Protein AF-A0A1A8D5T0-F1 (afdb_monomer_lite)

InterPro domains:
  IPR059182 Kinesin heavy chain, C-terminal domain [cd23649] (406-475)

Foldseek 3Di:
DVVVVVVVVVVVVVVVVVVVVVVVVVVVVVVVVVVVVVVVVVVVVVVVVVVVVVVVVVVVVVVVVVVVVVVVVVVVVVVVVVVVVVVVVVVVVVVVVVVVVVVVVVVVVVVVVVVVVVVLVVLVVVLQVVCVVLVVNPPPPPDPPPDDDDPVVVVVSVVVSVVSVVVVVVSVVVVVVVVVVVVVVVVVVVVVVVVVVVVVVVVVVVVVVVVVVVVVVVVVVVVVVVVVVVVVVVVVVVVVVVVVVVVVVVVVVDDDDDDDDPDPPVVVVVVVVVVVVVVVVVVVVVVVVVVVVVVVVVVVVVVVVVVVVVVVVVVVVVVVVVVVVVVVVVVVVVVVVVVVVVVVVVVVVVVVVVVVVVVVVVVVVVVVVVVVVVVVVVVVVVVVVVVVVVPPDPPCVPVVVVVVVVVVVVVVVVVVVVVVVVVVVVVCVVCVVVVVVVVVVVVVVVVVVVVVVVVVVVVVVVVVVVVVVVVVVVVVVVVVVVVVVPPDDDDDDDDDDDDDDDDDDDDDDDDDDDDDDDDDD

Sequence (521 aa):
DDEINQQSQLAEKLKEQMMDQEELLASTRRDFEKIQEELCRLQMENDLAKEEVKEVLQALEELAVNYDQKSQEVEVHEQTNQQLGEELQQKTALLSVVQRELSQLQELNSLQRKRAAEVLNLLLRDLNDIGAIIGAGDIKTGSTSETKGNGSAVEEEFTVARLYISKMKSEVKSLVNRSKQLESTQADAHRKIQANERELASCQLLVSQHQAKIKSLTDYMQNMEQKKRQLEESQDALSEELTRLQAQGKRHEVSEEEDTNRLDGDEKLQKTLEEQLESHREAHQKQLGRLRDDIEDKQRMLDELTDLNQGLLLEQERLVSDYEKLKSEEREKDAKLQNLILLNEHRDQAREDLKGLEETVAKELQTLHNLRKLFVQDLTARVKKSAELDCEEGLGNAAQKQKISFLENNLEQLTKVHKQLVRDNADLRCELPKLEKRLRATAERVKALENALKEAKENAMRDRKRYQQEVDRIKEAVRAKNMARRGFSAQIAKPIRPGHHPLSSPILSSVRPAGVYAHNN

Secondary structure (DSSP, 8-state):
-HHHHHHHHHHHHHHHHHHHHHHHHHHHHHHHHHHHHHHHHHHHHHHHHHHHHHHHHHHHHHHHHHHHHHHHHHHHHHHHHHHHHHHHHHHHHHHHHHHHHHHHHHHHHHHHHHHHHHHHHHHHHHHHHHHHHHT-TT------------HHHHHHHHHHHHHHHHHHHHHHHHHHHHHHHHHHHHHHHHHHHHHHHHHHHHHHHHHHHHHHHHHHHHHHHHHHHHHHHHHHHHHHHHHHHHHHHHHHHHHTTS-------TTHHHHHHHHHHHHHHHHHHHHHHHHHHHHHHHHHHHHHHHHHHHHHHHHHHHHHHHHHHHHHHHHHHHHHHHHHHHHHHHHHHHHHHHHHHHHHHHHHHHHHHHHHHHHHHHHHHHHHHHHHHHHHTTSS-TT-HHHHHHHHHHHHHHHHHHHHHHHHHHHHHHHHHHHHHHHHHHHHHHHHHHHHHHHHHHHHHHHHHHHHHHHHHHHHHHHHHHHHHHHHH-S--------PPS-----------------------

pLDDT: mean 83.69, std 18.33, range [26.69, 98.25]

Radius of gyration: 77.31 Å; chains: 1; bounding box: 168×79×263 Å

Organism: Nothobranchius kadleci (NCBI:txid1051664)

Structure (mmCIF, N/CA/C/O backbone):
data_AF-A0A1A8D5T0-F1
#
_entry.id   AF-A0A1A8D5T0-F1
#
loop_
_atom_site.group_PDB
_atom_site.id
_atom_site.type_symbol
_atom_site.label_atom_id
_atom_site.label_alt_id
_atom_site.label_comp_id
_atom_site.label_asym_id
_atom_site.label_entity_id
_atom_site.label_seq_id
_atom_site.pdbx_PDB_ins_code
_atom_site.Cartn_x
_atom_site.Cartn_y
_atom_site.Cartn_z
_atom_site.occupancy
_atom_site.B_iso_or_equiv
_atom_site.auth_seq_id
_atom_site.auth_comp_id
_atom_site.auth_asym_id
_atom_site.auth_atom_id
_atom_site.pdbx_PDB_model_num
ATOM 1 N N . ASP A 1 1 ? 79.177 13.393 -140.051 1.00 74.19 1 ASP A N 1
ATOM 2 C CA . ASP A 1 1 ? 77.871 13.966 -139.667 1.00 74.19 1 ASP A CA 1
ATOM 3 C C . ASP A 1 1 ? 76.920 12.928 -139.082 1.00 74.19 1 ASP A C 1
ATOM 5 O O . ASP A 1 1 ? 76.492 13.121 -137.952 1.00 74.19 1 ASP A O 1
ATOM 9 N N . ASP A 1 2 ? 76.667 11.795 -139.745 1.00 81.50 2 ASP A N 1
ATOM 10 C CA . ASP A 1 2 ? 75.739 10.764 -139.230 1.00 81.50 2 ASP A CA 1
ATOM 11 C C . ASP A 1 2 ? 76.181 10.092 -137.917 1.00 81.50 2 ASP A C 1
ATOM 13 O O . ASP A 1 2 ? 75.361 9.908 -137.019 1.00 81.50 2 ASP A O 1
ATOM 17 N N . GLU A 1 3 ? 77.470 9.778 -137.753 1.00 81.88 3 GLU A N 1
ATOM 18 C CA . GLU A 1 3 ? 78.004 9.226 -136.493 1.00 81.88 3 GLU A CA 1
ATOM 19 C C . GLU A 1 3 ? 77.906 10.225 -135.333 1.00 81.88 3 GLU A C 1
ATOM 21 O O . GLU A 1 3 ? 77.591 9.844 -134.209 1.00 81.88 3 GLU A O 1
ATOM 26 N N . ILE A 1 4 ? 78.115 11.515 -135.615 1.00 81.56 4 ILE A N 1
ATOM 27 C CA . ILE A 1 4 ? 77.975 12.593 -134.627 1.00 81.56 4 ILE A CA 1
ATOM 28 C C . ILE A 1 4 ? 76.506 12.709 -134.211 1.00 81.56 4 ILE A C 1
ATOM 30 O O . ILE A 1 4 ? 76.217 12.778 -133.023 1.00 81.56 4 ILE A O 1
ATOM 34 N N . ASN A 1 5 ? 75.570 12.642 -135.163 1.00 85.19 5 ASN A N 1
ATOM 35 C CA . ASN A 1 5 ? 74.134 12.659 -134.884 1.00 85.19 5 ASN A CA 1
ATOM 36 C C . ASN A 1 5 ? 73.687 11.435 -134.058 1.00 85.19 5 ASN A C 1
ATOM 38 O O . ASN A 1 5 ? 72.944 11.583 -133.092 1.00 85.19 5 ASN A O 1
ATOM 42 N N . GLN A 1 6 ? 74.181 10.231 -134.375 1.00 85.88 6 GLN A N 1
ATOM 43 C CA . GLN A 1 6 ? 73.910 9.025 -133.579 1.00 85.88 6 GLN A CA 1
ATOM 44 C C . GLN A 1 6 ? 74.485 9.126 -132.159 1.00 85.88 6 GLN A C 1
ATOM 46 O O . GLN A 1 6 ? 73.804 8.766 -131.198 1.00 85.88 6 GLN A O 1
ATOM 51 N N . GLN A 1 7 ? 75.707 9.646 -132.006 1.00 85.31 7 GLN A N 1
ATOM 52 C CA . GLN A 1 7 ? 76.312 9.879 -130.693 1.00 85.31 7 GLN A CA 1
ATOM 53 C C . GLN A 1 7 ? 75.568 10.960 -129.896 1.00 85.31 7 GLN A C 1
ATOM 55 O O . GLN A 1 7 ? 75.359 10.779 -128.699 1.00 85.31 7 GLN A O 1
ATOM 60 N N . SER A 1 8 ? 75.104 12.038 -130.535 1.00 87.38 8 SER A N 1
ATOM 61 C CA . SER A 1 8 ? 74.269 13.065 -129.899 1.00 87.38 8 SER A CA 1
ATOM 62 C C . SER A 1 8 ? 72.917 12.509 -129.444 1.00 87.38 8 SER A C 1
ATOM 64 O O . SER A 1 8 ? 72.534 12.734 -128.301 1.00 87.38 8 SER A O 1
ATOM 66 N N . GLN A 1 9 ? 72.234 11.715 -130.276 1.00 89.00 9 GLN A N 1
ATOM 67 C CA . GLN A 1 9 ? 70.975 11.054 -129.905 1.00 89.00 9 GLN A CA 1
ATOM 68 C C . GLN A 1 9 ? 71.157 10.048 -128.760 1.00 89.00 9 GLN A C 1
ATOM 70 O O . GLN A 1 9 ? 70.294 9.933 -127.891 1.00 89.00 9 GLN A O 1
ATOM 75 N N . LEU A 1 10 ? 72.273 9.309 -128.739 1.00 90.81 10 LEU A N 1
ATOM 76 C CA . LEU A 1 10 ? 72.603 8.404 -127.638 1.00 90.81 10 LEU A CA 1
ATOM 77 C C . LEU A 1 10 ? 72.898 9.179 -126.346 1.00 90.81 10 LEU A C 1
ATOM 79 O O . LEU A 1 10 ? 72.410 8.793 -125.287 1.00 90.81 10 LEU A O 1
ATOM 83 N N . ALA A 1 11 ? 73.655 10.275 -126.428 1.00 90.44 11 ALA A N 1
ATOM 84 C CA . ALA A 1 11 ? 73.948 11.138 -125.287 1.00 90.44 11 ALA A CA 1
ATOM 85 C C . ALA A 1 11 ? 72.678 11.787 -124.712 1.00 90.44 11 ALA A C 1
ATOM 87 O O . ALA A 1 11 ? 72.535 11.866 -123.495 1.00 90.44 11 ALA A O 1
ATOM 88 N N . GLU A 1 12 ? 71.736 12.201 -125.563 1.00 91.44 12 GLU A N 1
ATOM 89 C CA . GLU A 1 12 ? 70.457 12.775 -125.137 1.00 91.44 12 GLU A CA 1
ATOM 90 C C . GLU A 1 12 ? 69.550 11.730 -124.471 1.00 91.44 12 GLU A C 1
ATOM 92 O O . GLU A 1 12 ? 69.010 12.000 -123.402 1.00 91.44 12 GLU A O 1
ATOM 97 N N . LYS A 1 13 ? 69.494 10.494 -124.995 1.00 92.81 13 LYS A N 1
ATOM 98 C CA . LYS A 1 13 ? 68.809 9.366 -124.330 1.00 92.81 13 LYS A CA 1
ATOM 99 C C . LYS A 1 13 ? 69.429 8.996 -122.984 1.00 92.81 13 LYS A C 1
ATOM 101 O O . LYS A 1 13 ? 68.704 8.722 -122.035 1.00 92.81 13 LYS A O 1
ATOM 106 N N . LEU A 1 14 ? 70.760 8.967 -122.885 1.00 92.62 14 LEU A N 1
ATOM 107 C CA . LEU A 1 14 ? 71.446 8.711 -121.613 1.00 92.62 14 LEU A CA 1
ATOM 108 C C . LEU A 1 14 ? 71.193 9.841 -120.610 1.00 92.62 14 LEU A C 1
ATOM 110 O O . LEU A 1 14 ? 71.025 9.574 -119.426 1.00 92.62 14 LEU A O 1
ATOM 114 N N . LYS A 1 15 ? 71.119 11.091 -121.079 1.00 93.56 15 LYS A N 1
ATOM 115 C CA . LYS A 1 15 ? 70.757 12.241 -120.250 1.00 93.56 15 LYS A CA 1
ATOM 116 C C . LYS A 1 15 ? 69.316 12.141 -119.747 1.00 93.56 15 LYS A C 1
ATOM 118 O O . LYS A 1 15 ? 69.095 12.378 -118.569 1.00 93.56 15 LYS A O 1
ATOM 123 N N . GLU A 1 16 ? 68.367 11.762 -120.600 1.00 93.94 16 GLU A N 1
ATOM 124 C CA . GLU A 1 16 ? 66.971 11.510 -120.210 1.00 93.94 16 GLU A CA 1
ATOM 125 C C . GLU A 1 16 ? 66.884 10.378 -119.173 1.00 93.94 16 GLU A C 1
ATOM 127 O O . GLU A 1 16 ? 66.319 10.575 -118.105 1.00 93.94 16 GLU A O 1
ATOM 132 N N . GLN A 1 17 ? 67.579 9.255 -119.393 1.00 93.62 17 GLN A N 1
ATOM 133 C CA . GLN A 1 17 ? 67.667 8.168 -118.406 1.00 93.62 17 GLN A CA 1
ATOM 134 C C . GLN A 1 17 ? 68.293 8.606 -117.075 1.00 93.62 17 GLN A C 1
ATOM 136 O O . GLN A 1 17 ? 67.861 8.148 -116.018 1.00 93.62 17 GLN A O 1
ATOM 141 N N . MET A 1 18 ? 69.313 9.469 -117.103 1.00 93.88 18 MET A N 1
ATOM 142 C CA . MET A 1 18 ? 69.887 10.043 -115.885 1.00 93.88 18 MET A CA 1
ATOM 143 C C . MET A 1 18 ? 68.888 10.953 -115.168 1.00 93.88 18 MET A C 1
ATOM 145 O O . MET A 1 18 ? 68.764 10.847 -113.952 1.00 93.88 18 MET A O 1
ATOM 149 N N . MET A 1 19 ? 68.148 11.792 -115.900 1.00 94.44 19 MET A N 1
ATOM 150 C CA . MET A 1 19 ? 67.098 12.644 -115.331 1.00 94.44 19 MET A CA 1
ATOM 151 C C . MET A 1 19 ? 65.977 11.811 -114.696 1.00 94.44 19 MET A C 1
ATOM 153 O O . MET A 1 19 ? 65.590 12.095 -113.566 1.00 94.44 19 MET A O 1
ATOM 157 N N . ASP A 1 20 ? 65.519 10.745 -115.357 1.00 94.81 20 ASP A N 1
ATOM 158 C CA . ASP A 1 20 ? 64.504 9.828 -114.820 1.00 94.81 20 ASP A CA 1
ATOM 159 C C . ASP A 1 20 ? 64.998 9.118 -113.548 1.00 94.81 20 ASP A C 1
ATOM 161 O O . ASP A 1 20 ? 64.254 8.949 -112.578 1.00 94.81 20 ASP A O 1
ATOM 165 N N . GLN A 1 21 ? 66.273 8.707 -113.518 1.00 94.69 21 GLN A N 1
ATOM 166 C CA . GLN A 1 21 ? 66.891 8.122 -112.325 1.00 94.69 21 GLN A CA 1
ATOM 167 C C . GLN A 1 21 ? 67.024 9.142 -111.189 1.00 94.69 21 GLN A C 1
ATOM 169 O O . GLN A 1 21 ? 66.759 8.800 -110.035 1.00 94.69 21 GLN A O 1
ATOM 174 N N . GLU A 1 22 ? 67.410 10.383 -111.488 1.00 94.56 22 GLU A N 1
ATOM 175 C CA . GLU A 1 22 ? 67.462 11.473 -110.511 1.00 94.56 22 GLU A CA 1
ATOM 176 C C . GLU A 1 22 ? 66.068 11.789 -109.953 1.00 94.56 22 GLU A C 1
ATOM 178 O O . GLU A 1 22 ? 65.920 11.939 -108.737 1.00 94.56 22 GLU A O 1
ATOM 183 N N . GLU A 1 23 ? 65.034 11.808 -110.798 1.00 94.94 23 GLU A N 1
ATOM 184 C CA . GLU A 1 23 ? 63.645 12.003 -110.381 1.00 94.94 23 GLU A CA 1
ATOM 185 C C . GLU A 1 23 ? 63.141 10.838 -109.513 1.00 94.94 23 GLU A C 1
ATOM 187 O O . GLU A 1 23 ? 62.531 11.072 -108.464 1.00 94.94 23 GLU A O 1
ATOM 192 N N . LEU A 1 24 ? 63.456 9.589 -109.872 1.00 96.25 24 LEU A N 1
ATOM 193 C CA . LEU A 1 24 ? 63.112 8.406 -109.076 1.00 96.25 24 LEU A CA 1
ATOM 194 C C . LEU A 1 24 ? 63.818 8.405 -107.714 1.00 96.25 24 LEU A C 1
ATOM 196 O O . LEU A 1 24 ? 63.190 8.111 -106.692 1.00 96.25 24 LEU A O 1
ATOM 200 N N . LEU A 1 25 ? 65.106 8.757 -107.668 1.00 95.44 25 LEU A N 1
ATOM 201 C CA . LEU A 1 25 ? 65.856 8.904 -106.418 1.00 95.44 25 LEU A CA 1
ATOM 202 C C . LEU A 1 25 ? 65.281 10.037 -105.563 1.00 95.44 25 LEU A C 1
ATOM 204 O O . LEU A 1 25 ? 65.125 9.867 -104.352 1.00 95.44 25 LEU A O 1
ATOM 208 N N . ALA A 1 26 ? 64.921 11.168 -106.173 1.00 95.38 26 ALA A N 1
ATOM 209 C CA . ALA A 1 26 ? 64.263 12.271 -105.483 1.00 95.38 26 ALA A CA 1
ATOM 210 C C . ALA A 1 26 ? 62.873 11.874 -104.958 1.00 95.38 26 ALA A C 1
ATOM 212 O O . ALA A 1 26 ? 62.504 12.278 -103.857 1.00 95.38 26 ALA A O 1
ATOM 213 N N . SER A 1 27 ? 62.103 11.071 -105.702 1.00 96.31 27 SER A N 1
ATOM 214 C CA . SER A 1 27 ? 60.823 10.520 -105.237 1.00 96.31 27 SER A CA 1
ATOM 215 C C . SER A 1 27 ? 61.017 9.563 -104.068 1.00 96.31 27 SER A C 1
ATOM 217 O O . SER A 1 27 ? 60.373 9.721 -103.038 1.00 96.31 27 SER A O 1
ATOM 219 N N . THR A 1 28 ? 61.965 8.633 -104.183 1.00 94.88 28 THR A N 1
ATOM 220 C CA . THR A 1 28 ? 62.261 7.648 -103.133 1.00 94.88 28 THR A CA 1
ATOM 221 C C . THR A 1 28 ? 62.717 8.329 -101.842 1.00 94.88 28 THR A C 1
ATOM 223 O O . THR A 1 28 ? 62.312 7.921 -100.759 1.00 94.88 28 THR A O 1
ATOM 226 N N . ARG A 1 29 ? 63.524 9.397 -101.934 1.00 95.88 29 ARG A N 1
ATOM 227 C CA . ARG A 1 29 ? 63.919 10.208 -100.770 1.00 95.88 29 ARG A CA 1
ATOM 228 C C . ARG A 1 29 ? 62.726 10.907 -100.126 1.00 95.88 29 ARG A C 1
ATOM 230 O O . ARG A 1 29 ? 62.577 10.810 -98.916 1.00 95.88 29 ARG A O 1
ATOM 237 N N . ARG A 1 30 ? 61.851 11.533 -100.923 1.00 96.69 30 ARG A N 1
ATOM 238 C CA . ARG A 1 30 ? 60.612 12.153 -100.419 1.00 96.69 30 ARG A CA 1
ATOM 239 C C . ARG A 1 30 ? 59.703 11.137 -99.728 1.00 96.69 30 ARG A C 1
ATOM 241 O O . ARG A 1 30 ? 59.105 11.451 -98.707 1.00 96.69 30 ARG A O 1
ATOM 248 N N . ASP A 1 31 ? 59.588 9.928 -100.268 1.00 96.56 31 ASP A N 1
ATOM 249 C CA . ASP A 1 31 ? 58.771 8.877 -99.660 1.00 96.56 31 ASP A CA 1
ATOM 250 C C . ASP A 1 31 ? 59.420 8.320 -98.385 1.00 96.56 31 ASP A C 1
ATOM 252 O O . ASP A 1 31 ? 58.723 8.083 -97.402 1.00 96.56 31 ASP A O 1
ATOM 256 N N . PHE A 1 32 ? 60.751 8.194 -98.351 1.00 96.50 32 PHE A N 1
ATOM 257 C CA . PHE A 1 32 ? 61.484 7.847 -97.133 1.00 96.50 32 PHE A CA 1
ATOM 258 C C . PHE A 1 32 ? 61.305 8.901 -96.031 1.00 96.50 32 PHE A C 1
ATOM 260 O O . PHE A 1 32 ? 61.030 8.538 -94.891 1.00 96.50 32 PHE A O 1
ATOM 267 N N . GLU A 1 33 ? 61.403 10.191 -96.366 1.00 96.38 33 GLU A N 1
ATOM 268 C CA . GLU A 1 33 ? 61.157 11.301 -95.436 1.00 96.38 33 GLU A CA 1
ATOM 269 C C . GLU A 1 33 ? 59.734 11.242 -94.864 1.00 96.38 33 GLU A C 1
ATOM 271 O O . GLU A 1 33 ? 59.569 11.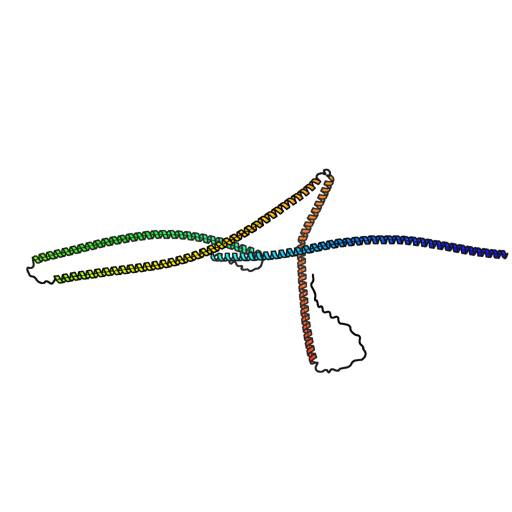281 -93.647 1.00 96.38 33 GLU A O 1
ATOM 276 N N . LYS A 1 34 ? 58.712 11.030 -95.706 1.00 96.69 34 LYS A N 1
ATOM 277 C CA . LYS A 1 34 ? 57.323 10.853 -95.244 1.00 96.69 34 LYS A CA 1
ATOM 278 C C . LYS A 1 34 ? 57.160 9.655 -94.310 1.00 96.69 34 LYS A C 1
ATOM 280 O O . LYS A 1 34 ? 56.515 9.775 -93.275 1.00 96.69 34 LYS A O 1
ATOM 285 N N . ILE A 1 35 ? 57.743 8.503 -94.652 1.00 97.00 35 ILE A N 1
ATOM 286 C CA . ILE A 1 35 ? 57.687 7.306 -93.797 1.00 97.00 35 ILE A CA 1
ATOM 287 C C . ILE A 1 35 ? 58.378 7.579 -92.456 1.00 97.00 35 ILE A C 1
ATOM 289 O O . ILE A 1 35 ? 57.892 7.146 -91.414 1.00 97.00 35 ILE A O 1
ATOM 293 N N . GLN A 1 36 ? 59.497 8.307 -92.460 1.00 96.19 36 GLN A N 1
ATOM 294 C CA . GLN A 1 36 ? 60.202 8.685 -91.240 1.00 96.19 36 GLN A CA 1
ATOM 295 C C . GLN A 1 36 ? 59.374 9.652 -90.380 1.00 96.19 36 GLN A C 1
ATOM 297 O O . GLN A 1 36 ? 59.299 9.463 -89.167 1.00 96.19 36 GLN A O 1
ATOM 302 N N . GLU A 1 37 ? 58.713 10.642 -90.984 1.00 96.81 37 GLU A N 1
ATOM 303 C CA . GLU A 1 37 ? 57.777 11.538 -90.295 1.00 96.81 37 GLU A CA 1
ATOM 304 C C . GLU A 1 37 ? 56.596 10.769 -89.683 1.00 96.81 37 GLU A C 1
ATOM 306 O O . GLU A 1 37 ? 56.261 10.980 -88.516 1.00 96.81 37 GLU A O 1
ATOM 311 N N . GLU A 1 38 ? 55.995 9.838 -90.429 1.00 97.12 38 GLU A N 1
ATOM 312 C CA . GLU A 1 38 ? 54.911 8.984 -89.932 1.00 97.12 38 GLU A CA 1
ATOM 313 C C . GLU A 1 38 ? 55.372 8.063 -88.799 1.00 97.12 38 GLU A C 1
ATOM 315 O O . GLU A 1 38 ? 54.655 7.914 -87.809 1.00 97.12 38 GLU A O 1
ATOM 320 N N . LEU A 1 39 ? 56.573 7.486 -88.897 1.00 96.75 39 LEU A N 1
ATOM 321 C CA . LEU A 1 39 ? 57.157 6.665 -87.838 1.00 96.75 39 LEU A CA 1
ATOM 322 C C . LEU A 1 39 ? 57.376 7.486 -86.561 1.00 96.75 39 LEU A C 1
ATOM 324 O O . LEU A 1 39 ? 56.997 7.035 -85.482 1.00 96.75 39 LEU A O 1
ATOM 328 N N . CYS A 1 40 ? 57.933 8.695 -86.680 1.00 97.25 40 CYS A N 1
ATOM 329 C CA . CYS A 1 40 ? 58.101 9.614 -85.554 1.00 97.25 40 CYS A CA 1
ATOM 330 C C . CYS A 1 40 ? 56.749 10.001 -84.935 1.00 97.25 40 CYS A C 1
ATOM 332 O O . CYS A 1 40 ? 56.613 10.009 -83.710 1.00 97.25 40 CYS A O 1
ATOM 334 N N . ARG A 1 41 ? 55.726 10.276 -85.759 1.00 98.00 41 ARG A N 1
ATOM 335 C CA . ARG A 1 41 ? 54.368 10.576 -85.279 1.00 98.00 41 ARG A CA 1
ATOM 336 C C . ARG A 1 41 ? 53.771 9.394 -84.514 1.00 98.00 41 ARG A C 1
ATOM 338 O O . ARG A 1 41 ? 53.288 9.584 -83.404 1.00 98.00 41 ARG A O 1
ATOM 345 N N . LEU A 1 42 ? 53.847 8.183 -85.070 1.00 97.56 42 LEU A N 1
ATOM 346 C CA . LEU A 1 42 ? 53.343 6.964 -84.428 1.00 97.56 42 LEU A CA 1
ATOM 347 C C . LEU A 1 42 ? 54.085 6.641 -83.127 1.00 97.56 42 LEU A C 1
ATOM 349 O O . LEU A 1 42 ? 53.465 6.172 -82.177 1.00 97.56 42 LEU A O 1
ATOM 353 N N . GLN A 1 43 ? 55.394 6.894 -83.059 1.00 96.94 43 GLN A N 1
ATOM 354 C CA . GLN A 1 43 ? 56.161 6.756 -81.818 1.00 96.94 43 GLN A CA 1
ATOM 355 C C . GLN A 1 43 ? 55.661 7.727 -80.745 1.00 96.94 43 GLN A C 1
ATOM 357 O O . GLN A 1 43 ? 55.410 7.305 -79.620 1.00 96.94 43 GLN A O 1
ATOM 362 N N . MET A 1 44 ? 55.435 8.993 -81.106 1.00 97.19 44 MET A N 1
ATOM 363 C CA . MET A 1 44 ? 54.897 9.991 -80.181 1.00 97.19 44 MET A CA 1
ATOM 364 C C . MET A 1 44 ? 53.479 9.635 -79.709 1.00 97.19 44 MET A C 1
ATOM 366 O O . MET A 1 44 ? 53.204 9.694 -78.515 1.00 97.19 44 MET A O 1
ATOM 370 N N . GLU A 1 45 ? 52.591 9.211 -80.613 1.00 97.06 45 GLU A N 1
ATOM 371 C CA . GLU A 1 45 ? 51.246 8.726 -80.261 1.00 97.06 45 GLU A CA 1
ATOM 372 C C . GLU A 1 45 ? 51.305 7.491 -79.348 1.00 97.06 45 GLU A C 1
ATOM 374 O O . GLU A 1 45 ? 50.539 7.387 -78.391 1.00 97.06 45 GLU A O 1
ATOM 379 N N . ASN A 1 46 ? 52.238 6.565 -79.598 1.00 97.12 46 ASN A N 1
ATOM 380 C CA . ASN A 1 46 ? 52.432 5.385 -78.760 1.00 97.12 46 ASN A CA 1
ATOM 381 C C . ASN A 1 46 ? 52.906 5.748 -77.348 1.00 97.12 46 ASN A C 1
ATOM 383 O O . ASN A 1 46 ? 52.451 5.137 -76.383 1.00 97.12 46 ASN A O 1
ATOM 387 N N . ASP A 1 47 ? 53.803 6.722 -77.220 1.00 97.06 47 ASP A N 1
ATOM 388 C CA . ASP A 1 47 ? 54.286 7.177 -75.920 1.00 97.06 47 ASP A CA 1
ATOM 389 C C . ASP A 1 47 ? 53.206 7.948 -75.150 1.00 97.06 47 ASP A C 1
ATOM 391 O O . ASP A 1 47 ? 53.035 7.698 -73.958 1.00 97.06 47 ASP A O 1
ATOM 395 N N . LEU A 1 48 ? 52.395 8.774 -75.822 1.00 96.81 48 LEU A N 1
ATOM 396 C CA . LEU A 1 48 ? 51.216 9.402 -75.210 1.00 96.81 48 LEU A CA 1
ATOM 397 C C . LEU A 1 48 ? 50.211 8.354 -74.710 1.00 96.81 48 LEU A C 1
ATOM 399 O O . LEU A 1 48 ? 49.783 8.417 -73.561 1.00 96.81 48 LEU A O 1
ATOM 403 N N . ALA A 1 49 ? 49.909 7.333 -75.517 1.00 96.38 49 ALA A N 1
ATOM 404 C CA . ALA A 1 49 ? 49.017 6.248 -75.111 1.00 96.38 49 ALA A CA 1
ATOM 405 C C . ALA A 1 49 ? 49.565 5.445 -73.913 1.00 96.38 49 ALA A C 1
ATOM 407 O O . ALA A 1 49 ? 48.793 4.981 -73.074 1.00 96.38 49 ALA A O 1
ATOM 408 N N . LYS A 1 50 ? 50.891 5.274 -73.793 1.00 97.75 50 LYS A N 1
ATOM 409 C CA . LYS A 1 50 ? 51.498 4.646 -72.604 1.00 97.75 50 LYS A CA 1
ATOM 410 C C . LYS A 1 50 ? 51.305 5.494 -71.352 1.00 97.75 50 LYS A C 1
ATOM 412 O O . LYS A 1 50 ? 51.064 4.918 -70.294 1.00 97.75 50 LYS A O 1
ATOM 417 N N . GLU A 1 51 ? 51.439 6.815 -71.452 1.00 97.31 51 GLU A N 1
ATOM 418 C CA . GLU A 1 51 ? 51.189 7.709 -70.317 1.00 97.31 51 GLU A CA 1
ATOM 419 C C . GLU A 1 51 ? 49.710 7.685 -69.908 1.00 97.31 51 GLU A C 1
ATOM 421 O O . GLU A 1 51 ? 49.421 7.485 -68.732 1.00 97.31 51 GLU A O 1
ATOM 426 N N . GLU A 1 52 ? 48.771 7.718 -70.859 1.00 96.81 52 GLU A N 1
ATOM 427 C CA . GLU A 1 52 ? 47.336 7.560 -70.563 1.00 96.81 52 GLU A CA 1
ATOM 428 C C . GLU A 1 52 ? 47.034 6.228 -69.854 1.00 96.81 52 GLU A C 1
ATOM 430 O O . GLU A 1 52 ? 46.297 6.186 -68.869 1.00 96.81 52 GLU A O 1
ATOM 435 N N . VAL A 1 53 ? 47.637 5.121 -70.304 1.00 97.94 53 VAL A N 1
ATOM 436 C CA . VAL A 1 53 ? 47.477 3.814 -69.643 1.00 97.94 53 VAL A CA 1
ATOM 437 C C . VAL A 1 53 ? 48.038 3.833 -68.219 1.00 97.94 53 VAL A C 1
ATOM 439 O O . VAL A 1 53 ? 47.424 3.245 -67.328 1.00 97.94 53 VAL A O 1
ATOM 442 N N . LYS A 1 54 ? 49.169 4.505 -67.970 1.00 97.62 54 LYS A N 1
ATOM 443 C CA . LYS A 1 54 ? 49.712 4.655 -66.609 1.00 97.62 54 LYS A CA 1
ATOM 444 C C . LYS A 1 54 ? 48.764 5.446 -65.711 1.00 97.62 54 LYS A C 1
ATOM 446 O O . LYS A 1 54 ? 48.520 5.011 -64.590 1.00 97.62 54 LYS A O 1
ATOM 451 N N . GLU A 1 55 ? 48.204 6.551 -66.201 1.00 97.75 55 GLU A N 1
ATOM 452 C CA . GLU A 1 55 ? 47.223 7.349 -65.453 1.00 97.75 55 GLU A CA 1
ATOM 453 C C . GLU A 1 55 ? 45.967 6.530 -65.122 1.00 97.75 55 GLU A C 1
ATOM 455 O O . GLU A 1 55 ? 45.487 6.556 -63.989 1.00 97.75 55 GLU A O 1
ATOM 460 N N . VAL A 1 56 ? 45.469 5.732 -66.074 1.00 98.25 56 VAL A N 1
ATOM 461 C CA . VAL A 1 56 ? 44.327 4.832 -65.845 1.00 98.25 56 VAL A CA 1
ATOM 462 C C . VAL A 1 56 ? 44.654 3.765 -64.800 1.00 98.25 56 VAL A C 1
ATOM 464 O O . VAL A 1 56 ? 43.828 3.496 -63.930 1.00 98.25 56 VAL A O 1
ATOM 467 N N . LEU A 1 57 ? 45.843 3.157 -64.853 1.00 97.62 57 LEU A N 1
ATOM 468 C CA . LEU A 1 57 ? 46.259 2.168 -63.856 1.00 97.62 57 LEU A CA 1
ATOM 469 C C . LEU A 1 57 ? 46.370 2.789 -62.461 1.00 97.62 57 LEU A C 1
ATOM 471 O O . LEU A 1 57 ? 45.850 2.209 -61.512 1.00 97.62 57 LEU A O 1
ATOM 475 N N . GLN A 1 58 ? 46.948 3.986 -62.346 1.00 97.31 58 GLN A N 1
ATOM 476 C CA . GLN A 1 58 ? 47.010 4.705 -61.075 1.00 97.31 58 GLN A CA 1
ATOM 477 C C . GLN A 1 58 ? 45.604 5.019 -60.537 1.00 97.31 58 GLN A C 1
ATOM 479 O O . GLN A 1 58 ? 45.324 4.779 -59.365 1.00 97.31 58 GLN A O 1
ATOM 484 N N . ALA A 1 59 ? 44.684 5.479 -61.390 1.00 97.31 59 ALA A N 1
ATOM 485 C CA . ALA A 1 59 ? 43.301 5.732 -60.989 1.00 97.31 59 ALA A CA 1
ATOM 486 C C . ALA A 1 59 ? 42.578 4.452 -60.524 1.00 97.31 59 ALA A C 1
ATOM 488 O O . ALA A 1 59 ? 41.772 4.495 -59.593 1.00 97.31 59 ALA A O 1
ATOM 489 N N . LEU A 1 60 ? 42.869 3.301 -61.141 1.00 97.38 60 LEU A N 1
ATOM 490 C CA . LEU A 1 60 ? 42.332 2.006 -60.716 1.00 97.38 60 LEU A CA 1
ATOM 491 C C . LEU A 1 60 ? 42.927 1.536 -59.382 1.00 97.38 60 LEU A C 1
ATOM 493 O O . LEU A 1 60 ? 42.194 0.978 -58.567 1.00 97.38 60 LEU A O 1
ATOM 497 N N . GLU A 1 61 ? 44.216 1.777 -59.137 1.00 97.31 61 GLU A N 1
ATOM 498 C CA . GLU A 1 61 ? 44.859 1.502 -57.847 1.00 97.31 61 GLU A CA 1
ATOM 499 C C . GLU A 1 61 ? 44.254 2.363 -56.730 1.00 97.31 61 GLU A C 1
ATOM 501 O O . GLU A 1 61 ? 43.862 1.835 -55.687 1.00 97.31 61 GLU A O 1
ATOM 506 N N . GLU A 1 62 ? 44.087 3.668 -56.964 1.00 96.81 62 GLU A N 1
ATOM 507 C CA . GLU A 1 62 ? 43.430 4.580 -56.021 1.00 96.81 62 GLU A CA 1
ATOM 508 C C . GLU A 1 62 ? 41.984 4.152 -55.735 1.00 96.81 62 GLU A C 1
ATOM 510 O O . GLU A 1 62 ? 41.543 4.148 -54.581 1.00 96.81 62 GLU A O 1
ATOM 515 N N . LEU A 1 63 ? 41.250 3.726 -56.767 1.00 97.75 63 LEU A N 1
ATOM 516 C CA . LEU A 1 63 ? 39.887 3.231 -56.620 1.00 97.75 63 LEU A CA 1
ATOM 517 C C . LEU A 1 63 ? 39.835 1.917 -55.827 1.00 97.75 63 LEU A C 1
ATOM 519 O O . LEU A 1 63 ? 38.949 1.752 -54.990 1.00 97.75 63 LEU A O 1
ATOM 523 N N . ALA A 1 64 ? 40.779 0.998 -56.044 1.00 96.44 64 ALA A N 1
ATOM 524 C CA . ALA A 1 64 ? 40.865 -0.252 -55.291 1.00 96.44 64 ALA A CA 1
ATOM 525 C C . ALA A 1 64 ? 41.115 0.002 -53.796 1.00 96.44 64 ALA A C 1
ATOM 527 O O . ALA A 1 64 ? 40.434 -0.584 -52.954 1.00 96.44 64 ALA A O 1
ATOM 528 N N . VAL A 1 65 ? 42.022 0.927 -53.464 1.00 97.88 65 VAL A N 1
ATOM 529 C CA . VAL A 1 65 ? 42.267 1.343 -52.074 1.00 97.88 65 VAL A CA 1
ATOM 530 C C . VAL A 1 65 ? 41.025 2.005 -51.473 1.00 97.88 65 VAL A C 1
ATOM 532 O O . VAL A 1 65 ? 40.675 1.724 -50.328 1.00 97.88 65 VAL A O 1
ATOM 535 N N . ASN A 1 66 ? 40.317 2.841 -52.240 1.00 97.69 66 ASN A N 1
ATOM 536 C CA . ASN A 1 66 ? 39.071 3.459 -51.783 1.00 97.69 66 ASN A CA 1
ATOM 537 C C . ASN A 1 66 ? 37.989 2.409 -51.475 1.00 97.69 66 ASN A C 1
ATOM 539 O O . ASN A 1 66 ? 37.329 2.494 -50.440 1.00 97.69 66 ASN A O 1
ATOM 543 N N . TYR A 1 67 ? 37.837 1.397 -52.334 1.00 98.25 67 TYR A N 1
ATOM 544 C CA . TYR A 1 67 ? 36.898 0.299 -52.103 1.00 98.25 67 TYR A CA 1
ATOM 545 C C . TYR A 1 67 ? 37.256 -0.531 -50.870 1.00 98.25 67 TYR A C 1
ATOM 547 O O . TYR A 1 67 ? 36.355 -0.868 -50.105 1.00 98.25 67 TYR A O 1
ATOM 555 N N . ASP A 1 68 ? 38.537 -0.827 -50.646 1.00 97.56 68 ASP A N 1
ATOM 556 C CA . ASP A 1 68 ? 38.979 -1.559 -49.453 1.00 97.56 68 ASP A CA 1
ATOM 557 C C . ASP A 1 68 ? 38.695 -0.762 -48.170 1.00 97.56 68 ASP A C 1
ATOM 559 O O . ASP A 1 68 ? 38.078 -1.275 -47.235 1.00 97.56 68 ASP A O 1
ATOM 563 N N . GLN A 1 69 ? 39.017 0.537 -48.165 1.00 97.31 69 GLN A N 1
ATOM 564 C CA . GLN A 1 69 ? 38.684 1.438 -47.056 1.00 97.31 69 GLN A CA 1
ATOM 565 C C . GLN A 1 69 ? 37.174 1.497 -46.805 1.00 97.31 69 GLN A C 1
ATOM 567 O O . GLN A 1 69 ? 36.729 1.368 -45.665 1.00 97.31 69 GLN A O 1
ATOM 572 N N . LYS A 1 70 ? 36.362 1.634 -47.862 1.00 98.06 70 LYS A N 1
ATOM 573 C CA . LYS A 1 70 ? 34.899 1.628 -47.740 1.00 98.06 70 LYS A CA 1
ATOM 574 C C . LYS A 1 70 ? 34.362 0.299 -47.225 1.00 98.06 70 LYS A C 1
ATOM 576 O O . LYS A 1 70 ? 33.414 0.305 -46.445 1.00 98.06 70 LYS A O 1
ATOM 581 N N . SER A 1 71 ? 34.962 -0.820 -47.617 1.00 97.31 71 SER A N 1
ATOM 582 C CA . SER A 1 71 ? 34.601 -2.139 -47.100 1.00 97.31 71 SER A CA 1
ATOM 583 C C . SER A 1 71 ? 34.871 -2.239 -45.597 1.00 97.31 71 SER A C 1
ATOM 585 O O . SER A 1 71 ? 33.999 -2.681 -44.852 1.00 97.31 71 SER A O 1
ATOM 587 N N . GLN A 1 72 ? 36.032 -1.766 -45.134 1.00 97.12 72 GLN A N 1
ATOM 588 C CA . GLN A 1 72 ? 36.375 -1.746 -43.708 1.00 97.12 72 GLN A CA 1
ATOM 589 C C . GLN A 1 72 ? 35.448 -0.821 -42.905 1.00 97.12 72 GLN A C 1
ATOM 591 O O . GLN A 1 72 ? 34.983 -1.195 -41.830 1.00 97.12 72 GLN A O 1
ATOM 596 N N . GLU A 1 73 ? 35.119 0.366 -43.427 1.00 96.94 73 GLU A N 1
ATOM 597 C CA . GLU A 1 73 ? 34.142 1.267 -42.798 1.00 96.94 73 GLU A CA 1
ATOM 598 C C . GLU A 1 73 ? 32.769 0.597 -42.639 1.00 96.94 73 GLU A C 1
ATOM 600 O O . GLU A 1 73 ? 32.142 0.712 -41.585 1.00 96.94 73 GLU A O 1
ATOM 605 N N . VAL A 1 74 ? 32.303 -0.125 -43.666 1.00 97.81 74 VAL A N 1
ATOM 606 C CA . VAL A 1 74 ? 31.038 -0.871 -43.612 1.00 97.81 74 VAL A CA 1
ATOM 607 C C . VAL A 1 74 ? 31.091 -1.969 -42.553 1.00 97.81 74 VAL A C 1
ATOM 609 O O . VAL A 1 74 ? 30.139 -2.090 -41.786 1.00 97.81 74 VAL A O 1
ATOM 612 N N . GLU A 1 75 ? 32.189 -2.717 -42.458 1.00 97.81 75 GLU A N 1
ATOM 613 C CA . GLU A 1 75 ? 32.353 -3.768 -41.447 1.00 97.81 75 GLU A CA 1
ATOM 614 C C . GLU A 1 75 ? 32.328 -3.195 -40.021 1.00 97.81 75 GLU A C 1
ATOM 616 O O . GLU A 1 75 ? 31.622 -3.707 -39.150 1.00 97.81 75 GLU A O 1
ATOM 621 N N . VAL A 1 76 ? 33.019 -2.075 -39.784 1.00 97.31 76 VAL A N 1
ATOM 622 C CA . VAL A 1 76 ? 32.970 -1.368 -38.494 1.00 97.31 76 VAL A CA 1
ATOM 623 C C . VAL A 1 76 ? 31.545 -0.904 -38.189 1.00 97.31 76 VAL A C 1
ATOM 625 O O . VAL A 1 76 ? 31.048 -1.105 -37.078 1.00 97.31 76 VAL A O 1
ATOM 628 N N . HIS A 1 77 ? 30.847 -0.322 -39.167 1.00 97.75 77 HIS A N 1
ATOM 629 C CA . HIS A 1 77 ? 29.454 0.083 -38.991 1.00 97.75 77 HIS A CA 1
ATOM 630 C C . HIS A 1 77 ? 28.532 -1.104 -38.702 1.00 97.75 77 HIS A C 1
ATOM 632 O O . HIS A 1 77 ? 27.658 -1.001 -37.839 1.00 97.75 77 HIS A O 1
ATOM 638 N N . GLU A 1 78 ? 28.735 -2.241 -39.360 1.00 97.31 78 GLU A N 1
ATOM 639 C CA . GLU A 1 78 ? 27.978 -3.462 -39.110 1.00 97.31 78 GLU A CA 1
ATOM 640 C C . GLU A 1 78 ? 28.180 -3.961 -37.674 1.00 97.31 78 GLU A C 1
ATOM 642 O O . GLU A 1 78 ? 27.195 -4.214 -36.978 1.00 97.31 78 GLU A O 1
ATOM 647 N N . GLN A 1 79 ? 29.422 -3.991 -37.183 1.00 97.50 79 GLN A N 1
ATOM 648 C CA . GLN A 1 79 ? 29.725 -4.352 -35.794 1.00 97.50 79 GLN A CA 1
ATOM 649 C C . GLN A 1 79 ? 29.054 -3.399 -34.793 1.00 97.50 79 GLN A C 1
ATOM 651 O O . GLN A 1 79 ? 28.435 -3.850 -33.828 1.00 97.50 79 GLN A O 1
ATOM 656 N N . THR A 1 80 ? 29.105 -2.083 -35.032 1.00 96.62 80 THR A N 1
ATOM 657 C CA . THR A 1 80 ? 28.425 -1.111 -34.154 1.00 96.62 80 THR A CA 1
ATOM 658 C C . THR A 1 80 ? 26.904 -1.281 -34.166 1.00 96.62 80 THR A C 1
ATOM 660 O O . THR A 1 80 ? 26.265 -1.190 -33.120 1.00 96.62 80 THR A O 1
ATOM 663 N N . ASN A 1 81 ? 26.309 -1.593 -35.321 1.00 94.62 81 ASN A N 1
ATOM 664 C CA . ASN A 1 81 ? 24.875 -1.856 -35.429 1.00 94.62 81 ASN A CA 1
ATOM 665 C C . ASN A 1 81 ? 24.468 -3.136 -34.693 1.00 94.62 81 ASN A C 1
ATOM 667 O O . ASN A 1 81 ? 23.408 -3.159 -34.067 1.00 94.62 81 ASN A O 1
ATOM 671 N N . GLN A 1 82 ? 25.298 -4.181 -34.734 1.00 97.44 82 GLN A N 1
ATOM 672 C CA . GLN A 1 82 ? 25.067 -5.407 -33.967 1.00 97.44 82 GLN A CA 1
ATOM 673 C C . GLN A 1 82 ? 25.076 -5.121 -32.459 1.00 97.44 82 GLN A C 1
ATOM 675 O O . GLN A 1 82 ? 24.118 -5.478 -31.775 1.00 97.44 82 GLN A O 1
ATOM 680 N N . GLN A 1 83 ? 26.074 -4.382 -31.962 1.00 96.94 83 GLN A N 1
ATOM 681 C CA . GLN A 1 83 ? 26.153 -3.978 -30.549 1.00 96.94 83 GLN A CA 1
ATOM 682 C C . GLN A 1 83 ? 24.932 -3.155 -30.113 1.00 96.94 83 GLN A C 1
ATOM 684 O O . GLN A 1 83 ? 24.306 -3.453 -29.097 1.00 96.94 83 GLN A O 1
ATOM 689 N N . LEU A 1 84 ? 24.530 -2.160 -30.911 1.00 96.94 84 LEU A N 1
ATOM 690 C CA . LEU A 1 84 ? 23.319 -1.375 -30.644 1.00 96.94 84 LEU A CA 1
ATOM 691 C C . LEU A 1 84 ? 22.051 -2.242 -30.662 1.00 96.94 84 LEU A C 1
ATOM 693 O O . LEU A 1 84 ? 21.124 -2.005 -29.886 1.00 96.94 84 LEU A O 1
ATOM 697 N N . GLY A 1 85 ? 22.004 -3.258 -31.527 1.00 97.25 85 GLY A N 1
ATOM 698 C CA . GLY A 1 85 ? 20.927 -4.242 -31.572 1.00 97.25 85 GLY A CA 1
ATOM 699 C C . GLY A 1 85 ? 20.823 -5.061 -30.283 1.00 97.25 85 GLY A C 1
ATOM 700 O O . GLY A 1 85 ? 19.724 -5.213 -29.745 1.00 97.25 85 GLY A O 1
ATOM 701 N N . GLU A 1 86 ? 21.950 -5.542 -29.757 1.00 97.69 86 GLU A N 1
ATOM 702 C CA . GLU A 1 86 ? 22.018 -6.272 -28.484 1.00 97.69 86 GLU A CA 1
ATOM 703 C C . GLU A 1 86 ? 21.606 -5.391 -27.298 1.00 97.69 86 GLU A C 1
ATOM 705 O O . GLU A 1 86 ? 20.770 -5.793 -26.481 1.00 97.69 86 GLU A O 1
ATOM 710 N N . GLU A 1 87 ? 22.111 -4.155 -27.234 1.00 97.31 87 GLU A N 1
ATOM 711 C CA . GLU A 1 87 ? 21.713 -3.190 -26.206 1.00 97.31 87 GLU A CA 1
ATOM 712 C C . GLU A 1 87 ? 20.208 -2.903 -26.258 1.00 97.31 87 GLU A C 1
ATOM 714 O O . GLU A 1 87 ? 19.533 -2.893 -25.223 1.00 97.31 87 GLU A O 1
ATOM 719 N N . LEU A 1 88 ? 19.644 -2.719 -27.456 1.00 97.19 88 LEU A N 1
ATOM 720 C CA . LEU A 1 88 ? 18.213 -2.488 -27.637 1.00 97.19 88 LEU A CA 1
ATOM 721 C C . LEU A 1 88 ? 17.382 -3.688 -27.165 1.00 97.19 88 LEU A C 1
ATOM 723 O O . LEU A 1 88 ? 16.360 -3.504 -26.493 1.00 97.19 88 LEU A O 1
ATOM 727 N N . GLN A 1 89 ? 17.814 -4.914 -27.469 1.00 97.50 89 GLN A N 1
ATOM 728 C CA . GLN A 1 89 ? 17.164 -6.131 -26.978 1.00 97.50 89 GLN A CA 1
ATOM 729 C C . GLN A 1 89 ? 17.213 -6.210 -25.449 1.00 97.50 89 GLN A C 1
ATOM 731 O O . GLN A 1 89 ? 16.181 -6.444 -24.811 1.00 97.50 89 GLN A O 1
ATOM 736 N N . GLN A 1 90 ? 18.370 -5.932 -24.841 1.00 97.69 90 GLN A N 1
ATOM 737 C CA . GLN A 1 90 ? 18.526 -5.925 -23.387 1.00 97.69 90 GLN A CA 1
ATOM 738 C C . GLN A 1 90 ? 17.631 -4.867 -22.726 1.00 97.69 90 GLN A C 1
ATOM 740 O O . GLN A 1 90 ? 16.934 -5.157 -21.748 1.00 97.69 90 GLN A O 1
ATOM 745 N N . LYS A 1 91 ? 17.584 -3.646 -23.274 1.00 97.31 91 LYS A N 1
ATOM 746 C CA . LYS A 1 91 ? 16.700 -2.575 -22.786 1.00 97.31 91 LYS A CA 1
ATOM 747 C C . LYS A 1 91 ? 15.224 -2.943 -22.927 1.00 97.31 91 LYS A C 1
ATOM 749 O O . LYS A 1 91 ? 14.448 -2.667 -22.014 1.00 97.31 91 LYS A O 1
ATOM 754 N N . THR A 1 92 ? 14.840 -3.610 -24.012 1.00 97.50 92 THR A N 1
ATOM 755 C CA . THR A 1 92 ? 13.465 -4.089 -24.231 1.00 97.50 92 THR A CA 1
ATOM 756 C C . THR A 1 92 ? 13.070 -5.165 -23.213 1.00 97.50 92 THR A C 1
ATOM 758 O O . THR A 1 92 ? 11.959 -5.141 -22.671 1.00 97.50 92 THR A O 1
ATOM 761 N N . ALA A 1 93 ? 13.988 -6.081 -22.889 1.00 97.25 93 ALA A N 1
ATOM 762 C CA . ALA A 1 93 ? 13.776 -7.087 -21.852 1.00 97.25 93 ALA A CA 1
ATOM 763 C C . ALA A 1 93 ? 13.604 -6.444 -20.465 1.00 97.25 93 ALA A C 1
ATOM 765 O O . ALA A 1 93 ? 12.644 -6.759 -19.758 1.00 97.25 93 ALA A O 1
ATOM 766 N N . LEU A 1 94 ? 14.469 -5.488 -20.106 1.00 97.94 94 LEU A N 1
ATOM 767 C CA . LEU A 1 94 ? 14.364 -4.733 -18.852 1.00 97.94 94 LEU A CA 1
ATOM 768 C C . LEU A 1 94 ? 13.051 -3.949 -18.762 1.00 97.94 94 LEU A C 1
ATOM 770 O O . LEU A 1 94 ? 12.376 -4.002 -17.736 1.00 97.94 94 LEU A O 1
ATOM 774 N N . LEU A 1 95 ? 12.642 -3.280 -19.843 1.00 97.25 95 LEU A N 1
ATOM 775 C CA . LEU A 1 95 ? 11.366 -2.564 -19.894 1.00 97.25 95 LEU A CA 1
ATOM 776 C C . LEU A 1 95 ? 10.182 -3.506 -19.641 1.00 97.25 95 LEU A C 1
ATOM 778 O O . LEU A 1 95 ? 9.265 -3.161 -18.901 1.00 97.25 95 LEU A O 1
ATOM 782 N N . SER A 1 96 ? 10.230 -4.718 -20.197 1.00 97.50 96 SER A N 1
ATOM 783 C CA . SER A 1 96 ? 9.197 -5.736 -19.977 1.00 97.50 96 SER A CA 1
ATOM 784 C C . SER A 1 96 ? 9.128 -6.197 -18.516 1.00 97.50 96 SER A C 1
ATOM 786 O O . SER A 1 96 ? 8.043 -6.488 -18.016 1.00 97.50 96 SER A O 1
ATOM 788 N N . VAL A 1 97 ? 10.265 -6.271 -17.814 1.00 98.06 97 VAL A N 1
ATOM 789 C CA . VAL A 1 97 ? 10.308 -6.573 -16.371 1.00 98.06 97 VAL A CA 1
ATOM 790 C C . VAL A 1 97 ? 9.690 -5.430 -15.569 1.00 98.06 97 VAL A C 1
ATOM 792 O O . VAL A 1 97 ? 8.746 -5.667 -14.820 1.00 98.06 97 VAL A O 1
ATOM 795 N N . VAL A 1 98 ? 10.128 -4.192 -15.807 1.00 97.25 98 VAL A N 1
ATOM 796 C CA . VAL A 1 98 ? 9.593 -3.000 -15.125 1.00 97.25 98 VAL A CA 1
ATOM 797 C C . VAL A 1 98 ? 8.087 -2.848 -15.363 1.00 97.25 98 VAL A C 1
ATOM 799 O O . VAL A 1 98 ? 7.341 -2.502 -14.451 1.00 97.25 98 VAL A O 1
ATOM 802 N N . GLN A 1 99 ? 7.600 -3.151 -16.568 1.00 97.81 99 GLN A N 1
ATOM 803 C CA . GLN A 1 99 ? 6.170 -3.114 -16.872 1.00 97.81 99 GLN A CA 1
ATOM 804 C C . GLN A 1 99 ? 5.379 -4.167 -16.078 1.00 97.81 99 GLN A C 1
ATOM 806 O O . GLN A 1 99 ? 4.275 -3.872 -15.613 1.00 97.81 99 GLN A O 1
ATOM 811 N N . ARG A 1 100 ? 5.939 -5.370 -15.874 1.00 97.44 100 ARG A N 1
ATOM 812 C CA . ARG A 1 100 ? 5.329 -6.387 -15.002 1.00 97.44 100 ARG A CA 1
ATOM 813 C C . ARG A 1 100 ? 5.320 -5.937 -13.545 1.00 97.44 100 ARG A C 1
ATOM 815 O O . ARG A 1 100 ? 4.267 -6.007 -12.917 1.00 97.44 100 ARG A O 1
ATOM 822 N N . GLU A 1 101 ? 6.430 -5.423 -13.029 1.00 97.75 101 GLU A N 1
ATOM 823 C CA . GLU A 1 101 ? 6.502 -4.893 -11.660 1.00 97.75 101 GLU A CA 1
ATOM 824 C C . GLU A 1 101 ? 5.492 -3.761 -11.442 1.00 97.75 101 GLU A C 1
ATOM 826 O O . GLU A 1 101 ? 4.765 -3.756 -10.450 1.00 97.75 101 GLU A O 1
ATOM 831 N N . LEU A 1 102 ? 5.359 -2.845 -12.407 1.00 95.69 102 LEU A N 1
ATOM 832 C CA . LEU A 1 102 ? 4.362 -1.780 -12.355 1.00 95.69 102 LEU A CA 1
ATOM 833 C C . LEU A 1 102 ? 2.935 -2.340 -12.305 1.00 95.69 102 LEU A C 1
ATOM 835 O O . LEU A 1 102 ? 2.128 -1.862 -11.508 1.00 95.69 102 LEU A O 1
ATOM 839 N N . SER A 1 103 ? 2.618 -3.352 -13.119 1.00 96.00 103 SER A N 1
ATOM 840 C CA . SER A 1 103 ? 1.296 -3.992 -13.086 1.00 96.00 103 SER A CA 1
ATOM 841 C C . SER A 1 103 ? 1.014 -4.673 -11.741 1.00 96.00 103 SER A C 1
ATOM 843 O O . SER A 1 103 ? -0.054 -4.469 -11.167 1.00 96.00 103 SER A O 1
ATOM 845 N N . GLN A 1 104 ? 2.001 -5.368 -11.166 1.00 97.12 104 GLN A N 1
ATOM 846 C CA . GLN A 1 104 ? 1.888 -5.989 -9.843 1.00 97.12 104 GLN A CA 1
ATOM 847 C C . GLN A 1 104 ? 1.693 -4.942 -8.739 1.00 97.12 104 GLN A C 1
ATOM 849 O O . GLN A 1 104 ? 0.857 -5.117 -7.852 1.00 97.12 104 GLN A O 1
ATOM 854 N N . LEU A 1 105 ? 2.413 -3.818 -8.803 1.00 95.19 105 LEU A N 1
ATOM 855 C CA . LEU A 1 105 ? 2.239 -2.707 -7.867 1.00 95.19 105 LEU A CA 1
ATOM 856 C C . LEU A 1 105 ? 0.855 -2.060 -7.993 1.00 95.19 105 LEU A C 1
ATOM 858 O O . LEU A 1 105 ? 0.254 -1.702 -6.980 1.00 95.19 105 LEU A O 1
ATOM 862 N N . GLN A 1 106 ? 0.323 -1.927 -9.209 1.00 95.31 106 GLN A N 1
ATOM 863 C CA . GLN A 1 106 ? -1.036 -1.428 -9.434 1.00 95.31 106 GLN A CA 1
ATOM 864 C C . GLN A 1 106 ? -2.092 -2.375 -8.850 1.00 95.31 106 GLN A C 1
ATOM 866 O O . GLN A 1 106 ? -3.019 -1.908 -8.181 1.00 95.31 106 GLN A O 1
ATOM 871 N N . GLU A 1 107 ? -1.938 -3.688 -9.039 1.00 95.88 107 GLU A N 1
ATOM 872 C CA . GLU A 1 107 ? -2.806 -4.707 -8.441 1.00 95.88 107 GLU A CA 1
ATOM 873 C C . GLU A 1 107 ? -2.751 -4.658 -6.909 1.00 95.88 107 GLU A C 1
ATOM 875 O O . GLU A 1 107 ? -3.796 -4.540 -6.262 1.00 95.88 107 GLU A O 1
ATOM 880 N N . LEU A 1 108 ? -1.550 -4.638 -6.322 1.00 95.31 108 LEU A N 1
ATOM 881 C CA . LEU A 1 108 ? -1.360 -4.533 -4.874 1.00 95.31 108 LEU A CA 1
ATOM 882 C C . LEU A 1 108 ? -1.988 -3.249 -4.314 1.00 95.31 108 LEU A C 1
ATOM 884 O O . LEU A 1 108 ? -2.696 -3.289 -3.308 1.00 95.31 108 LEU A O 1
ATOM 888 N N . ASN A 1 109 ? -1.785 -2.113 -4.984 1.00 89.31 109 ASN A N 1
ATOM 889 C CA . ASN A 1 109 ? -2.379 -0.839 -4.590 1.00 89.31 109 ASN A CA 1
ATOM 890 C C . ASN A 1 109 ? -3.916 -0.875 -4.668 1.00 89.31 109 ASN A C 1
ATOM 892 O O . ASN A 1 109 ? -4.596 -0.334 -3.793 1.00 89.31 109 ASN A O 1
ATOM 896 N N . SER A 1 110 ? -4.478 -1.523 -5.692 1.00 91.00 110 SER A N 1
ATOM 897 C CA . SER A 1 110 ? -5.928 -1.697 -5.819 1.00 91.00 110 SER A CA 1
ATOM 898 C C . SER A 1 110 ? -6.501 -2.554 -4.683 1.00 91.00 110 SER A C 1
ATOM 900 O O . SER A 1 110 ? -7.522 -2.190 -4.096 1.00 91.00 110 SER A O 1
ATOM 902 N N . LEU A 1 111 ? -5.800 -3.628 -4.300 1.00 94.50 111 LEU A N 1
ATOM 903 C CA . LEU A 1 111 ? -6.176 -4.499 -3.190 1.00 94.50 111 LEU A CA 1
ATOM 904 C C . LEU A 1 111 ? -6.097 -3.762 -1.848 1.00 94.50 111 LEU A C 1
ATOM 906 O O . LEU A 1 111 ? -7.022 -3.849 -1.042 1.00 94.50 111 LEU A O 1
ATOM 910 N N . GLN A 1 112 ? -5.027 -2.995 -1.620 1.00 88.94 112 GLN A N 1
ATOM 911 C CA . GLN A 1 112 ? -4.877 -2.160 -0.425 1.00 88.94 112 GLN A CA 1
ATOM 912 C C . GLN A 1 112 ? -6.003 -1.130 -0.310 1.00 88.94 112 GLN A C 1
ATOM 914 O O . GLN A 1 112 ? -6.588 -0.994 0.764 1.00 88.94 112 GLN A O 1
ATOM 919 N N . ARG A 1 113 ? -6.363 -0.453 -1.410 1.00 86.44 113 ARG A N 1
ATOM 920 C CA . ARG A 1 113 ? -7.508 0.471 -1.437 1.00 86.44 113 ARG A CA 1
ATOM 921 C C . ARG A 1 113 ? -8.822 -0.230 -1.111 1.00 86.44 113 ARG A C 1
ATOM 923 O O . ARG A 1 113 ? -9.596 0.297 -0.319 1.00 86.44 113 ARG A O 1
ATOM 930 N N . LYS A 1 114 ? -9.057 -1.421 -1.671 1.00 88.50 114 LYS A N 1
ATOM 931 C CA . LYS A 1 114 ? -10.258 -2.213 -1.378 1.00 88.50 114 LYS A CA 1
ATOM 932 C C . LYS A 1 114 ? -10.337 -2.580 0.106 1.00 88.50 114 LYS A C 1
ATOM 934 O O . LYS A 1 114 ? -11.356 -2.330 0.739 1.00 88.50 114 LYS A O 1
ATOM 939 N N . ARG A 1 115 ? -9.239 -3.078 0.680 1.00 90.00 115 ARG A N 1
ATOM 940 C CA . ARG A 1 115 ? -9.160 -3.425 2.105 1.00 90.00 115 ARG A CA 1
ATOM 941 C C . ARG A 1 115 ? -9.362 -2.206 3.010 1.00 90.00 115 ARG A C 1
ATOM 943 O O . ARG A 1 115 ? -10.055 -2.305 4.015 1.00 90.00 115 ARG A O 1
ATOM 950 N N . ALA A 1 116 ? -8.781 -1.057 2.660 1.00 83.62 116 ALA A N 1
ATOM 951 C CA . ALA A 1 116 ? -8.976 0.186 3.406 1.00 83.62 116 ALA A CA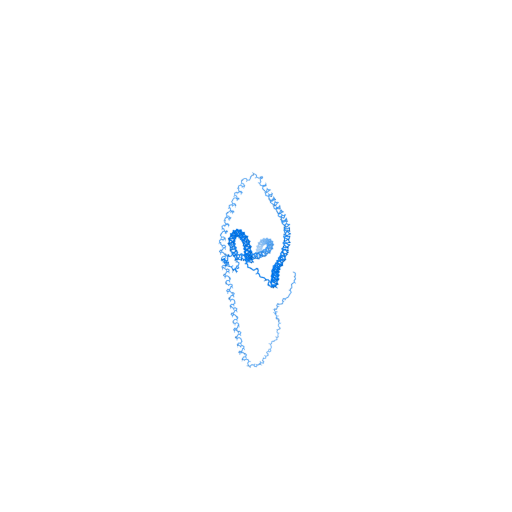 1
ATOM 952 C C . ALA A 1 116 ? -10.446 0.639 3.388 1.00 83.62 116 ALA A C 1
ATOM 954 O O . ALA A 1 116 ? -10.980 1.001 4.434 1.00 83.62 116 ALA A O 1
ATOM 955 N N . ALA A 1 117 ? -11.110 0.554 2.231 1.00 82.88 117 ALA A N 1
ATOM 956 C CA . ALA A 1 117 ? -12.534 0.855 2.107 1.00 82.88 117 ALA A CA 1
ATOM 957 C C . ALA A 1 117 ? -13.406 -0.122 2.915 1.00 82.88 117 ALA A C 1
ATOM 959 O O . ALA A 1 117 ? -14.351 0.302 3.572 1.00 82.88 117 ALA A O 1
ATOM 960 N N . GLU A 1 118 ? -13.093 -1.421 2.920 1.00 87.25 118 GLU A N 1
ATOM 961 C CA . GLU A 1 118 ? -13.804 -2.417 3.738 1.00 87.25 118 GLU A CA 1
ATOM 962 C C . GLU A 1 118 ? -13.693 -2.104 5.239 1.00 87.25 118 GLU A C 1
ATOM 964 O O . GLU A 1 118 ? -14.702 -2.093 5.942 1.00 87.25 118 GLU A O 1
ATOM 969 N N . VAL A 1 119 ? -12.489 -1.782 5.725 1.00 87.06 119 VAL A N 1
ATOM 970 C CA . VAL A 1 119 ? -12.269 -1.399 7.130 1.00 87.06 119 VAL A CA 1
ATOM 971 C C . VAL A 1 119 ? -13.014 -0.109 7.480 1.00 87.06 119 VAL A C 1
ATOM 973 O O . VAL A 1 119 ? -13.647 -0.043 8.531 1.00 87.06 119 VAL A O 1
ATOM 976 N N . LEU A 1 120 ? -12.982 0.904 6.608 1.00 81.56 120 LEU A N 1
ATOM 977 C CA . LEU A 1 120 ? -13.699 2.163 6.832 1.00 81.56 120 LEU A CA 1
ATOM 978 C C . LEU A 1 120 ? -15.217 1.949 6.897 1.00 81.56 120 LEU A C 1
ATOM 980 O O . LEU A 1 120 ? -15.869 2.487 7.787 1.00 81.56 120 LEU A O 1
ATOM 984 N N . ASN A 1 121 ? -15.766 1.113 6.014 1.00 80.88 121 ASN A N 1
ATOM 985 C CA . ASN A 1 121 ? -17.186 0.766 6.021 1.00 80.88 121 ASN A CA 1
ATOM 986 C C . ASN A 1 121 ? -17.603 0.026 7.298 1.00 80.88 121 ASN A C 1
ATOM 988 O O . ASN A 1 121 ? -18.658 0.328 7.855 1.00 80.88 121 ASN A O 1
ATOM 992 N N . LEU A 1 122 ? -16.778 -0.905 7.793 1.00 87.31 122 LEU A N 1
ATOM 993 C CA . LEU A 1 122 ? -17.028 -1.574 9.075 1.00 87.31 122 LEU A CA 1
ATOM 994 C C . LEU A 1 122 ? -17.039 -0.569 10.234 1.00 87.31 122 LEU A C 1
ATOM 996 O O . LEU A 1 122 ? -17.992 -0.549 11.007 1.00 87.31 122 LEU A O 1
ATOM 1000 N N . LEU A 1 123 ? -16.046 0.323 10.296 1.00 85.31 123 LEU A N 1
ATOM 1001 C CA . LEU A 1 123 ? -15.988 1.370 11.321 1.00 85.31 123 LEU A CA 1
ATOM 1002 C C . LEU A 1 123 ? -17.199 2.307 11.259 1.00 85.31 123 LEU A C 1
ATOM 1004 O O . LEU A 1 123 ? -17.760 2.655 12.293 1.00 85.31 123 LEU A O 1
ATOM 1008 N N . LEU A 1 124 ? -17.621 2.714 10.060 1.00 81.50 124 LEU A N 1
ATOM 1009 C CA . LEU A 1 124 ? -18.816 3.538 9.877 1.00 81.50 124 LEU A CA 1
ATOM 1010 C C . LEU A 1 124 ? -20.083 2.819 10.347 1.00 81.50 124 LEU A C 1
ATOM 1012 O O . LEU A 1 124 ? -20.943 3.461 10.951 1.00 81.50 124 LEU A O 1
ATOM 1016 N N . ARG A 1 125 ? -20.192 1.506 10.113 1.00 85.06 125 ARG A N 1
ATOM 1017 C CA . ARG A 1 125 ? -21.315 0.698 10.602 1.00 85.06 125 ARG A CA 1
ATOM 1018 C C . ARG A 1 125 ? -21.336 0.640 12.126 1.00 85.06 125 ARG A C 1
ATOM 1020 O O . ARG A 1 125 ? -22.361 0.966 12.713 1.00 85.06 125 ARG A O 1
ATOM 1027 N N . ASP A 1 126 ? -20.202 0.319 12.745 1.00 84.50 126 ASP A N 1
ATOM 1028 C CA . ASP A 1 126 ? -20.078 0.244 14.204 1.00 84.50 126 ASP A CA 1
ATOM 1029 C C . ASP A 1 126 ? -20.391 1.597 14.860 1.00 84.50 126 ASP A C 1
ATOM 1031 O O . ASP A 1 126 ? -21.106 1.667 15.858 1.00 84.50 126 ASP A O 1
ATOM 1035 N N . LEU A 1 127 ? -19.916 2.702 14.273 1.00 82.00 127 LEU A N 1
ATOM 1036 C CA . LEU A 1 127 ? -20.267 4.049 14.727 1.00 82.00 127 LEU A CA 1
ATOM 1037 C C . LEU A 1 127 ? -21.775 4.288 14.649 1.00 82.00 127 LEU A C 1
ATOM 1039 O O . LEU A 1 127 ? -22.352 4.804 15.605 1.00 82.00 127 LEU A O 1
ATOM 1043 N N . ASN A 1 128 ? -22.410 3.897 13.544 1.00 79.25 128 ASN A N 1
ATOM 1044 C CA . ASN A 1 128 ? -23.843 4.081 13.358 1.00 79.25 128 ASN A CA 1
ATOM 1045 C C . ASN A 1 128 ? -24.667 3.276 14.377 1.00 79.25 128 ASN A C 1
ATOM 1047 O O . ASN A 1 128 ? -25.620 3.807 14.948 1.00 79.25 128 ASN A O 1
ATOM 1051 N N . ASP A 1 129 ? -24.259 2.036 14.661 1.00 83.38 129 ASP A N 1
ATOM 1052 C CA . ASP A 1 129 ? -24.889 1.173 15.665 1.00 83.38 129 ASP A CA 1
ATOM 1053 C C . ASP A 1 129 ? -24.788 1.793 17.071 1.00 83.38 129 ASP A C 1
ATOM 1055 O O . ASP A 1 129 ? -25.780 1.872 17.802 1.00 83.38 129 ASP A O 1
ATOM 1059 N N . ILE A 1 130 ? -23.617 2.322 17.445 1.00 82.31 130 ILE A N 1
ATOM 1060 C CA . ILE A 1 130 ? -23.442 2.999 18.739 1.00 82.31 130 ILE A CA 1
ATOM 1061 C C . ILE A 1 130 ? -24.264 4.296 18.792 1.00 82.31 130 ILE A C 1
ATOM 1063 O O . ILE A 1 130 ? -24.879 4.605 19.816 1.00 82.31 130 ILE A O 1
ATOM 1067 N N . GLY A 1 131 ? -24.307 5.070 17.707 1.00 78.75 131 GLY A N 1
ATOM 1068 C CA . GLY A 1 131 ? -25.111 6.288 17.661 1.00 78.75 131 GLY A CA 1
ATOM 1069 C C . GLY A 1 131 ? -26.614 6.018 17.755 1.00 78.75 131 GLY A C 1
ATOM 1070 O O . GLY A 1 131 ? -27.316 6.794 18.405 1.00 78.75 131 GLY A O 1
ATOM 1071 N N . ALA A 1 132 ? -27.105 4.897 17.216 1.00 81.88 132 ALA A N 1
ATOM 1072 C CA . ALA A 1 132 ? -28.484 4.454 17.415 1.00 81.88 132 ALA A CA 1
ATOM 1073 C C . ALA A 1 132 ? -28.793 4.178 18.899 1.00 81.88 132 ALA A C 1
ATOM 1075 O O . ALA A 1 132 ? -29.817 4.639 19.401 1.00 81.88 132 ALA A O 1
ATOM 1076 N N . ILE A 1 133 ? -27.886 3.511 19.626 1.00 80.88 133 ILE A N 1
ATOM 1077 C CA . ILE A 1 133 ? -28.031 3.230 21.070 1.00 80.88 133 ILE A CA 1
ATOM 1078 C C . ILE A 1 133 ? -28.055 4.524 21.900 1.00 80.88 133 ILE A C 1
ATOM 1080 O O . ILE A 1 133 ? -28.807 4.639 22.865 1.00 80.88 133 ILE A O 1
ATOM 1084 N N . ILE A 1 134 ? -27.241 5.512 21.523 1.00 78.06 134 ILE A N 1
ATOM 1085 C CA . ILE A 1 134 ? -27.094 6.786 22.247 1.00 78.06 134 ILE A CA 1
ATOM 1086 C C . ILE A 1 134 ? -28.240 7.773 21.937 1.00 78.06 134 ILE A C 1
ATOM 1088 O O . ILE A 1 134 ? -28.369 8.800 22.601 1.00 78.06 134 ILE A O 1
ATOM 1092 N N . GLY A 1 135 ? -29.107 7.471 20.963 1.00 69.44 135 GLY A N 1
ATOM 1093 C CA . GLY A 1 135 ? -30.186 8.369 20.534 1.00 69.44 135 GLY A CA 1
ATOM 1094 C C . GLY A 1 135 ? -29.729 9.459 19.557 1.00 69.44 135 GLY A C 1
ATOM 1095 O O . GLY A 1 135 ? -30.437 10.436 19.338 1.00 69.44 135 GLY A O 1
ATOM 1096 N N . ALA A 1 136 ? -28.564 9.289 18.926 1.00 64.75 136 ALA A N 1
ATOM 1097 C CA . ALA A 1 136 ? -28.009 10.188 17.912 1.00 64.75 136 ALA A CA 1
ATOM 1098 C C . ALA A 1 136 ? -28.464 9.840 16.472 1.00 64.75 136 ALA A C 1
ATOM 1100 O O . ALA A 1 136 ? -27.782 10.192 15.508 1.00 64.75 136 ALA A O 1
ATOM 1101 N N . GLY A 1 137 ? -29.611 9.164 16.321 1.00 58.31 137 GLY A N 1
ATOM 1102 C CA . GLY A 1 137 ? -30.087 8.541 15.074 1.00 58.31 137 GLY A CA 1
ATOM 1103 C C . GLY A 1 137 ? -30.454 9.481 13.914 1.00 58.31 137 GLY A C 1
ATOM 1104 O O . GLY A 1 137 ? -30.717 9.007 12.813 1.00 58.31 137 GLY A O 1
ATOM 1105 N N . ASP A 1 138 ? -30.440 10.801 14.115 1.00 57.28 138 ASP A N 1
ATOM 1106 C CA . ASP A 1 138 ? -30.866 11.775 13.093 1.00 57.28 138 ASP A CA 1
ATOM 1107 C C . ASP A 1 138 ? -29.841 12.035 11.980 1.00 57.28 138 ASP A C 1
ATOM 1109 O O . ASP A 1 138 ? -30.148 12.715 10.998 1.00 57.28 138 ASP A O 1
ATOM 1113 N N . ILE A 1 139 ? -28.624 11.493 12.077 1.00 56.09 139 ILE A N 1
ATOM 1114 C CA . ILE A 1 139 ? -27.716 11.489 10.928 1.00 56.09 139 ILE A CA 1
ATOM 1115 C C . ILE A 1 139 ? -28.099 10.283 10.079 1.00 56.09 139 ILE A C 1
ATOM 1117 O O . ILE A 1 139 ? -27.517 9.208 10.192 1.00 56.09 139 ILE A O 1
ATOM 1121 N N . LYS A 1 140 ? -29.078 10.474 9.191 1.00 55.50 140 LYS A N 1
ATOM 1122 C CA . LYS A 1 140 ? -29.144 9.668 7.974 1.00 55.50 140 LYS A CA 1
ATOM 1123 C C . LYS A 1 140 ? -27.803 9.846 7.266 1.00 55.50 140 LYS A C 1
ATOM 1125 O O . LYS A 1 140 ? -27.589 10.843 6.580 1.00 55.50 140 LYS A O 1
ATOM 1130 N N . THR A 1 141 ? -26.906 8.882 7.438 1.00 51.94 141 THR A N 1
ATOM 1131 C CA . THR A 1 141 ? -25.799 8.572 6.531 1.00 51.94 141 THR A CA 1
ATOM 1132 C C . THR A 1 141 ? -26.415 8.178 5.191 1.00 51.94 141 THR A C 1
ATOM 1134 O O . THR A 1 141 ? -26.509 7.016 4.811 1.00 51.94 141 THR A O 1
ATOM 1137 N N . GLY A 1 142 ? -26.958 9.174 4.495 1.00 47.97 142 GLY A N 1
ATOM 1138 C CA . GLY A 1 142 ? -27.506 9.039 3.163 1.00 47.97 142 GLY A CA 1
ATOM 1139 C C . GLY A 1 142 ? -26.369 8.886 2.172 1.00 47.97 142 GLY A C 1
ATOM 1140 O O . GLY A 1 142 ? -26.047 9.851 1.499 1.00 47.97 142 GLY A O 1
ATOM 1141 N N . SER A 1 143 ? -25.775 7.696 2.109 1.00 44.56 143 SER A N 1
ATOM 1142 C CA . SER A 1 143 ? -25.067 7.185 0.933 1.00 44.56 143 SER A CA 1
ATOM 1143 C C . SER A 1 143 ? -24.519 5.786 1.206 1.00 44.56 143 SER A C 1
ATOM 1145 O O . SER A 1 143 ? -23.314 5.562 1.249 1.00 44.56 143 SER A O 1
ATOM 1147 N N . THR A 1 144 ? -25.412 4.799 1.248 1.00 44.28 144 THR A N 1
ATOM 1148 C CA . THR A 1 144 ? -25.155 3.528 0.558 1.00 44.28 144 THR A CA 1
ATOM 1149 C C . THR A 1 144 ? -25.047 3.820 -0.941 1.00 44.28 144 THR A C 1
ATOM 1151 O O . THR A 1 144 ? -25.953 3.561 -1.726 1.00 44.28 144 THR A O 1
ATOM 1154 N N . SER A 1 145 ? -23.958 4.466 -1.344 1.00 42.25 145 SER A N 1
ATOM 1155 C CA . SER A 1 145 ? -23.609 4.640 -2.742 1.00 42.25 145 SER A CA 1
ATOM 1156 C C . SER A 1 145 ? -22.457 3.693 -3.005 1.00 42.25 145 SER A C 1
ATOM 1158 O O . SER A 1 145 ? -21.291 4.029 -2.811 1.00 42.25 145 SER A O 1
ATOM 1160 N N . GLU A 1 146 ? -22.814 2.499 -3.466 1.00 43.69 146 GLU A N 1
ATOM 1161 C CA . GLU A 1 146 ? -21.948 1.621 -4.242 1.00 43.69 146 GLU A CA 1
ATOM 1162 C C . GLU A 1 146 ? -21.480 2.355 -5.514 1.00 43.69 146 GLU A C 1
ATOM 1164 O O . GLU A 1 146 ? -21.889 2.028 -6.625 1.00 43.69 146 GLU A O 1
ATOM 1169 N N . THR A 1 147 ? -20.636 3.381 -5.394 1.00 41.75 147 THR A N 1
ATOM 1170 C CA . THR A 1 147 ? -20.086 4.071 -6.562 1.00 41.75 147 THR A CA 1
ATOM 1171 C C . THR A 1 147 ? -18.581 3.913 -6.581 1.00 41.75 147 THR A C 1
ATOM 1173 O O . THR A 1 147 ? -17.815 4.575 -5.890 1.00 41.75 147 THR A O 1
ATOM 1176 N N . LYS A 1 148 ? -18.201 2.950 -7.416 1.00 45.53 148 LYS A N 1
ATOM 1177 C CA . LYS A 1 148 ? -16.895 2.736 -8.024 1.00 45.53 148 LYS A CA 1
ATOM 1178 C C . LYS A 1 148 ? -16.055 4.014 -8.102 1.00 45.53 148 LYS A C 1
ATOM 1180 O O . LYS A 1 148 ? -16.407 4.940 -8.819 1.00 45.53 148 LYS A O 1
ATOM 1185 N N . GLY A 1 149 ? -14.882 3.941 -7.480 1.00 47.22 149 GLY A N 1
ATOM 1186 C CA . GLY A 1 149 ? -13.652 4.547 -7.976 1.00 47.22 149 GLY A CA 1
ATOM 1187 C C . GLY A 1 149 ? -13.637 6.068 -8.036 1.00 47.22 149 GLY A C 1
ATOM 1188 O O . GLY A 1 149 ? -13.984 6.644 -9.054 1.00 47.22 149 GLY A O 1
ATOM 1189 N N . ASN A 1 150 ? -13.118 6.696 -6.983 1.00 47.16 150 ASN A N 1
ATOM 1190 C CA . ASN A 1 150 ? -12.082 7.730 -7.056 1.00 47.16 150 ASN A CA 1
ATOM 1191 C C . ASN A 1 150 ? -11.688 8.132 -5.630 1.00 47.16 150 ASN A C 1
ATOM 1193 O O . ASN A 1 150 ? -12.509 8.087 -4.719 1.00 47.16 150 ASN A O 1
ATOM 1197 N N . GLY A 1 151 ? -10.420 8.497 -5.424 1.00 54.06 151 GLY A N 1
ATOM 1198 C CA . GLY A 1 151 ? -9.862 8.795 -4.097 1.00 54.06 151 GLY A CA 1
ATOM 1199 C C . GLY A 1 151 ? -10.595 9.884 -3.299 1.00 54.06 151 GLY A C 1
ATOM 1200 O O . GLY A 1 151 ? -10.440 9.912 -2.085 1.00 54.06 151 GLY A O 1
ATOM 1201 N N . SER A 1 152 ? -11.434 10.716 -3.932 1.00 54.78 152 SER A N 1
ATOM 1202 C CA . SER A 1 152 ? -12.224 11.739 -3.230 1.00 54.78 152 SER A CA 1
ATOM 1203 C C . SER A 1 152 ? -13.374 11.165 -2.395 1.00 54.78 152 SER A C 1
ATOM 1205 O O . SER A 1 152 ? -13.721 11.754 -1.379 1.00 54.78 152 SER A O 1
ATOM 1207 N N . ALA A 1 153 ? -13.926 9.999 -2.757 1.00 60.25 153 ALA A N 1
ATOM 1208 C CA . ALA A 1 153 ? -15.022 9.384 -2.000 1.00 60.25 153 ALA A CA 1
ATOM 1209 C C . ALA A 1 153 ? -14.573 8.944 -0.594 1.00 60.25 153 ALA A C 1
ATOM 1211 O O . ALA A 1 153 ? -15.306 9.090 0.379 1.00 60.25 153 ALA A O 1
ATOM 1212 N N . VAL A 1 154 ? -13.325 8.482 -0.466 1.00 63.91 154 VAL A N 1
ATOM 1213 C CA . VAL A 1 154 ? -12.762 8.035 0.816 1.00 63.91 154 VAL A CA 1
ATOM 1214 C C . VAL A 1 154 ? -12.504 9.223 1.751 1.00 63.91 154 VAL A C 1
ATOM 1216 O O . VAL A 1 154 ? -12.771 9.136 2.946 1.00 63.91 154 VAL A O 1
ATOM 1219 N N . GLU A 1 155 ? -12.025 10.358 1.230 1.00 69.56 155 GLU A N 1
ATOM 1220 C CA . GLU A 1 155 ? -11.817 11.578 2.031 1.00 69.56 155 GLU A CA 1
ATOM 1221 C C . GLU A 1 155 ? -13.137 12.166 2.561 1.00 69.56 155 GLU A C 1
ATOM 1223 O O . GLU A 1 155 ? -13.205 12.638 3.705 1.00 69.56 155 GLU A O 1
ATOM 1228 N N . GLU A 1 156 ? -14.201 12.097 1.760 1.00 72.31 156 GLU A N 1
ATOM 1229 C CA . GLU A 1 156 ? -15.553 12.484 2.167 1.00 72.31 156 GLU A CA 1
ATOM 1230 C C . GLU A 1 156 ? -16.091 11.555 3.268 1.00 72.31 156 GLU A C 1
ATOM 1232 O O . GLU A 1 156 ? -16.543 12.040 4.309 1.00 72.31 156 GLU A O 1
ATOM 1237 N N . GLU A 1 157 ? -15.942 10.235 3.113 1.00 70.44 157 GLU A N 1
ATOM 1238 C CA . GLU A 1 157 ? -16.310 9.239 4.131 1.00 70.44 157 GLU A CA 1
ATOM 1239 C C . GLU A 1 157 ? -15.551 9.446 5.455 1.00 70.44 157 GLU A C 1
ATOM 1241 O O . GLU A 1 157 ? -16.158 9.421 6.529 1.00 70.44 157 GLU A O 1
ATOM 1246 N N . PHE A 1 158 ? -14.246 9.742 5.409 1.00 75.56 158 PHE A N 1
ATOM 1247 C CA . PHE A 1 158 ? -13.462 10.078 6.606 1.00 75.56 158 PHE A CA 1
ATOM 1248 C C . PHE A 1 158 ? -13.956 11.353 7.291 1.00 75.56 158 PHE A C 1
ATOM 1250 O O . PHE A 1 158 ? -13.982 11.438 8.524 1.00 75.56 158 PHE A O 1
ATOM 1257 N N . THR A 1 159 ? -14.355 12.357 6.512 1.00 82.50 159 THR A N 1
ATOM 1258 C CA . THR A 1 159 ? -14.886 13.610 7.054 1.00 82.50 159 THR A CA 1
ATOM 1259 C C . THR A 1 159 ? -16.226 13.374 7.750 1.00 82.50 159 THR A C 1
ATOM 1261 O O . THR A 1 159 ? -16.413 13.853 8.873 1.00 82.50 159 THR A O 1
ATOM 1264 N N . VAL A 1 160 ? -17.116 12.580 7.142 1.00 78.19 160 VAL A N 1
ATOM 1265 C CA . VAL A 1 160 ? -18.395 12.164 7.740 1.00 78.19 160 VAL A CA 1
ATOM 1266 C C . VAL A 1 160 ? -18.159 11.364 9.024 1.00 78.19 160 VAL A C 1
ATOM 1268 O O . VAL A 1 160 ? -18.727 11.712 10.062 1.00 78.19 160 VAL A O 1
ATOM 1271 N N . ALA A 1 161 ? -17.258 10.376 9.006 1.00 80.38 161 ALA A N 1
ATOM 1272 C CA . ALA A 1 161 ? -16.893 9.591 10.188 1.00 80.38 161 ALA A CA 1
ATOM 1273 C C . ALA A 1 161 ? -16.390 10.485 11.333 1.00 80.38 161 ALA A C 1
ATOM 1275 O O . ALA A 1 161 ? -16.838 10.375 12.476 1.00 80.38 161 ALA A O 1
ATOM 1276 N N . ARG A 1 162 ? -15.487 11.426 11.031 1.00 82.38 162 ARG A N 1
ATOM 1277 C CA . ARG A 1 162 ? -14.908 12.348 12.018 1.00 82.38 162 ARG A CA 1
ATOM 1278 C C . ARG A 1 162 ? -15.963 13.256 12.654 1.00 82.38 162 ARG A C 1
ATOM 1280 O O . ARG A 1 162 ? -15.902 13.513 13.861 1.00 82.38 162 ARG A O 1
ATOM 1287 N N . LEU A 1 163 ? -16.918 13.751 11.865 1.00 83.19 163 LEU A N 1
ATOM 1288 C CA . LEU A 1 163 ? -18.038 14.550 12.370 1.00 83.19 163 LEU A CA 1
ATOM 1289 C C . LEU A 1 163 ? -18.965 13.711 13.257 1.00 83.19 163 LEU A C 1
ATOM 1291 O O . LEU A 1 163 ? -19.331 14.162 14.344 1.00 83.19 163 LEU A O 1
ATOM 1295 N N . TYR A 1 164 ? -19.273 12.480 12.845 1.00 82.50 164 TYR A N 1
ATOM 1296 C CA . TYR A 1 164 ? -20.096 11.553 13.619 1.00 82.50 164 TYR A CA 1
ATOM 1297 C C . TYR A 1 164 ? -19.461 11.232 14.979 1.00 82.50 164 TYR A C 1
ATOM 1299 O O . TYR A 1 164 ? -20.093 11.426 16.017 1.00 82.50 164 TYR A O 1
ATOM 1307 N N . ILE A 1 165 ? -18.171 10.873 14.996 1.00 85.44 165 ILE A N 1
ATOM 1308 C CA . ILE A 1 165 ? -17.387 10.656 16.225 1.00 85.44 165 ILE A CA 1
ATOM 1309 C C . ILE A 1 165 ? -17.413 11.900 17.118 1.00 85.44 165 ILE A C 1
ATOM 1311 O O . ILE A 1 165 ? -17.569 11.794 18.335 1.00 85.44 165 ILE A O 1
ATOM 1315 N N . SER A 1 166 ? -17.268 13.093 16.535 1.00 86.69 166 SER A N 1
ATOM 1316 C CA . SER A 1 166 ? -17.281 14.344 17.301 1.00 86.69 166 SER A CA 1
ATOM 1317 C C . SER A 1 166 ? -18.632 14.585 17.977 1.00 86.69 166 SER A C 1
ATOM 1319 O O . SER A 1 166 ? -18.656 14.949 19.154 1.00 86.69 166 SER A O 1
ATOM 1321 N N . LYS A 1 167 ? -19.745 14.319 17.278 1.00 85.25 167 LYS A N 1
ATOM 1322 C CA . LYS A 1 167 ? -21.097 14.407 17.850 1.00 85.25 167 LYS A CA 1
ATOM 1323 C C . LYS A 1 167 ? -21.321 13.345 18.927 1.00 85.25 167 LYS A C 1
ATOM 1325 O O . LYS A 1 167 ? -21.745 13.679 20.032 1.00 85.25 167 LYS A O 1
ATOM 1330 N N . MET A 1 168 ? -20.966 12.089 18.663 1.00 84.75 168 MET A N 1
ATOM 1331 C CA . MET A 1 168 ? -21.049 11.020 19.664 1.00 84.75 168 MET A CA 1
ATOM 1332 C C . MET A 1 168 ? -20.259 11.364 20.925 1.00 84.75 168 MET A C 1
ATOM 1334 O O . MET A 1 168 ? -20.752 11.188 22.031 1.00 84.75 168 MET A O 1
ATOM 1338 N N . LYS A 1 169 ? -19.053 11.921 20.781 1.00 87.25 169 LYS A N 1
ATOM 1339 C CA . LYS A 1 169 ? -18.242 12.369 21.916 1.00 87.25 169 LYS A CA 1
ATOM 1340 C C . LYS A 1 169 ? -18.967 13.420 22.762 1.00 87.25 169 LYS A C 1
ATOM 1342 O O . LYS A 1 169 ? -18.844 13.379 23.986 1.00 87.25 169 LYS A O 1
ATOM 1347 N N . SER A 1 170 ? -19.695 14.361 22.153 1.00 88.19 170 SER A N 1
ATOM 1348 C CA . SER A 1 170 ? -20.513 15.319 22.912 1.00 88.19 170 SER A CA 1
ATOM 1349 C C . SER A 1 170 ? -21.723 14.667 23.583 1.00 88.19 170 SER A C 1
ATOM 1351 O O . SER A 1 170 ? -21.968 14.957 24.753 1.00 88.19 170 SER A O 1
ATOM 1353 N N . GLU A 1 171 ? -22.418 13.750 22.907 1.00 88.25 171 GLU A N 1
ATOM 1354 C CA . GLU A 1 171 ? -23.570 13.036 23.480 1.00 88.25 171 GLU A CA 1
ATOM 1355 C C . GLU A 1 171 ? -23.155 12.147 24.658 1.00 88.25 171 GLU A C 1
ATOM 1357 O O . GLU A 1 171 ? -23.740 12.223 25.735 1.00 88.25 171 GLU A O 1
ATOM 1362 N N . VAL A 1 172 ? -22.061 11.389 24.518 1.00 89.44 172 VAL A N 1
ATOM 1363 C CA . VAL A 1 172 ? -21.480 10.588 25.607 1.00 89.44 172 VAL A CA 1
ATOM 1364 C C . VAL A 1 172 ? -21.117 11.475 26.795 1.00 89.44 172 VAL A C 1
ATOM 1366 O O . VAL A 1 172 ? -21.437 11.134 27.930 1.00 89.44 172 VAL A O 1
ATOM 1369 N N . LYS A 1 173 ? -20.495 12.641 26.573 1.00 91.81 173 LYS A N 1
ATOM 1370 C CA . LYS A 1 173 ? -20.209 13.590 27.664 1.00 91.81 173 LYS A CA 1
ATOM 1371 C C . LYS A 1 173 ? -21.484 14.076 28.355 1.00 91.81 173 LYS A C 1
ATOM 1373 O O . LYS A 1 173 ? -21.498 14.180 29.580 1.00 91.81 173 LYS A O 1
ATOM 1378 N N . SER A 1 174 ? -22.532 14.369 27.588 1.00 90.94 174 SER A N 1
ATOM 1379 C CA . SER A 1 174 ? -23.834 14.785 28.118 1.00 90.94 174 SER A CA 1
ATOM 1380 C C . SER A 1 174 ? -24.460 13.686 28.983 1.00 90.94 174 SER A C 1
ATOM 1382 O O . SER A 1 174 ? -24.831 13.938 30.131 1.00 90.94 174 SER A O 1
ATOM 1384 N N . LEU A 1 175 ? -24.477 12.444 28.489 1.00 90.62 175 LEU A N 1
ATOM 1385 C CA . LEU A 1 175 ? -24.973 11.280 29.224 1.00 90.62 175 LEU A CA 1
ATOM 1386 C C . LEU A 1 175 ? -24.164 11.005 30.494 1.00 90.62 175 LEU A C 1
ATOM 1388 O O . LEU A 1 175 ? -24.756 10.783 31.546 1.00 90.62 175 LEU A O 1
ATOM 1392 N N . VAL A 1 176 ? -22.832 11.090 30.437 1.00 93.81 176 VAL A N 1
ATOM 1393 C CA . VAL A 1 176 ? -21.964 10.943 31.618 1.00 93.81 176 VAL A CA 1
ATOM 1394 C C . VAL A 1 176 ? -22.290 12.005 32.669 1.00 93.81 176 VAL A C 1
ATOM 1396 O O . VAL A 1 176 ? -22.404 11.685 33.851 1.00 93.81 176 VAL A O 1
ATOM 1399 N N . ASN A 1 177 ? -22.484 13.262 32.264 1.00 94.38 177 ASN A N 1
ATOM 1400 C CA . ASN A 1 177 ? -22.865 14.328 33.192 1.00 94.38 177 ASN A CA 1
ATOM 1401 C C . ASN A 1 177 ? -24.258 14.093 33.790 1.00 94.38 177 ASN A C 1
ATOM 1403 O O . ASN A 1 177 ? -24.450 14.289 34.990 1.00 94.38 177 ASN A O 1
ATOM 1407 N N . ARG A 1 178 ? -25.217 13.623 32.983 1.00 94.50 178 ARG A N 1
ATOM 1408 C CA . ARG A 1 178 ? -26.555 13.254 33.456 1.00 94.50 178 ARG A CA 1
ATOM 1409 C C . ARG A 1 178 ? -26.509 12.085 34.444 1.00 94.50 178 ARG A C 1
ATOM 1411 O O . ARG A 1 178 ? -27.189 12.157 35.460 1.00 94.50 178 ARG A O 1
ATOM 1418 N N . SER A 1 179 ? -25.697 11.057 34.185 1.00 93.69 179 SER A N 1
ATOM 1419 C CA . SER A 1 179 ? -25.501 9.919 35.099 1.00 93.69 179 SER A CA 1
ATOM 1420 C C . SER A 1 179 ? -24.962 10.385 36.445 1.00 93.69 179 SER A C 1
ATOM 1422 O O . SER A 1 179 ? -25.563 10.100 37.472 1.00 93.69 179 SER A O 1
ATOM 1424 N N . LYS A 1 180 ? -23.904 11.209 36.444 1.00 95.62 180 LYS A N 1
ATOM 1425 C CA . LYS A 1 180 ? -23.340 11.785 37.675 1.00 95.62 180 LYS A CA 1
ATOM 1426 C C . LYS A 1 180 ? -24.364 12.600 38.463 1.00 95.62 180 LYS A C 1
ATOM 1428 O O . LYS A 1 180 ? -24.408 12.518 39.688 1.00 95.62 180 LYS A O 1
ATOM 1433 N N . GLN A 1 181 ? -25.197 13.380 37.771 1.00 96.06 181 GLN A N 1
ATOM 1434 C CA . GLN A 1 181 ? -26.271 14.128 38.421 1.00 96.06 181 GLN A CA 1
ATOM 1435 C C . GLN A 1 181 ? -27.297 13.184 39.059 1.00 96.06 181 GLN A C 1
ATOM 1437 O O . GLN A 1 181 ? -27.685 13.400 40.205 1.00 96.06 181 GLN A O 1
ATOM 1442 N N . LEU A 1 182 ? -27.713 12.134 38.344 1.00 94.56 182 LEU A N 1
ATOM 1443 C CA . LEU A 1 182 ? -28.646 11.134 38.860 1.00 94.56 182 LEU A CA 1
ATOM 1444 C C . LEU A 1 182 ? -28.070 10.396 40.074 1.00 94.56 182 LEU A C 1
ATOM 1446 O O . LEU A 1 182 ? -28.758 10.302 41.086 1.00 94.56 182 LEU A O 1
ATOM 1450 N N . GLU A 1 183 ? -26.807 9.973 40.024 1.00 95.25 183 GLU A N 1
ATOM 1451 C CA . GLU A 1 183 ? -26.092 9.358 41.152 1.00 95.25 183 GLU A CA 1
ATOM 1452 C C . GLU A 1 183 ? -26.060 10.280 42.377 1.00 95.25 183 GLU A C 1
ATOM 1454 O O . GLU A 1 183 ? -26.362 9.841 43.487 1.00 95.25 183 GLU A O 1
ATOM 1459 N N . SER A 1 184 ? -25.772 11.575 42.190 1.00 96.31 184 SER A N 1
ATOM 1460 C CA . SER A 1 184 ? -25.820 12.553 43.285 1.00 96.31 184 SER A CA 1
ATOM 1461 C C . SER A 1 184 ? -27.224 12.656 43.880 1.00 96.31 184 SER A C 1
ATOM 1463 O O . SER A 1 184 ? -27.384 12.584 45.097 1.00 96.31 184 SER A O 1
ATOM 1465 N N . THR A 1 185 ? -28.255 12.777 43.036 1.00 95.88 185 THR A N 1
ATOM 1466 C CA . THR A 1 185 ? -29.644 12.868 43.515 1.00 95.88 185 THR A CA 1
ATOM 1467 C C . THR A 1 185 ? -30.117 11.584 44.195 1.00 95.88 185 THR A C 1
ATOM 1469 O O . THR A 1 185 ? -30.851 11.649 45.178 1.00 95.88 185 THR A O 1
ATOM 1472 N N . GLN A 1 186 ? -29.672 10.418 43.721 1.00 95.69 186 GLN A N 1
ATOM 1473 C CA . GLN A 1 186 ? -29.953 9.127 44.341 1.00 95.69 186 GLN A CA 1
ATOM 1474 C C . GLN A 1 186 ? -29.281 9.030 45.712 1.00 95.69 186 GLN A C 1
ATOM 1476 O O . GLN A 1 186 ? -29.922 8.601 46.669 1.00 95.69 186 GLN A O 1
ATOM 1481 N N . ALA A 1 187 ? -28.020 9.457 45.831 1.00 96.44 187 ALA A N 1
ATOM 1482 C CA . ALA A 1 187 ? -27.314 9.491 47.107 1.00 96.44 187 ALA A CA 1
ATOM 1483 C C . ALA A 1 187 ? -28.023 10.408 48.118 1.00 96.44 187 ALA A C 1
ATOM 1485 O O . ALA A 1 187 ? -28.193 10.030 49.278 1.00 96.44 187 ALA A O 1
ATOM 1486 N N . ASP A 1 188 ? -28.498 11.577 47.680 1.00 95.50 188 ASP A N 1
ATOM 1487 C CA . ASP A 1 188 ? -29.280 12.493 48.517 1.00 95.50 188 ASP A CA 1
ATOM 1488 C C . ASP A 1 188 ? -30.627 11.892 48.940 1.00 95.50 188 ASP A C 1
ATOM 1490 O O . ASP A 1 188 ? -30.990 11.949 50.118 1.00 95.50 188 ASP A O 1
ATOM 1494 N N . ALA A 1 189 ? -31.345 11.253 48.012 1.00 95.25 189 ALA A N 1
ATOM 1495 C CA . ALA A 1 189 ? -32.583 10.542 48.318 1.00 95.25 189 ALA A CA 1
ATOM 1496 C C . ALA A 1 189 ? -32.348 9.413 49.334 1.00 95.25 189 ALA A C 1
ATOM 1498 O O . ALA A 1 189 ? -33.105 9.292 50.296 1.00 95.25 189 ALA A O 1
ATOM 1499 N N . HIS A 1 190 ? -31.264 8.646 49.189 1.00 96.12 190 HIS A N 1
ATOM 1500 C CA . HIS A 1 190 ? -30.893 7.598 50.139 1.00 96.12 190 HIS A CA 1
ATOM 1501 C C . HIS A 1 190 ? -30.592 8.149 51.534 1.00 96.12 190 HIS A C 1
ATOM 1503 O O . HIS A 1 190 ? -31.062 7.586 52.522 1.00 96.12 190 HIS A O 1
ATOM 1509 N N . ARG A 1 191 ? -29.858 9.267 51.635 1.00 97.19 191 ARG A N 1
ATOM 1510 C CA . ARG A 1 191 ? -29.619 9.942 52.924 1.00 97.19 191 ARG A CA 1
ATOM 1511 C C . ARG A 1 191 ? -30.932 10.358 53.585 1.00 97.19 191 ARG A C 1
ATOM 1513 O O . ARG A 1 191 ? -31.079 10.188 54.794 1.00 97.19 191 ARG A O 1
ATOM 1520 N N . LYS A 1 192 ? -31.889 10.864 52.800 1.00 96.81 192 LYS A N 1
ATOM 1521 C CA . LYS A 1 192 ? -33.214 11.263 53.291 1.00 96.81 192 LYS A CA 1
ATOM 1522 C C . LYS A 1 192 ? -34.045 10.066 53.757 1.00 96.81 192 LYS A C 1
ATOM 1524 O O . LYS A 1 192 ? -34.651 10.141 54.819 1.00 96.81 192 LYS A O 1
ATOM 1529 N N . ILE A 1 193 ? -34.029 8.958 53.014 1.00 95.81 193 ILE A N 1
ATOM 1530 C CA . ILE A 1 193 ? -34.684 7.706 53.422 1.00 95.81 193 ILE A CA 1
ATOM 1531 C C . ILE A 1 193 ? -34.108 7.220 54.756 1.00 95.81 193 ILE A C 1
ATOM 1533 O O . ILE A 1 193 ? -34.870 7.007 55.692 1.00 95.81 193 ILE A O 1
ATOM 1537 N N . GLN A 1 194 ? -32.780 7.163 54.894 1.00 96.44 194 GLN A N 1
ATOM 1538 C CA . GLN A 1 194 ? -32.145 6.760 56.155 1.00 96.44 194 GLN A CA 1
ATOM 1539 C C . GLN A 1 194 ? -32.487 7.692 57.326 1.00 96.44 194 GLN A C 1
ATOM 1541 O O . GLN A 1 194 ? -32.568 7.248 58.468 1.00 96.44 194 GLN A O 1
ATOM 1546 N N . ALA A 1 195 ? -32.637 8.998 57.086 1.00 95.75 195 ALA A N 1
ATOM 1547 C CA . ALA A 1 195 ? -33.076 9.930 58.124 1.00 95.75 195 ALA A CA 1
ATOM 1548 C C . ALA A 1 195 ? -34.507 9.607 58.584 1.00 95.75 195 ALA A C 1
ATOM 1550 O O . ALA A 1 195 ? -34.731 9.432 59.781 1.00 95.75 195 ALA A O 1
ATOM 1551 N N . ASN A 1 196 ? -35.430 9.420 57.638 1.00 94.81 196 ASN A N 1
ATOM 1552 C CA . ASN A 1 196 ? -36.816 9.052 57.929 1.00 94.81 196 ASN A CA 1
ATOM 1553 C C . ASN A 1 196 ? -36.921 7.694 58.649 1.00 94.81 196 ASN A C 1
ATOM 1555 O O . ASN A 1 196 ? -37.737 7.547 59.552 1.00 94.81 196 ASN A O 1
ATOM 1559 N N . GLU A 1 197 ? -36.094 6.706 58.290 1.00 95.12 197 GLU A N 1
ATOM 1560 C CA . GLU A 1 197 ? -36.046 5.402 58.969 1.00 95.12 197 GLU A CA 1
ATOM 1561 C C . GLU A 1 197 ? -35.636 5.535 60.442 1.00 95.12 197 GLU A C 1
ATOM 1563 O O . GLU A 1 197 ? -36.238 4.903 61.312 1.00 95.12 197 GLU A O 1
ATOM 1568 N N . ARG A 1 198 ? -34.654 6.397 60.751 1.00 95.75 198 ARG A N 1
ATOM 1569 C CA . ARG A 1 198 ? -34.249 6.677 62.141 1.00 95.75 198 ARG A CA 1
ATOM 1570 C C . ARG A 1 198 ? -35.364 7.364 62.931 1.00 95.75 198 ARG A C 1
ATOM 1572 O O . ARG A 1 198 ? -35.601 7.004 64.083 1.00 95.75 198 ARG A O 1
ATOM 1579 N N . GLU A 1 199 ? -36.048 8.333 62.327 1.00 95.69 199 GLU A N 1
ATOM 1580 C CA . GLU A 1 199 ? -37.195 9.009 62.949 1.00 95.69 199 GLU A CA 1
ATOM 1581 C C . GLU A 1 199 ? -38.349 8.033 63.205 1.00 95.69 199 GLU A C 1
ATOM 1583 O O . GLU A 1 199 ? -38.891 7.995 64.310 1.00 95.69 199 GLU A O 1
ATOM 1588 N N . LEU A 1 200 ? -38.669 7.179 62.228 1.00 95.12 200 LEU A N 1
ATOM 1589 C CA . LEU A 1 200 ? -39.701 6.155 62.361 1.00 95.12 200 LEU A CA 1
ATOM 1590 C C . LEU A 1 200 ? -39.382 5.172 63.494 1.00 95.12 200 LEU A C 1
ATOM 1592 O O . LEU A 1 200 ? -40.260 4.882 64.307 1.00 95.12 200 LEU A O 1
ATOM 1596 N N . ALA A 1 201 ? -38.133 4.706 63.594 1.00 94.94 201 ALA A N 1
ATOM 1597 C CA . ALA A 1 201 ? -37.693 3.833 64.681 1.00 94.94 201 ALA A CA 1
ATOM 1598 C C . ALA A 1 201 ? -37.847 4.505 66.060 1.00 94.94 201 ALA A C 1
ATOM 1600 O O . ALA A 1 201 ? -38.289 3.870 67.018 1.00 94.94 201 ALA A O 1
ATOM 1601 N N . SER A 1 202 ? -37.549 5.806 66.156 1.00 95.56 202 SER A N 1
ATOM 1602 C CA . SER A 1 202 ? -37.769 6.595 67.376 1.00 95.56 202 SER A CA 1
ATOM 1603 C C . SER A 1 202 ? -39.257 6.673 67.748 1.00 95.56 202 SER A C 1
ATOM 1605 O O . SER A 1 202 ? -39.629 6.416 68.895 1.00 95.56 202 SER A O 1
ATOM 1607 N N . CYS A 1 203 ? -40.135 6.943 66.775 1.00 94.81 203 CYS A N 1
ATOM 1608 C CA . CYS A 1 203 ? -41.582 6.947 66.993 1.00 94.81 203 CYS A CA 1
ATOM 1609 C C . CYS A 1 203 ? -42.111 5.572 67.428 1.00 94.81 203 CYS A C 1
ATOM 1611 O O . CYS A 1 203 ? -42.912 5.494 68.356 1.00 94.81 203 CYS A O 1
ATOM 1613 N N . GLN A 1 204 ? -41.652 4.484 66.803 1.00 94.62 204 GLN A N 1
ATOM 1614 C CA . GLN A 1 204 ? -42.033 3.118 67.184 1.00 94.62 204 GLN A CA 1
ATOM 1615 C C . GLN A 1 204 ? -41.606 2.784 68.618 1.00 94.62 204 GLN A C 1
ATOM 1617 O O . GLN A 1 204 ? -42.394 2.217 69.379 1.00 94.62 204 GLN A O 1
ATOM 1622 N N . LEU A 1 205 ? -40.394 3.182 69.018 1.00 94.88 205 LEU A N 1
ATOM 1623 C CA . LEU A 1 205 ? -39.924 3.020 70.393 1.00 94.88 205 LEU A CA 1
ATOM 1624 C C . LEU A 1 205 ? -40.817 3.783 71.379 1.00 94.88 205 LEU A C 1
ATOM 1626 O O . LEU A 1 205 ? -41.205 3.229 72.408 1.00 94.88 205 LEU A O 1
ATOM 1630 N N . LEU A 1 206 ? -41.185 5.024 71.054 1.00 96.38 206 LEU A N 1
ATOM 1631 C CA . LEU A 1 206 ? -42.073 5.839 71.882 1.00 96.38 206 LEU A CA 1
ATOM 1632 C C . LEU A 1 206 ? -43.466 5.203 72.032 1.00 96.38 206 LEU A C 1
ATOM 1634 O O . LEU A 1 206 ? -44.011 5.154 73.135 1.00 96.38 206 LEU A O 1
ATOM 1638 N N . VAL A 1 207 ? -44.025 4.661 70.946 1.00 94.25 207 VAL A N 1
ATOM 1639 C CA . VAL A 1 207 ? -45.295 3.918 70.983 1.00 94.25 207 VAL A CA 1
ATOM 1640 C C . VAL A 1 207 ? -45.180 2.695 71.896 1.00 94.25 207 VAL A C 1
ATOM 1642 O O . VAL A 1 207 ? -46.026 2.515 72.770 1.00 94.25 207 VAL A O 1
ATOM 1645 N N . SER A 1 208 ? -44.110 1.904 71.765 1.00 94.00 208 SER A N 1
ATOM 1646 C CA . SER A 1 208 ? -43.860 0.734 72.619 1.00 94.00 208 SER A CA 1
ATOM 1647 C C . SER A 1 208 ? -43.773 1.109 74.107 1.00 94.00 208 SER A C 1
ATOM 1649 O O . SER A 1 208 ? -44.403 0.472 74.955 1.00 94.00 208 SER A O 1
ATOM 1651 N N . GLN A 1 209 ? -43.083 2.209 74.432 1.00 94.12 209 GLN A N 1
ATOM 1652 C CA . GLN A 1 209 ? -43.018 2.741 75.797 1.00 94.12 209 GLN A CA 1
ATOM 1653 C C . GLN A 1 209 ? -44.401 3.131 76.338 1.00 94.12 209 GLN A C 1
ATOM 1655 O O . GLN A 1 209 ? -44.750 2.771 77.467 1.00 94.12 209 GLN A O 1
ATOM 1660 N N . HIS A 1 210 ? -45.212 3.843 75.550 1.00 95.00 210 HIS A N 1
ATOM 1661 C CA . HIS A 1 210 ? -46.577 4.195 75.946 1.00 95.00 210 HIS A CA 1
ATOM 1662 C C . HIS A 1 210 ? -47.458 2.960 76.138 1.00 95.00 210 HIS A C 1
ATOM 1664 O O . HIS A 1 210 ? -48.210 2.895 77.110 1.00 95.00 210 HIS A O 1
ATOM 1670 N N . GLN A 1 211 ? -47.332 1.961 75.269 1.00 95.19 211 GLN A N 1
ATOM 1671 C CA . GLN A 1 211 ? -48.111 0.732 75.343 1.00 95.19 211 GLN A CA 1
ATOM 1672 C C . GLN A 1 211 ? -47.767 -0.093 76.592 1.00 95.19 211 GLN A C 1
ATOM 1674 O O . GLN A 1 211 ? -48.672 -0.558 77.286 1.00 95.19 211 GLN A O 1
ATOM 1679 N N . ALA A 1 212 ? -46.481 -0.188 76.951 1.00 93.00 212 ALA A N 1
ATOM 1680 C CA . ALA A 1 212 ? -46.043 -0.790 78.211 1.00 93.00 212 ALA A CA 1
ATOM 1681 C C . ALA A 1 212 ? -46.600 -0.038 79.433 1.00 93.00 212 ALA A C 1
ATOM 1683 O O . ALA A 1 212 ? -47.067 -0.656 80.393 1.00 93.00 212 ALA A O 1
ATOM 1684 N N . LYS A 1 213 ? -46.613 1.301 79.384 1.00 95.88 213 LYS A N 1
ATOM 1685 C CA . LYS A 1 213 ? -47.163 2.126 80.466 1.00 95.88 213 LYS A CA 1
ATOM 1686 C C . LYS A 1 213 ? -48.669 1.932 80.635 1.00 95.88 213 LYS A C 1
ATOM 1688 O O . LYS A 1 213 ? -49.113 1.752 81.767 1.00 95.88 213 LYS A O 1
ATOM 1693 N N . ILE A 1 214 ? -49.431 1.913 79.540 1.00 94.38 214 ILE A N 1
ATOM 1694 C CA . ILE A 1 214 ? -50.870 1.607 79.558 1.00 94.38 214 ILE A CA 1
ATOM 1695 C C . ILE A 1 214 ? -51.101 0.246 80.210 1.00 94.38 214 ILE A C 1
ATOM 1697 O O . ILE A 1 214 ? -51.868 0.174 81.162 1.00 94.38 214 ILE A O 1
ATOM 1701 N N . LYS A 1 215 ? -50.378 -0.795 79.775 1.00 95.19 215 LYS A N 1
ATOM 1702 C CA . LYS A 1 215 ? -50.512 -2.147 80.334 1.00 95.19 215 LYS A CA 1
ATOM 1703 C C . LYS A 1 215 ? -50.283 -2.164 81.849 1.00 95.19 215 LYS A C 1
ATOM 1705 O O . LYS A 1 215 ? -51.136 -2.646 82.582 1.00 95.19 215 LYS A O 1
ATOM 1710 N N . SER A 1 216 ? -49.209 -1.527 82.327 1.00 95.06 216 SER A N 1
ATOM 1711 C CA . SER A 1 216 ? -48.927 -1.441 83.771 1.00 95.06 216 SER A CA 1
ATOM 1712 C C . SER A 1 216 ? -50.021 -0.717 84.570 1.00 95.06 216 SER A C 1
ATOM 1714 O O . SER A 1 216 ? -50.352 -1.125 85.682 1.00 95.06 216 SER A O 1
ATOM 1716 N N . LEU A 1 217 ? -50.607 0.349 84.010 1.00 94.56 217 LEU A N 1
ATOM 1717 C CA . LEU A 1 217 ? -51.701 1.085 84.644 1.00 94.56 217 LEU A CA 1
ATOM 1718 C C . LEU A 1 217 ? -52.999 0.271 84.647 1.00 94.56 217 LEU A C 1
ATOM 1720 O O . LEU A 1 217 ? -53.725 0.302 85.637 1.00 94.56 217 LEU A O 1
ATOM 1724 N N . THR A 1 218 ? -53.276 -0.476 83.577 1.00 93.19 218 THR A N 1
ATOM 1725 C CA . THR A 1 218 ? -54.407 -1.408 83.510 1.00 93.19 218 THR A CA 1
ATOM 1726 C C . THR A 1 218 ? -54.267 -2.520 84.548 1.00 93.19 218 THR A C 1
ATOM 1728 O O . THR A 1 218 ? -55.221 -2.767 85.281 1.00 93.19 218 THR A O 1
ATOM 1731 N N . ASP A 1 219 ? -53.083 -3.125 84.681 1.00 92.31 219 ASP A N 1
ATOM 1732 C CA . ASP A 1 219 ? -52.811 -4.161 85.688 1.00 92.31 219 ASP A CA 1
ATOM 1733 C C . ASP A 1 219 ? -52.975 -3.607 87.118 1.00 92.31 219 ASP A C 1
ATOM 1735 O O . ASP A 1 219 ? -53.559 -4.249 87.993 1.00 92.31 219 ASP A O 1
ATOM 1739 N N . TYR A 1 220 ? -52.512 -2.376 87.368 1.00 94.69 220 TYR A N 1
ATOM 1740 C CA . TYR A 1 220 ? -52.713 -1.696 88.651 1.00 94.69 220 TYR A CA 1
ATOM 1741 C C . TYR A 1 220 ? -54.198 -1.447 88.952 1.00 94.69 220 TYR A C 1
ATOM 1743 O O . TYR A 1 220 ? -54.660 -1.715 90.061 1.00 94.69 220 TYR A O 1
ATOM 1751 N N . MET A 1 221 ? -54.957 -0.968 87.963 1.00 93.56 221 MET A N 1
ATOM 1752 C CA . MET A 1 221 ? -56.397 -0.743 88.089 1.00 93.56 221 MET A CA 1
ATOM 1753 C C . MET A 1 221 ? -57.143 -2.049 88.393 1.00 93.56 221 MET A C 1
ATOM 1755 O O . MET A 1 221 ? -57.947 -2.077 89.320 1.00 93.56 221 MET A O 1
ATOM 1759 N N . GLN A 1 222 ? -56.831 -3.143 87.690 1.00 91.62 222 GLN A N 1
ATOM 1760 C CA . GLN A 1 222 ? -57.428 -4.461 87.944 1.00 91.62 222 GLN A CA 1
ATOM 1761 C C . GLN A 1 222 ? -57.130 -4.973 89.359 1.00 91.62 222 GLN A C 1
ATOM 1763 O O . GLN A 1 222 ? -58.036 -5.459 90.032 1.00 91.62 222 GLN A O 1
ATOM 1768 N N . ASN A 1 223 ? -55.896 -4.812 89.849 1.00 93.69 223 ASN A N 1
ATOM 1769 C CA . ASN A 1 223 ? -55.544 -5.161 91.231 1.00 93.69 223 ASN A CA 1
ATOM 1770 C C . ASN A 1 223 ? -56.354 -4.352 92.257 1.00 93.69 223 ASN A C 1
ATOM 1772 O O . ASN A 1 223 ? -56.794 -4.894 93.273 1.00 93.69 223 ASN A O 1
ATOM 1776 N N . MET A 1 224 ? -56.569 -3.059 92.000 1.00 91.75 224 MET A N 1
ATOM 1777 C CA . MET A 1 224 ? -57.406 -2.211 92.854 1.00 91.75 224 MET A CA 1
ATOM 1778 C C . MET A 1 224 ? -58.875 -2.645 92.827 1.00 91.75 224 MET A C 1
ATOM 1780 O O . MET A 1 224 ? -59.512 -2.685 93.877 1.00 91.75 224 MET A O 1
ATOM 1784 N N . GLU A 1 225 ? -59.398 -3.018 91.660 1.00 91.81 225 GLU A N 1
ATOM 1785 C CA . GLU A 1 225 ? -60.761 -3.534 91.492 1.00 91.81 225 GLU A CA 1
ATOM 1786 C C . GLU A 1 225 ? -60.954 -4.876 92.214 1.00 91.81 225 GLU A C 1
ATOM 1788 O O . GLU A 1 225 ? -61.943 -5.072 92.918 1.00 91.81 225 GLU A O 1
ATOM 1793 N N . GLN A 1 226 ? -59.971 -5.778 92.129 1.00 91.88 226 GLN A N 1
ATOM 1794 C CA . GLN A 1 226 ? -59.979 -7.043 92.864 1.00 91.88 226 GLN A CA 1
ATOM 1795 C C . GLN A 1 226 ? -59.950 -6.809 94.378 1.00 91.88 226 GLN A C 1
ATOM 1797 O O . GLN A 1 226 ? -60.691 -7.453 95.118 1.00 91.88 226 GLN A O 1
ATOM 1802 N N . LYS A 1 227 ? -59.133 -5.860 94.849 1.00 93.25 227 LYS A N 1
ATOM 1803 C CA . LYS A 1 227 ? -59.073 -5.507 96.270 1.00 93.25 227 LYS A CA 1
ATOM 1804 C C . LYS A 1 227 ? -60.362 -4.847 96.757 1.00 93.25 227 LYS A C 1
ATOM 1806 O O . LYS A 1 227 ? -60.801 -5.132 97.866 1.00 93.25 227 LYS A O 1
ATOM 1811 N N . LYS A 1 228 ? -60.987 -4.007 95.928 1.00 90.31 228 LYS A N 1
ATOM 1812 C CA . LYS A 1 228 ? -62.323 -3.458 96.184 1.00 90.31 228 LYS A CA 1
ATOM 1813 C C . LYS A 1 228 ? -63.344 -4.589 96.338 1.00 90.31 228 LYS A C 1
ATOM 1815 O O . LYS A 1 228 ? -64.042 -4.613 97.341 1.00 90.31 228 LYS A O 1
ATOM 1820 N N . ARG A 1 229 ? -63.361 -5.553 95.415 1.00 91.00 229 ARG A N 1
ATOM 1821 C CA . ARG A 1 229 ? -64.272 -6.705 95.465 1.00 91.00 229 ARG A CA 1
ATOM 1822 C C . ARG A 1 229 ? -64.075 -7.565 96.719 1.00 91.00 229 ARG A C 1
ATOM 1824 O O . ARG A 1 229 ? -65.049 -7.924 97.359 1.00 91.00 229 ARG A O 1
ATOM 1831 N N . GLN A 1 230 ? -62.828 -7.819 97.129 1.00 88.81 230 GLN A N 1
ATOM 1832 C CA . GLN A 1 230 ? -62.526 -8.511 98.395 1.00 88.81 230 GLN A CA 1
ATOM 1833 C C . GLN A 1 230 ? -63.055 -7.754 99.620 1.00 88.81 230 GLN A C 1
ATOM 1835 O O . GLN A 1 230 ? -63.524 -8.364 100.578 1.00 88.81 230 GLN A O 1
ATOM 1840 N N . LEU A 1 231 ? -62.956 -6.421 99.611 1.00 89.50 231 LEU A N 1
ATOM 1841 C CA . LEU A 1 231 ? -63.495 -5.593 100.687 1.00 89.50 231 LEU A CA 1
ATOM 1842 C C . LEU A 1 231 ? -65.027 -5.617 100.698 1.00 89.50 231 LEU A C 1
ATOM 1844 O O . LEU A 1 231 ? -65.600 -5.740 101.777 1.00 89.50 231 LEU A O 1
ATOM 1848 N N . GLU A 1 232 ? -65.675 -5.561 99.534 1.00 88.44 232 GLU A N 1
ATOM 1849 C CA . GLU A 1 232 ? -67.130 -5.724 99.394 1.00 88.44 232 GLU A CA 1
ATOM 1850 C C . GLU A 1 232 ? -67.584 -7.094 99.926 1.00 88.44 232 GLU A C 1
ATOM 1852 O O . GLU A 1 232 ? -68.444 -7.150 100.797 1.00 88.44 232 GLU A O 1
ATOM 1857 N N . GLU A 1 233 ? -66.925 -8.188 99.530 1.00 89.56 233 GLU A N 1
ATOM 1858 C CA . GLU A 1 233 ? -67.202 -9.540 100.045 1.00 89.56 233 GLU A CA 1
ATOM 1859 C C . GLU A 1 233 ? -67.013 -9.630 101.572 1.00 89.56 233 GLU A C 1
ATOM 1861 O O . GLU A 1 233 ? -67.813 -10.251 102.271 1.00 89.56 233 GLU A O 1
ATOM 1866 N N . SER A 1 234 ? -65.984 -8.973 102.124 1.00 89.81 234 SER A N 1
ATOM 1867 C CA . SER A 1 234 ? -65.778 -8.913 103.579 1.00 89.81 234 SER A CA 1
ATOM 1868 C C . SER A 1 234 ? -66.860 -8.102 104.300 1.00 89.81 234 SER A C 1
ATOM 1870 O O . SER A 1 234 ? -67.259 -8.446 105.414 1.00 89.81 234 SER A O 1
ATOM 1872 N N . GLN A 1 235 ? -67.351 -7.036 103.664 1.00 84.25 235 GLN A N 1
ATOM 1873 C CA . GLN A 1 235 ? -68.436 -6.211 104.177 1.00 84.25 235 GLN A CA 1
ATOM 1874 C C . GLN A 1 235 ? -69.752 -6.994 104.181 1.00 84.25 235 GLN A C 1
ATOM 1876 O O . GLN A 1 235 ? -70.489 -6.925 105.168 1.00 84.25 235 GLN A O 1
ATOM 1881 N N . ASP A 1 236 ? -70.033 -7.752 103.123 1.00 86.31 236 ASP A N 1
ATOM 1882 C CA . ASP A 1 236 ? -71.202 -8.624 103.036 1.00 86.31 236 ASP A CA 1
ATOM 1883 C C . ASP A 1 236 ? -71.139 -9.727 104.100 1.00 86.31 236 ASP A C 1
ATOM 1885 O O . ASP A 1 236 ? -72.101 -9.900 104.845 1.00 86.31 236 ASP A O 1
ATOM 1889 N N . ALA A 1 237 ? -69.988 -10.385 104.282 1.00 84.44 237 ALA A N 1
ATOM 1890 C CA . ALA A 1 237 ? -69.797 -11.397 105.326 1.00 84.44 237 ALA A CA 1
ATOM 1891 C C . ALA A 1 237 ? -70.017 -10.841 106.748 1.00 84.44 237 ALA A C 1
ATOM 1893 O O . ALA A 1 237 ? -70.687 -11.463 107.573 1.00 84.44 237 ALA A O 1
ATOM 1894 N N . LEU A 1 238 ? -69.500 -9.643 107.039 1.00 82.81 238 LEU A N 1
ATOM 1895 C CA . LEU A 1 238 ? -69.750 -8.958 108.313 1.00 82.81 238 LEU A CA 1
ATOM 1896 C C . LEU A 1 238 ? -71.219 -8.549 108.468 1.00 82.81 238 LEU A C 1
ATOM 1898 O O . LEU A 1 238 ? -71.766 -8.604 109.569 1.00 82.81 238 LEU A O 1
ATOM 1902 N N . SER A 1 239 ? -71.875 -8.149 107.379 1.00 83.31 239 SER A N 1
ATOM 1903 C CA . SER A 1 239 ? -73.307 -7.831 107.375 1.00 83.31 239 SER A CA 1
ATOM 1904 C C . SER A 1 239 ? -74.154 -9.085 107.625 1.00 83.31 239 SER A C 1
ATOM 1906 O O . SER A 1 239 ? -75.121 -9.040 108.389 1.00 83.31 239 SER A O 1
ATOM 1908 N N . GLU A 1 240 ? -73.765 -10.230 107.065 1.00 82.38 240 GLU A N 1
ATOM 1909 C CA . GLU A 1 240 ? -74.349 -11.536 107.370 1.00 82.38 240 GLU A CA 1
ATOM 1910 C C . GLU A 1 240 ? -74.121 -11.934 108.834 1.00 82.38 240 GLU A C 1
ATOM 1912 O O . GLU A 1 240 ? -75.064 -12.362 109.495 1.00 82.38 240 GLU A O 1
ATOM 1917 N N . GLU A 1 241 ? -72.928 -11.737 109.403 1.00 81.06 241 GLU A N 1
ATOM 1918 C CA . GLU A 1 241 ? -72.708 -11.960 110.838 1.00 81.06 241 GLU A CA 1
ATOM 1919 C C . GLU A 1 241 ? -73.550 -11.026 111.711 1.00 81.06 241 GLU A C 1
ATOM 1921 O O . GLU A 1 241 ? -74.127 -11.482 112.695 1.00 81.06 241 GLU A O 1
ATOM 1926 N N . LEU A 1 242 ? -73.694 -9.748 111.351 1.00 73.75 242 LEU A N 1
ATOM 1927 C CA . LEU A 1 242 ? -74.559 -8.807 112.066 1.00 73.75 242 LEU A CA 1
ATOM 1928 C C . LEU A 1 242 ? -76.027 -9.230 112.011 1.00 73.75 242 LEU A C 1
ATOM 1930 O O . LEU A 1 242 ? -76.709 -9.203 113.036 1.00 73.75 242 LEU A O 1
ATOM 1934 N N . THR A 1 243 ? -76.521 -9.658 110.848 1.00 78.31 243 THR A N 1
ATOM 1935 C CA . THR A 1 243 ? -77.891 -10.179 110.723 1.00 78.31 243 THR A CA 1
ATOM 1936 C C . THR A 1 243 ? -78.054 -11.510 111.455 1.00 78.31 243 THR A C 1
ATOM 1938 O O . THR A 1 243 ? -79.097 -11.735 112.065 1.00 78.31 243 THR A O 1
ATOM 1941 N N . ARG A 1 244 ? -77.024 -12.365 111.497 1.00 76.50 244 ARG A N 1
ATOM 1942 C CA . ARG A 1 244 ? -77.006 -13.622 112.260 1.00 76.50 244 ARG A CA 1
ATOM 1943 C C . ARG A 1 244 ? -76.950 -13.388 113.766 1.00 76.50 244 ARG A C 1
ATOM 1945 O O . ARG A 1 244 ? -77.641 -14.096 114.488 1.00 76.50 244 ARG A O 1
ATOM 1952 N N . LEU A 1 245 ? -76.202 -12.393 114.237 1.00 73.81 245 LEU A N 1
ATOM 1953 C CA . LEU A 1 245 ? -76.160 -11.948 115.632 1.00 73.81 245 LEU A CA 1
ATOM 1954 C C . LEU A 1 245 ? -77.463 -11.254 116.031 1.00 73.81 245 LEU A C 1
ATOM 1956 O O 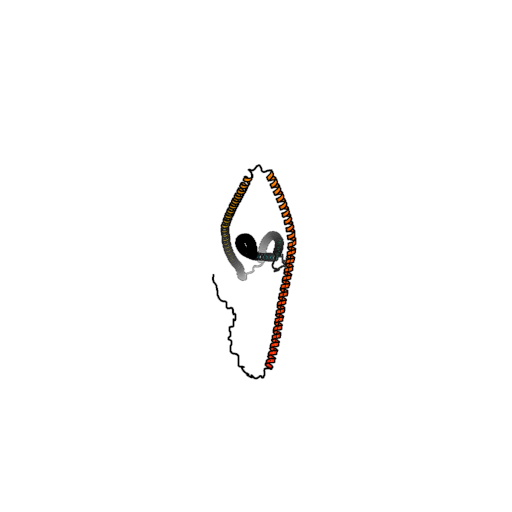. LEU A 1 245 ? -77.949 -11.485 117.129 1.00 73.81 245 LEU A O 1
ATOM 1960 N N . GLN A 1 246 ? -78.094 -10.480 115.143 1.00 62.34 246 GLN A N 1
ATOM 1961 C CA . GLN A 1 246 ? -79.454 -9.970 115.349 1.00 62.34 246 GLN A CA 1
ATOM 1962 C C . GLN A 1 246 ? -80.493 -11.092 115.330 1.00 62.34 246 GLN A C 1
ATOM 1964 O O . GLN A 1 246 ? -81.454 -11.036 116.087 1.00 62.34 246 GLN A O 1
ATOM 1969 N N . ALA A 1 247 ? -80.313 -12.124 114.506 1.00 61.28 247 ALA A N 1
ATOM 1970 C CA . ALA A 1 247 ? -81.152 -13.315 114.502 1.00 61.28 247 ALA A CA 1
ATOM 1971 C C . ALA A 1 247 ? -80.878 -14.217 115.715 1.00 61.28 247 ALA A C 1
ATOM 1973 O O . ALA A 1 247 ? -81.797 -14.886 116.159 1.00 61.28 247 ALA A O 1
ATOM 1974 N N . GLN A 1 248 ? -79.665 -14.232 116.280 1.00 56.62 248 GLN A N 1
ATOM 1975 C CA . GLN A 1 248 ? -79.346 -14.849 117.574 1.00 56.62 248 GLN A CA 1
ATOM 1976 C C . GLN A 1 248 ? -79.900 -14.019 118.732 1.00 56.62 248 GLN A C 1
ATOM 1978 O O . GLN A 1 248 ? -80.431 -14.598 119.665 1.00 56.62 248 GLN A O 1
ATOM 1983 N N . GLY A 1 249 ? -79.874 -12.688 118.638 1.00 52.22 249 GLY A N 1
ATOM 1984 C CA . GLY A 1 249 ? -80.542 -11.777 119.567 1.00 52.22 249 GLY A CA 1
ATOM 1985 C C . GLY A 1 249 ? -82.063 -11.941 119.531 1.00 52.22 249 GLY A C 1
ATOM 1986 O O . GLY A 1 249 ? -82.687 -12.034 120.577 1.00 52.22 249 GLY A O 1
ATOM 1987 N N . LYS A 1 250 ? -82.653 -12.110 118.340 1.00 46.72 250 LYS A N 1
ATOM 1988 C CA . LYS A 1 250 ? -84.077 -12.439 118.153 1.00 46.72 250 LYS A CA 1
ATOM 1989 C C . LYS A 1 250 ? -84.414 -13.898 118.489 1.00 46.72 250 LYS A C 1
ATOM 1991 O O . LYS A 1 250 ? -85.518 -14.140 118.948 1.00 46.72 250 LYS A O 1
ATOM 1996 N N . ARG A 1 251 ? -83.490 -14.858 118.332 1.00 45.44 251 ARG A N 1
ATOM 1997 C CA . ARG A 1 251 ? -83.612 -16.237 118.866 1.00 45.44 251 ARG A CA 1
ATOM 1998 C C . ARG A 1 251 ? -83.416 -16.300 120.382 1.00 45.44 251 ARG A C 1
ATOM 2000 O O . ARG A 1 251 ? -83.822 -17.275 120.993 1.00 45.44 251 ARG A O 1
ATOM 2007 N N . HIS A 1 252 ? -82.815 -15.282 120.997 1.00 39.78 252 HIS A N 1
ATOM 2008 C CA . HIS A 1 252 ? -82.785 -15.145 122.452 1.00 39.78 252 HIS A CA 1
ATOM 2009 C C . HIS A 1 252 ? -84.093 -14.546 123.001 1.00 39.78 252 HIS A C 1
ATOM 2011 O O . HIS A 1 252 ? -84.365 -14.683 124.187 1.00 39.78 252 HIS A O 1
ATOM 2017 N N . GLU A 1 253 ? -84.930 -13.955 122.135 1.00 36.22 253 GLU A N 1
ATOM 2018 C CA . GLU A 1 253 ? -86.268 -13.438 122.469 1.00 36.22 253 GLU A CA 1
ATOM 2019 C C . GLU A 1 253 ? -87.436 -14.258 121.884 1.00 36.22 253 GLU A C 1
ATOM 2021 O O . GLU A 1 253 ? -88.583 -14.012 122.251 1.00 36.22 253 GLU A O 1
ATOM 2026 N N . VAL A 1 254 ? -87.193 -15.246 121.014 1.00 35.00 254 VAL A N 1
ATOM 2027 C CA . VAL A 1 254 ? -88.244 -16.099 120.437 1.00 35.00 254 VAL A CA 1
ATOM 2028 C C . VAL A 1 254 ? -87.774 -17.556 120.364 1.00 35.00 254 VAL A C 1
ATOM 2030 O O . VAL A 1 254 ? -86.962 -17.908 119.507 1.00 35.00 254 VAL A O 1
ATOM 2033 N N . SER A 1 255 ? -88.375 -18.358 121.251 1.00 26.69 255 SER A N 1
ATOM 2034 C CA . SER A 1 255 ? -88.432 -19.828 121.337 1.00 26.69 255 SER A CA 1
ATOM 2035 C C . SER A 1 255 ? -87.163 -20.570 121.797 1.00 26.69 255 SER A C 1
ATOM 2037 O O . SER A 1 255 ? -86.139 -20.527 121.127 1.00 26.69 255 SER A O 1
ATOM 2039 N N . GLU A 1 256 ? -87.137 -21.337 122.904 1.00 38.47 256 GLU A N 1
ATOM 2040 C CA . GLU A 1 256 ? -88.211 -22.198 123.456 1.00 38.47 256 GLU A CA 1
ATOM 2041 C C . GLU A 1 256 ? -89.167 -22.678 122.363 1.00 38.47 256 GLU A C 1
ATOM 2043 O O . GLU A 1 256 ? -90.239 -22.115 122.199 1.00 38.47 256 GLU A O 1
ATOM 2048 N N . GLU A 1 257 ? -88.717 -23.621 121.534 1.00 32.97 257 GLU A N 1
ATOM 2049 C CA . GLU A 1 257 ? -89.531 -24.717 120.984 1.00 32.97 257 GLU A CA 1
ATOM 2050 C C . GLU A 1 257 ? -88.716 -25.519 119.954 1.00 32.97 257 GLU A C 1
ATOM 2052 O O . GLU A 1 257 ? -88.323 -25.036 118.896 1.00 32.97 257 GLU A O 1
ATOM 2057 N N . GLU A 1 258 ? -88.392 -26.729 120.406 1.00 32.34 258 GLU A N 1
ATOM 2058 C CA . GLU A 1 258 ? -88.271 -28.031 119.740 1.00 32.34 258 GLU A CA 1
ATOM 2059 C C . GLU A 1 258 ? -87.803 -28.180 118.275 1.00 32.34 258 GLU A C 1
ATOM 2061 O O . GLU A 1 258 ? -88.351 -27.655 117.310 1.00 32.34 258 GLU A O 1
ATOM 2066 N N . ASP A 1 259 ? -86.801 -29.062 118.174 1.00 33.09 259 ASP A N 1
ATOM 2067 C CA . ASP A 1 259 ? -86.423 -29.966 117.087 1.00 33.09 259 ASP A CA 1
ATOM 2068 C C . ASP A 1 259 ? -87.432 -30.171 115.944 1.00 33.09 259 ASP A C 1
ATOM 2070 O O . ASP A 1 259 ? -88.572 -30.576 116.153 1.00 33.09 259 ASP A O 1
ATOM 2074 N N . THR A 1 260 ? -86.932 -30.111 114.703 1.00 31.78 260 THR A N 1
ATOM 2075 C CA . THR A 1 260 ? -87.040 -31.234 113.747 1.00 31.78 260 THR A CA 1
ATOM 2076 C C . THR A 1 260 ? -86.265 -30.990 112.442 1.00 31.78 260 THR A C 1
ATOM 2078 O O . THR A 1 260 ? -86.198 -29.889 111.908 1.00 31.78 260 THR A O 1
ATOM 2081 N N . ASN A 1 261 ? -85.760 -32.101 111.896 1.00 34.88 261 ASN A N 1
ATOM 2082 C CA . ASN A 1 261 ? -85.367 -32.354 110.502 1.00 34.88 261 ASN A CA 1
ATOM 2083 C C . ASN A 1 261 ? -83.901 -32.163 110.070 1.00 34.88 261 ASN A C 1
ATOM 2085 O O . ASN A 1 261 ? -83.464 -31.195 109.454 1.00 34.88 261 ASN A O 1
ATOM 2089 N N . ARG A 1 262 ? -83.189 -33.275 110.288 1.00 45.00 262 ARG A N 1
ATOM 2090 C CA . ARG A 1 262 ? -81.948 -33.751 109.667 1.00 45.00 262 ARG A CA 1
ATOM 2091 C C . ARG A 1 262 ? -82.084 -33.961 108.140 1.00 45.00 262 ARG A C 1
ATOM 2093 O O . ARG A 1 262 ? -82.063 -35.104 107.697 1.00 45.00 262 ARG A O 1
ATOM 2100 N N . LEU A 1 263 ? -82.207 -32.894 107.344 1.00 45.03 263 LEU A N 1
ATOM 2101 C CA . LEU A 1 263 ? -82.156 -32.975 105.864 1.00 45.03 263 LEU A CA 1
ATOM 2102 C C . LEU A 1 263 ? -81.264 -31.909 105.176 1.00 45.03 263 LEU A C 1
ATOM 2104 O O . LEU A 1 263 ? -81.020 -32.021 103.984 1.00 45.03 263 LEU A O 1
ATOM 2108 N N . ASP A 1 264 ? -80.705 -30.930 105.903 1.00 46.25 264 ASP A N 1
ATOM 2109 C CA . ASP A 1 264 ? -79.915 -29.807 105.328 1.00 46.25 264 ASP A CA 1
ATOM 2110 C C . ASP A 1 264 ? -78.388 -30.075 105.234 1.00 46.25 264 ASP A C 1
ATOM 2112 O O . ASP A 1 264 ? -77.623 -29.293 104.671 1.00 46.25 264 ASP A O 1
ATOM 2116 N N . GLY A 1 265 ? -77.912 -31.186 105.808 1.00 52.59 265 GLY A N 1
ATOM 2117 C CA . GLY A 1 265 ? -76.495 -31.580 105.769 1.00 52.59 265 GLY A CA 1
ATOM 2118 C C . GLY A 1 265 ? -76.086 -32.268 104.464 1.00 52.59 265 GLY A C 1
ATOM 2119 O O . GLY A 1 265 ? -74.994 -32.011 103.961 1.00 52.59 265 GLY A O 1
ATOM 2120 N N . ASP A 1 266 ? -76.975 -33.090 103.899 1.00 49.50 266 ASP A N 1
ATOM 2121 C CA . ASP A 1 266 ? -76.727 -33.812 102.644 1.00 49.50 266 ASP A CA 1
ATOM 2122 C C . ASP A 1 266 ? -76.838 -32.891 101.424 1.00 49.50 266 ASP A C 1
ATOM 2124 O O . ASP A 1 266 ? -76.019 -32.992 100.520 1.00 49.50 266 ASP A O 1
ATOM 2128 N N . GLU A 1 267 ? -77.762 -31.924 101.414 1.00 54.88 267 GLU A N 1
ATOM 2129 C CA . GLU A 1 267 ? -77.932 -30.982 100.294 1.00 54.88 267 GLU A CA 1
ATOM 2130 C C . GLU A 1 267 ? -76.731 -30.021 100.158 1.00 54.88 267 GLU A C 1
ATOM 2132 O O . GLU A 1 267 ? -76.251 -29.753 99.056 1.00 54.88 267 GLU A O 1
ATOM 2137 N N . LYS A 1 268 ? -76.155 -29.568 101.283 1.00 59.56 268 LYS A N 1
ATOM 2138 C CA . LYS A 1 268 ? -74.904 -28.782 101.308 1.00 59.56 268 LYS A CA 1
ATOM 2139 C C . LYS A 1 268 ? -73.671 -29.609 100.958 1.00 59.56 268 LYS A C 1
ATOM 2141 O O . LYS A 1 268 ? -72.771 -29.102 100.284 1.00 59.56 268 LYS A O 1
ATOM 2146 N N . LEU A 1 269 ? -73.614 -30.867 101.397 1.00 59.34 269 LEU A N 1
ATOM 2147 C CA . LEU A 1 269 ? -72.522 -31.769 101.034 1.00 59.34 269 LEU A CA 1
ATOM 2148 C C . LEU A 1 269 ? -72.580 -32.105 99.538 1.00 59.34 269 LEU A C 1
ATOM 2150 O O . LEU A 1 269 ? -71.552 -32.101 98.874 1.00 59.34 269 LEU A O 1
ATOM 2154 N N . GLN A 1 270 ? -73.778 -32.303 98.990 1.00 61.66 270 GLN A N 1
ATOM 2155 C CA . GLN A 1 270 ? -74.002 -32.573 97.574 1.00 61.66 270 GLN A CA 1
ATOM 2156 C C . GLN A 1 270 ? -73.673 -31.357 96.701 1.00 61.66 270 GLN A C 1
ATOM 2158 O O . GLN A 1 270 ? -72.974 -31.503 95.703 1.00 61.66 270 GLN A O 1
ATOM 2163 N N . LYS A 1 271 ? -74.066 -30.149 97.116 1.00 73.38 271 LYS A N 1
ATOM 2164 C CA . LYS A 1 271 ? -73.757 -28.902 96.402 1.00 73.38 271 LYS A CA 1
ATOM 2165 C C . LYS A 1 271 ? -72.261 -28.556 96.404 1.00 73.38 271 LYS A C 1
ATOM 2167 O O . LYS A 1 271 ? -71.730 -28.132 95.385 1.00 73.38 271 LYS A O 1
ATOM 2172 N N . THR A 1 272 ? -71.558 -28.791 97.515 1.00 73.06 272 THR A N 1
ATOM 2173 C CA . THR A 1 272 ? -70.092 -28.614 97.584 1.00 73.06 272 THR A CA 1
ATOM 2174 C C . THR A 1 272 ? -69.347 -29.670 96.769 1.00 73.06 272 THR A C 1
ATOM 2176 O O . THR A 1 272 ? -68.337 -29.355 96.141 1.00 73.06 272 THR A O 1
ATOM 2179 N N . LEU A 1 273 ? -69.859 -30.905 96.712 1.00 70.75 273 LEU A N 1
ATOM 2180 C CA . LEU A 1 273 ? -69.345 -31.933 95.804 1.00 70.75 273 LEU A CA 1
ATOM 2181 C C . LEU A 1 273 ? -69.582 -31.565 94.334 1.00 70.75 273 LEU A C 1
ATOM 2183 O O . LEU A 1 273 ? -68.681 -31.739 93.519 1.00 70.75 273 LEU A O 1
ATOM 2187 N N . GLU A 1 274 ? -70.756 -31.036 93.986 1.00 73.50 274 GLU A N 1
ATOM 2188 C CA . GLU A 1 274 ? -71.060 -30.541 92.639 1.00 73.50 274 GLU A CA 1
ATOM 2189 C C . GLU A 1 274 ? -70.166 -29.361 92.250 1.00 73.50 274 GLU A C 1
ATOM 2191 O O . GLU A 1 274 ? -69.600 -29.378 91.163 1.00 73.50 274 GLU A O 1
ATOM 2196 N N . GLU A 1 275 ? -69.939 -28.394 93.139 1.00 77.81 275 GLU A N 1
ATOM 2197 C CA . GLU A 1 275 ? -69.011 -27.278 92.908 1.00 77.81 275 GLU A CA 1
ATOM 2198 C C . GLU A 1 275 ? -67.559 -27.751 92.753 1.00 77.81 275 GLU A C 1
ATOM 2200 O O . GLU A 1 275 ? -66.829 -27.242 91.901 1.00 77.81 275 GLU A O 1
ATOM 2205 N N . GLN A 1 276 ? -67.128 -28.758 93.521 1.00 74.25 276 GLN A N 1
ATOM 2206 C CA . GLN A 1 276 ? -65.807 -29.366 93.347 1.00 74.25 276 GLN A CA 1
ATOM 2207 C C . GLN A 1 276 ? -65.688 -30.120 92.020 1.00 74.25 276 GLN A C 1
ATOM 2209 O O . GLN A 1 276 ? -64.661 -30.009 91.350 1.00 74.25 276 GLN A O 1
ATOM 2214 N N . LEU A 1 277 ? -66.722 -30.858 91.610 1.00 74.25 277 LEU A N 1
ATOM 2215 C CA . LEU A 1 277 ? -66.751 -31.556 90.325 1.00 74.25 277 LEU A CA 1
ATOM 2216 C C . LEU A 1 277 ? -66.794 -30.577 89.147 1.00 74.25 277 LEU A C 1
ATOM 2218 O O . LEU A 1 277 ? -66.116 -30.808 88.147 1.00 74.25 277 LEU A O 1
ATOM 2222 N N . GLU A 1 278 ? -67.537 -29.480 89.269 1.00 77.44 278 GLU A N 1
ATOM 2223 C CA . GLU A 1 278 ? -67.631 -28.439 88.247 1.00 77.44 278 GLU A CA 1
ATOM 2224 C C . GLU A 1 278 ? -66.326 -27.640 88.151 1.00 77.44 278 GLU A C 1
ATOM 2226 O O . GLU A 1 278 ? -65.803 -27.454 87.056 1.00 77.44 278 GLU A O 1
ATOM 2231 N N . SER A 1 279 ? -65.709 -27.294 89.285 1.00 79.06 279 SER A N 1
ATOM 2232 C CA . SER A 1 279 ? -64.366 -26.702 89.344 1.00 79.06 279 SER A CA 1
ATOM 2233 C C . SER A 1 279 ? -63.311 -27.620 88.717 1.00 79.06 279 SER A C 1
ATOM 2235 O O . SER A 1 279 ? -62.469 -27.173 87.937 1.00 79.06 279 SER A O 1
ATOM 2237 N N . HIS A 1 280 ? -63.385 -28.931 88.973 1.00 76.75 280 HIS A N 1
ATOM 2238 C CA . HIS A 1 280 ? -62.482 -29.909 88.368 1.00 76.75 280 HIS A CA 1
ATOM 2239 C C . HIS A 1 280 ? -62.726 -30.066 86.856 1.00 76.75 280 HIS A C 1
ATOM 2241 O O . HIS A 1 280 ? -61.768 -30.188 86.088 1.00 76.75 280 HIS A O 1
ATOM 2247 N N . ARG A 1 281 ? -63.987 -30.017 86.397 1.00 81.50 281 ARG A N 1
ATOM 2248 C CA . ARG A 1 281 ? -64.333 -29.977 84.964 1.00 81.50 281 ARG A CA 1
ATOM 2249 C C . ARG A 1 281 ? -63.813 -28.712 84.298 1.00 81.50 281 ARG A C 1
ATOM 2251 O O . ARG A 1 281 ? -63.203 -28.806 83.236 1.00 81.50 281 ARG A O 1
ATOM 2258 N N . GLU A 1 282 ? -63.995 -27.555 84.922 1.00 82.69 282 GLU A N 1
ATOM 2259 C CA . GLU A 1 282 ? -63.558 -26.269 84.387 1.00 82.69 282 GLU A CA 1
ATOM 2260 C C . GLU A 1 282 ? -62.024 -26.171 84.347 1.00 82.69 282 GLU A C 1
ATOM 2262 O O . GLU A 1 282 ? -61.452 -25.722 83.351 1.00 82.69 282 GLU A O 1
ATOM 2267 N N . ALA A 1 283 ? -61.332 -26.659 85.383 1.00 80.88 283 ALA A N 1
ATOM 2268 C CA . ALA A 1 283 ? -59.875 -26.760 85.417 1.00 80.88 283 ALA A CA 1
ATOM 2269 C C . ALA A 1 283 ? -59.348 -27.689 84.315 1.00 80.88 283 ALA A C 1
ATOM 2271 O O . ALA A 1 283 ? -58.412 -27.323 83.600 1.00 80.88 283 ALA A O 1
ATOM 2272 N N . HIS A 1 284 ? -59.986 -28.848 84.111 1.00 81.75 284 HIS A N 1
ATOM 2273 C CA . HIS A 1 284 ? -59.653 -29.738 83.000 1.00 81.75 284 HIS A CA 1
ATOM 2274 C C . HIS A 1 284 ? -59.928 -29.106 81.638 1.00 81.75 284 HIS A C 1
ATOM 2276 O O . HIS A 1 284 ? -59.100 -29.226 80.739 1.00 81.75 284 HIS A O 1
ATOM 2282 N N . GLN A 1 285 ? -61.048 -28.406 81.468 1.00 87.00 285 GLN A N 1
ATOM 2283 C CA . GLN A 1 285 ? -61.384 -27.739 80.214 1.00 87.00 285 GLN A CA 1
ATOM 2284 C C . GLN A 1 285 ? -60.399 -26.607 79.898 1.00 87.00 285 GLN A C 1
ATOM 2286 O O . GLN A 1 285 ? -59.959 -26.483 78.756 1.00 87.00 285 GLN A O 1
ATOM 2291 N N . LYS A 1 286 ? -59.966 -25.845 80.909 1.00 89.00 286 LYS A N 1
ATOM 2292 C CA . LYS A 1 286 ? -58.890 -24.848 80.788 1.00 89.00 286 LYS A CA 1
ATOM 2293 C C . LYS A 1 286 ? -57.546 -25.491 80.452 1.00 89.00 286 LYS A C 1
ATOM 2295 O O . LYS A 1 286 ? -56.823 -24.965 79.612 1.00 89.00 286 LYS A O 1
ATOM 2300 N N . GLN A 1 287 ? -57.207 -26.623 81.068 1.00 88.88 287 GLN A N 1
ATOM 2301 C CA . GLN A 1 287 ? -55.976 -27.353 80.758 1.00 88.88 287 GLN A CA 1
ATOM 2302 C C . GLN A 1 287 ? -55.993 -27.911 79.328 1.00 88.88 287 GLN A C 1
ATOM 2304 O O . GLN A 1 287 ? -54.996 -27.801 78.622 1.00 88.88 287 GLN A O 1
ATOM 2309 N N . LEU A 1 288 ? -57.129 -28.446 78.873 1.00 87.44 288 LEU A N 1
ATOM 2310 C CA . LEU A 1 288 ? -57.319 -28.887 77.491 1.00 87.44 288 LEU A CA 1
ATOM 2311 C C . LEU A 1 288 ? -57.260 -27.719 76.501 1.00 87.44 288 LEU A C 1
ATOM 2313 O O . LEU A 1 288 ? -56.699 -27.889 75.425 1.00 87.44 288 LEU A O 1
ATOM 2317 N N . GLY A 1 289 ? -57.798 -26.549 76.859 1.00 90.69 289 GLY A N 1
ATOM 2318 C CA . GLY A 1 289 ? -57.661 -25.318 76.075 1.00 90.69 289 GLY A CA 1
ATOM 2319 C C . GLY A 1 289 ? -56.195 -24.928 75.892 1.00 90.69 289 GLY A C 1
ATOM 2320 O O . GLY A 1 289 ? -55.726 -24.867 74.764 1.00 90.69 289 GLY A O 1
ATOM 2321 N N . ARG A 1 290 ? -55.438 -24.822 76.992 1.00 91.69 290 ARG A N 1
ATOM 2322 C CA . ARG A 1 290 ? -53.994 -24.522 76.949 1.00 91.69 290 ARG A CA 1
ATOM 2323 C C . ARG A 1 290 ? -53.205 -25.531 76.121 1.00 91.69 290 ARG A C 1
ATOM 2325 O O . ARG A 1 290 ? -52.344 -25.140 75.353 1.00 91.69 290 ARG A O 1
ATOM 2332 N N . LEU A 1 291 ? -53.507 -26.825 76.251 1.00 90.19 291 LEU A N 1
ATOM 2333 C CA . LEU A 1 291 ? -52.839 -27.857 75.455 1.00 90.19 291 LEU A CA 1
ATOM 2334 C C . LEU A 1 291 ? -53.179 -27.758 73.962 1.00 90.19 291 LEU A C 1
ATOM 2336 O O . LEU A 1 291 ? -52.333 -28.089 73.141 1.00 90.19 291 LEU A O 1
ATOM 2340 N N . ARG A 1 292 ? -54.392 -27.326 73.595 1.00 93.69 292 ARG A N 1
ATOM 2341 C CA . ARG A 1 292 ? -54.758 -27.073 72.191 1.00 93.69 292 ARG A CA 1
ATOM 2342 C C . ARG A 1 292 ? -54.036 -25.850 71.642 1.00 93.69 292 ARG A C 1
ATOM 2344 O O . ARG A 1 292 ? -53.493 -25.949 70.549 1.00 93.69 292 ARG A O 1
ATOM 2351 N N . ASP A 1 293 ? -53.975 -24.773 72.418 1.00 93.69 293 ASP A N 1
ATOM 2352 C CA . ASP A 1 293 ? -53.239 -23.559 72.053 1.00 93.69 293 ASP A CA 1
ATOM 2353 C C . ASP A 1 293 ? -51.738 -23.869 71.887 1.00 93.69 293 ASP A C 1
ATOM 2355 O O . ASP A 1 293 ? -51.151 -23.535 70.862 1.00 93.69 293 ASP A O 1
ATOM 2359 N N . ASP A 1 294 ? -51.140 -24.621 72.820 1.00 93.69 294 ASP A N 1
ATOM 2360 C CA . ASP A 1 294 ? -49.746 -25.083 72.735 1.00 93.69 294 ASP A CA 1
ATOM 2361 C C . ASP A 1 294 ? -49.503 -25.976 71.503 1.00 93.69 294 ASP A C 1
ATOM 2363 O O . ASP A 1 294 ? -48.423 -25.940 70.906 1.00 93.69 294 ASP A O 1
ATOM 2367 N N . ILE A 1 295 ? -50.478 -26.815 71.128 1.00 91.69 295 ILE A N 1
ATOM 2368 C CA . ILE A 1 295 ? -50.405 -27.635 69.911 1.00 91.69 295 ILE A CA 1
ATOM 2369 C C . ILE A 1 295 ? -50.469 -26.741 68.671 1.00 91.69 295 ILE A C 1
ATOM 2371 O O . ILE A 1 295 ? -49.644 -26.922 67.782 1.00 91.69 295 ILE A O 1
ATOM 2375 N N . GLU A 1 296 ? -51.385 -25.773 68.610 1.00 94.25 296 GLU A N 1
ATOM 2376 C CA . GLU A 1 296 ? -51.471 -24.821 67.495 1.00 94.25 296 GLU A CA 1
ATOM 2377 C C . GLU A 1 296 ? -50.205 -23.969 67.358 1.00 94.25 296 GLU A C 1
ATOM 2379 O O . GLU A 1 296 ? -49.718 -23.784 66.243 1.00 94.25 296 GLU A O 1
ATOM 2384 N N . ASP A 1 297 ? -49.629 -23.496 68.464 1.00 93.44 297 ASP A N 1
ATOM 2385 C CA . ASP A 1 297 ? -48.372 -22.741 68.461 1.00 93.44 297 ASP A CA 1
ATOM 2386 C C . ASP A 1 297 ? -47.200 -23.592 67.968 1.00 93.44 297 ASP A C 1
ATOM 2388 O O . ASP A 1 297 ? -46.390 -23.135 67.158 1.00 93.44 297 ASP A O 1
ATOM 2392 N N . LYS A 1 298 ? -47.123 -24.858 68.397 1.00 93.25 298 LYS A N 1
ATOM 2393 C CA . LYS A 1 298 ? -46.120 -25.794 67.874 1.00 93.25 298 LYS A CA 1
ATOM 2394 C C . LYS A 1 298 ? -46.344 -26.123 66.403 1.00 93.25 298 LYS A C 1
ATOM 2396 O O . LYS A 1 298 ? -45.359 -26.289 65.687 1.00 93.25 298 LYS A O 1
ATOM 2401 N N . GLN A 1 299 ? -47.594 -26.199 65.951 1.00 91.88 299 GLN A N 1
ATOM 2402 C CA . GLN A 1 299 ? -47.925 -26.417 64.546 1.00 91.88 299 GLN A CA 1
ATOM 2403 C C . GLN A 1 299 ? -47.494 -25.213 63.693 1.00 91.88 299 GLN A C 1
ATOM 2405 O O . GLN A 1 299 ? -46.786 -25.402 62.712 1.00 91.88 299 GLN A O 1
ATOM 2410 N N . ARG A 1 300 ? -47.798 -23.980 64.130 1.00 95.81 300 ARG A N 1
ATOM 2411 C CA . ARG A 1 300 ? -47.316 -22.743 63.487 1.00 95.81 300 ARG A CA 1
ATOM 2412 C C . ARG A 1 300 ? -45.794 -22.688 63.413 1.00 95.81 300 ARG A C 1
ATOM 2414 O O . ARG A 1 300 ? -45.246 -22.407 62.355 1.00 95.81 300 ARG A O 1
ATOM 2421 N N . MET A 1 301 ? -45.108 -22.997 64.514 1.00 95.81 301 MET A N 1
ATOM 2422 C CA . MET A 1 301 ? -43.643 -23.025 64.545 1.00 95.81 301 MET A CA 1
ATOM 2423 C C . MET A 1 301 ? -43.072 -24.080 63.583 1.00 95.81 301 MET A C 1
ATOM 2425 O O . MET A 1 301 ? -42.047 -23.846 62.949 1.00 95.81 301 MET A O 1
ATOM 2429 N N . LEU A 1 302 ? -43.716 -25.248 63.462 1.00 91.00 302 LEU A N 1
ATOM 2430 C CA . LEU A 1 302 ? -43.323 -26.274 62.491 1.00 91.00 302 LEU A CA 1
ATOM 2431 C C . LEU A 1 302 ? -43.502 -25.792 61.049 1.00 91.00 302 LEU A C 1
ATOM 2433 O O . LEU A 1 302 ? -42.611 -26.030 60.235 1.00 91.00 302 LEU A O 1
ATOM 2437 N N . ASP A 1 303 ? -44.602 -25.107 60.744 1.00 93.62 303 ASP A N 1
ATOM 2438 C CA . ASP A 1 303 ? -44.854 -24.547 59.415 1.00 93.62 303 ASP A CA 1
ATOM 2439 C C . ASP A 1 303 ? -43.810 -23.465 59.075 1.00 93.62 303 ASP A C 1
ATOM 2441 O O . ASP A 1 303 ? -43.156 -23.550 58.037 1.00 93.62 303 ASP A O 1
ATOM 2445 N N . GLU A 1 304 ? -43.535 -22.532 59.996 1.00 95.50 304 GLU A N 1
ATOM 2446 C CA . GLU A 1 304 ? -42.495 -21.500 59.836 1.00 95.50 304 GLU A CA 1
ATOM 2447 C C . GLU A 1 304 ? -41.096 -22.101 59.629 1.00 95.50 304 GLU A C 1
ATOM 2449 O O . GLU A 1 304 ? -40.338 -21.657 58.762 1.00 95.50 304 GLU A O 1
ATOM 2454 N N . LEU A 1 305 ? -40.741 -23.136 60.400 1.00 92.69 305 LEU A N 1
ATOM 2455 C CA . LEU A 1 305 ? -39.475 -23.852 60.228 1.00 92.69 305 LEU A CA 1
ATOM 2456 C C . LEU A 1 305 ? -39.413 -24.591 58.889 1.00 92.69 305 LEU A C 1
ATOM 2458 O O . LEU A 1 305 ? -38.335 -24.685 58.300 1.00 92.69 305 LEU A O 1
ATOM 2462 N N . THR A 1 306 ? -40.539 -25.111 58.402 1.00 93.50 306 THR A N 1
ATOM 2463 C CA . THR A 1 306 ? -40.616 -25.809 57.114 1.00 93.50 306 THR A CA 1
ATOM 2464 C C . THR A 1 306 ? -40.426 -24.830 55.959 1.00 93.50 306 THR A C 1
ATOM 2466 O O . THR A 1 306 ? -39.586 -25.084 55.093 1.00 93.50 306 THR A O 1
ATOM 2469 N N . ASP A 1 307 ? -41.109 -23.685 55.992 1.00 95.38 307 ASP A N 1
ATOM 2470 C CA . ASP A 1 307 ? -40.969 -22.614 55.000 1.00 95.38 307 ASP A CA 1
ATOM 2471 C C . ASP A 1 307 ? -39.544 -22.047 54.986 1.00 95.38 307 ASP A C 1
ATOM 2473 O O . ASP A 1 307 ? -38.941 -21.879 53.921 1.00 95.38 307 ASP A O 1
ATOM 2477 N N . LEU A 1 308 ? -38.957 -21.816 56.167 1.00 95.00 308 LEU A N 1
ATOM 2478 C CA . LEU A 1 308 ? -37.574 -21.355 56.286 1.00 95.00 308 LEU A CA 1
ATOM 2479 C C . LEU A 1 308 ? -36.591 -22.373 55.695 1.00 95.00 308 LEU A C 1
ATOM 2481 O O . LEU A 1 308 ? -35.680 -21.999 54.957 1.00 95.00 308 LEU A O 1
ATOM 2485 N N . ASN A 1 309 ? -36.774 -23.661 55.993 1.00 91.44 309 ASN A N 1
ATOM 2486 C CA . ASN A 1 309 ? -35.909 -24.719 55.479 1.00 91.44 309 ASN A CA 1
ATOM 2487 C C . ASN A 1 309 ? -36.042 -24.864 53.953 1.00 91.44 309 ASN A C 1
ATOM 2489 O O . ASN A 1 309 ? -35.048 -25.045 53.252 1.00 91.44 309 ASN A O 1
ATOM 2493 N N . GLN A 1 310 ? -37.253 -24.705 53.413 1.00 95.00 310 GLN A N 1
ATOM 2494 C CA . GLN A 1 310 ? -37.489 -24.709 51.971 1.00 95.00 310 GLN A CA 1
ATOM 2495 C C . GLN A 1 310 ? -36.841 -23.494 51.285 1.00 95.00 310 GLN A C 1
ATOM 2497 O O . GLN A 1 310 ? -36.217 -23.643 50.234 1.00 95.00 310 GLN A O 1
ATOM 2502 N N . GLY A 1 311 ? -36.904 -22.314 51.910 1.00 94.44 311 GLY A N 1
ATOM 2503 C CA . GLY A 1 311 ? -36.190 -21.118 51.457 1.00 94.44 311 GLY A CA 1
ATOM 2504 C C . GLY A 1 311 ? -34.670 -21.305 51.436 1.00 94.44 311 GLY A C 1
ATOM 2505 O O . GLY A 1 311 ? -34.025 -20.978 50.440 1.00 94.44 311 GLY A O 1
ATOM 2506 N N . LEU A 1 312 ? -34.104 -21.902 52.491 1.00 94.69 312 LEU A N 1
ATOM 2507 C CA . LEU A 1 312 ? -32.670 -22.202 52.577 1.00 94.69 312 LEU A CA 1
ATOM 2508 C C . LEU A 1 312 ? -32.210 -23.200 51.505 1.00 94.69 312 LEU A C 1
ATOM 2510 O O . LEU A 1 312 ? -31.131 -23.024 50.941 1.00 94.69 312 LEU A O 1
ATOM 2514 N N . LEU A 1 313 ? -33.018 -24.217 51.186 1.00 93.25 313 LEU A N 1
ATOM 2515 C CA . LEU A 1 313 ? -32.714 -25.166 50.108 1.00 93.25 313 LEU A CA 1
ATOM 2516 C C . LEU A 1 313 ? -32.660 -24.475 48.739 1.00 93.25 313 LEU A C 1
ATOM 2518 O O . LEU A 1 313 ? -31.713 -24.686 47.984 1.00 93.25 313 LEU A O 1
ATOM 2522 N N . LEU A 1 314 ? -33.622 -23.599 48.437 1.00 95.56 314 LEU A N 1
ATOM 2523 C CA . LEU A 1 314 ? -33.627 -22.841 47.181 1.00 95.56 314 LEU A CA 1
ATOM 2524 C C . LEU A 1 314 ? -32.434 -21.880 47.083 1.00 95.56 314 LEU A C 1
ATOM 2526 O O . LEU A 1 314 ? -31.843 -21.719 46.013 1.00 95.56 314 LEU A O 1
ATOM 2530 N N . GLU A 1 315 ? -32.052 -21.245 48.192 1.00 94.50 315 GLU A N 1
ATOM 2531 C CA . GLU A 1 315 ? -30.869 -20.384 48.236 1.00 94.50 315 GLU A CA 1
ATOM 2532 C C . GLU A 1 315 ? -29.576 -21.189 48.042 1.00 94.50 315 GLU A C 1
ATOM 2534 O O . GLU A 1 315 ? -28.692 -20.762 47.294 1.00 94.50 315 GLU A O 1
ATOM 2539 N N . GLN A 1 316 ? -29.492 -22.386 48.631 1.00 91.12 316 GLN A N 1
ATOM 2540 C CA . GLN A 1 316 ? -28.388 -23.318 48.412 1.00 91.12 316 GLN A CA 1
ATOM 2541 C C . GLN A 1 316 ? -28.289 -23.739 46.939 1.00 91.12 316 GLN A C 1
ATOM 2543 O O . GLN A 1 316 ? -27.204 -23.662 46.363 1.00 91.12 316 GLN A O 1
ATOM 2548 N N . GLU A 1 317 ? -29.394 -24.138 46.305 1.00 95.12 317 GLU A N 1
ATOM 2549 C CA . GLU A 1 317 ? -29.423 -24.504 44.882 1.00 95.12 317 GLU A CA 1
ATOM 2550 C C . GLU A 1 317 ? -28.989 -23.338 43.985 1.00 95.12 317 GLU A C 1
ATOM 2552 O O . GLU A 1 317 ? -28.188 -23.517 43.060 1.00 95.12 317 GLU A O 1
ATOM 2557 N N . ARG A 1 318 ? -29.458 -22.121 44.287 1.00 95.62 318 ARG A N 1
ATOM 2558 C CA . ARG A 1 318 ? -29.057 -20.912 43.560 1.00 95.62 318 ARG A CA 1
ATOM 2559 C C . ARG A 1 318 ? -27.556 -20.654 43.687 1.00 95.62 318 ARG A C 1
ATOM 2561 O O . ARG A 1 318 ? -26.897 -20.431 42.674 1.00 95.62 318 ARG A O 1
ATOM 2568 N N . LEU A 1 319 ? -27.012 -20.721 44.903 1.00 95.38 319 LEU A N 1
ATOM 2569 C CA . LEU A 1 319 ? -25.580 -20.537 45.162 1.00 95.38 319 LEU A CA 1
ATOM 2570 C C . LEU A 1 319 ? -24.725 -21.591 44.453 1.00 95.38 319 LEU A C 1
ATOM 2572 O O . LEU A 1 319 ? -23.675 -21.253 43.908 1.00 95.38 319 LEU A O 1
ATOM 2576 N N . VAL A 1 320 ? -25.172 -22.849 44.417 1.00 96.06 320 VAL A N 1
ATOM 2577 C CA . VAL A 1 320 ? -24.492 -23.920 43.674 1.00 96.06 320 VAL A CA 1
ATOM 2578 C C . VAL A 1 320 ? -24.493 -23.621 42.173 1.00 96.06 320 VAL A C 1
ATOM 2580 O O . VAL A 1 320 ? -23.438 -23.695 41.543 1.00 96.06 320 VAL A O 1
ATOM 2583 N N . SER A 1 321 ? -25.630 -23.207 41.605 1.00 96.31 321 SER A N 1
ATOM 2584 C CA . SER A 1 321 ? -25.716 -22.829 40.187 1.00 96.31 321 SER A CA 1
ATOM 2585 C C . SER A 1 321 ? -24.808 -21.643 39.845 1.00 96.31 321 SER A C 1
ATOM 2587 O O . SER A 1 321 ? -24.108 -21.663 38.830 1.00 96.31 321 SER A O 1
ATOM 2589 N N . ASP A 1 322 ? -24.783 -20.617 40.696 1.00 95.56 322 ASP A N 1
ATOM 2590 C CA . ASP A 1 322 ? -23.936 -19.441 40.501 1.00 95.56 322 ASP A CA 1
ATOM 2591 C C . ASP A 1 322 ? -22.446 -19.801 40.617 1.00 95.56 322 ASP A C 1
ATOM 2593 O O . ASP A 1 322 ? -21.642 -19.352 39.797 1.00 95.56 322 ASP A O 1
ATOM 2597 N N . TYR A 1 323 ? -22.076 -20.679 41.556 1.00 96.38 323 TYR A N 1
ATOM 2598 C CA . TYR A 1 323 ? -20.717 -21.211 41.674 1.00 96.38 323 TYR A CA 1
ATOM 2599 C C . TYR A 1 323 ? -20.290 -21.988 40.422 1.00 96.38 323 TYR A C 1
ATOM 2601 O O . TYR A 1 323 ? -19.185 -21.785 39.917 1.00 96.38 323 TYR A O 1
ATOM 2609 N N . GLU A 1 324 ? -21.152 -22.851 39.880 1.00 97.25 324 GLU A N 1
ATOM 2610 C CA . GLU A 1 324 ? -20.855 -23.605 38.657 1.00 97.25 324 GLU A CA 1
ATOM 2611 C C . GLU A 1 324 ? -20.657 -22.694 37.442 1.00 97.25 324 GLU A C 1
ATOM 2613 O O . GLU A 1 324 ? -19.709 -22.897 36.675 1.00 97.25 324 GLU A O 1
ATOM 2618 N N . LYS A 1 325 ? -21.491 -21.655 37.298 1.00 97.31 325 LYS A N 1
ATOM 2619 C CA . LYS A 1 325 ? -21.332 -20.636 36.250 1.00 97.31 325 LYS A CA 1
ATOM 2620 C C . LYS A 1 325 ? -20.006 -19.903 36.395 1.00 97.31 325 LYS A C 1
ATOM 2622 O O . LYS A 1 325 ? -19.232 -19.882 35.438 1.00 97.31 325 LYS A O 1
ATOM 2627 N N . LEU A 1 326 ? -19.691 -19.394 37.587 1.00 95.81 326 LEU A N 1
ATOM 2628 C CA . LEU A 1 326 ? -18.429 -18.693 37.844 1.00 95.81 326 LEU A CA 1
ATOM 2629 C C . LEU A 1 326 ? -17.218 -19.582 37.535 1.00 95.81 326 LEU A C 1
ATOM 2631 O O . LEU A 1 326 ? -16.277 -19.153 36.872 1.00 95.81 326 LEU A O 1
ATOM 2635 N N . LYS A 1 327 ? -17.279 -20.853 37.941 1.00 97.31 327 LYS A N 1
ATOM 2636 C CA . LYS A 1 327 ? -16.241 -21.851 37.663 1.00 97.31 327 LYS A CA 1
ATOM 2637 C C . LYS A 1 327 ? -16.111 -22.165 36.169 1.00 97.31 327 LYS A C 1
ATOM 2639 O O . LYS A 1 327 ? -15.046 -22.572 35.708 1.00 97.31 327 LYS A O 1
ATOM 2644 N N . SER A 1 328 ? -17.186 -22.058 35.389 1.00 96.12 328 SER A N 1
ATOM 2645 C CA . SER A 1 328 ? -17.120 -22.207 33.929 1.00 96.12 328 SER A CA 1
ATOM 2646 C C . SER A 1 328 ? -16.473 -20.988 33.262 1.00 96.12 328 SER A C 1
ATOM 2648 O O . SER A 1 328 ? -15.586 -21.157 32.426 1.00 96.12 328 SER A O 1
ATOM 2650 N N . GLU A 1 329 ? -16.822 -19.777 33.707 1.00 95.50 329 GLU A N 1
ATOM 2651 C CA . GLU A 1 329 ? -16.233 -18.529 33.216 1.00 95.50 329 GLU A CA 1
ATOM 2652 C C . GLU A 1 329 ? -14.743 -18.417 33.552 1.00 95.50 329 GLU A C 1
ATOM 2654 O O . GLU A 1 329 ? -13.963 -17.938 32.730 1.00 95.50 329 GLU A O 1
ATOM 2659 N N . GLU A 1 330 ? -14.335 -18.859 34.744 1.00 95.81 330 GLU A N 1
ATOM 2660 C CA . GLU A 1 330 ? -12.930 -18.925 35.156 1.00 95.81 330 GLU A CA 1
ATOM 2661 C C . GLU A 1 330 ? -12.122 -19.802 34.193 1.00 95.81 330 GLU A C 1
ATOM 2663 O O . GLU A 1 330 ? -11.128 -19.345 33.633 1.00 95.81 330 GLU A O 1
ATOM 2668 N N . ARG A 1 331 ? -12.608 -21.013 33.888 1.00 95.44 331 ARG A N 1
ATOM 2669 C CA . ARG A 1 331 ? -11.942 -21.913 32.931 1.00 95.44 331 ARG A CA 1
ATOM 2670 C C . ARG A 1 331 ? -11.864 -21.331 31.521 1.00 95.44 331 ARG A C 1
ATOM 2672 O O . ARG A 1 331 ? -10.862 -21.522 30.835 1.00 95.44 331 ARG A O 1
ATOM 2679 N N . GLU A 1 332 ? -12.904 -20.634 31.067 1.00 96.12 332 GLU A N 1
ATOM 2680 C CA . GLU A 1 332 ? -12.891 -19.985 29.752 1.00 96.12 332 GLU A CA 1
ATOM 2681 C C . GLU A 1 332 ? -11.879 -18.830 29.707 1.00 96.12 332 GLU A C 1
ATOM 2683 O O . GLU A 1 332 ? -11.150 -18.673 28.722 1.00 96.12 332 GLU A O 1
ATOM 2688 N N . LYS A 1 333 ? -11.800 -18.032 30.779 1.00 96.06 333 LYS A N 1
ATOM 2689 C CA . LYS A 1 333 ? -10.811 -16.955 30.920 1.00 96.06 333 LYS A CA 1
ATOM 2690 C C . LYS A 1 333 ? -9.388 -17.507 30.969 1.00 96.06 333 LYS A C 1
ATOM 2692 O O . LYS A 1 333 ? -8.537 -16.972 30.262 1.00 96.06 333 LYS A O 1
ATOM 2697 N N . ASP A 1 334 ? -9.149 -18.594 31.696 1.00 95.31 334 ASP A N 1
ATOM 2698 C CA . ASP A 1 334 ? -7.848 -19.273 31.729 1.00 95.31 334 ASP A CA 1
ATOM 2699 C C . ASP A 1 334 ? -7.439 -19.796 30.348 1.00 95.31 334 ASP A C 1
ATOM 2701 O O . ASP A 1 334 ? -6.307 -19.586 29.909 1.00 95.31 334 ASP A O 1
ATOM 2705 N N . ALA A 1 335 ? -8.369 -20.402 29.603 1.00 95.62 335 ALA A N 1
ATOM 2706 C CA . ALA A 1 335 ? -8.101 -20.863 28.242 1.00 95.62 335 ALA A CA 1
ATOM 2707 C C . ALA A 1 335 ? -7.782 -19.694 27.291 1.00 95.62 335 ALA A C 1
ATOM 2709 O O . ALA A 1 335 ? -6.869 -19.779 26.464 1.00 95.62 335 ALA A O 1
ATOM 2710 N N . LYS A 1 336 ? -8.505 -18.573 27.405 1.00 96.56 336 LYS A N 1
ATOM 2711 C CA . LYS A 1 336 ? -8.212 -17.348 26.640 1.00 96.56 336 LYS A CA 1
ATOM 2712 C C . LYS A 1 336 ? -6.848 -16.769 27.008 1.00 96.56 336 LYS A C 1
ATOM 2714 O O . LYS A 1 336 ? -6.112 -16.354 26.115 1.00 96.56 336 LYS A O 1
ATOM 2719 N N . LEU A 1 337 ? -6.496 -16.772 28.292 1.00 95.31 337 LEU A N 1
ATOM 2720 C CA . LEU A 1 337 ? -5.205 -16.292 28.770 1.00 95.31 337 LEU A CA 1
ATOM 2721 C C . LEU A 1 337 ? -4.057 -17.144 28.220 1.00 95.31 337 LEU A C 1
ATOM 2723 O O . LEU A 1 337 ? -3.104 -16.580 27.689 1.00 95.31 337 LEU A O 1
ATOM 2727 N N . GLN A 1 338 ? -4.167 -18.476 28.255 1.00 95.75 338 GLN A N 1
ATOM 2728 C CA . GLN A 1 338 ? -3.155 -19.353 27.656 1.00 95.75 338 GLN A CA 1
ATOM 2729 C C . GLN A 1 338 ? -2.972 -19.096 26.155 1.00 95.75 338 GLN A C 1
ATOM 2731 O O . GLN A 1 338 ? -1.841 -18.999 25.685 1.00 95.75 338 GLN A O 1
ATOM 2736 N N . ASN A 1 339 ? -4.062 -18.904 25.406 1.00 95.75 339 ASN A N 1
ATOM 2737 C CA . ASN A 1 339 ? -3.971 -18.560 23.984 1.00 95.75 339 ASN A CA 1
ATOM 2738 C C . ASN A 1 339 ? -3.268 -17.213 23.746 1.00 95.75 339 ASN A C 1
ATOM 2740 O O . ASN A 1 339 ? -2.476 -17.086 22.813 1.00 95.75 339 ASN A O 1
ATOM 2744 N N . LEU A 1 340 ? -3.534 -16.206 24.585 1.00 94.62 340 LEU A N 1
ATOM 2745 C CA . LEU A 1 340 ? -2.863 -14.905 24.495 1.00 94.62 340 LEU A CA 1
ATOM 2746 C C . LEU A 1 340 ? -1.371 -14.993 24.824 1.00 94.62 340 LEU A C 1
ATOM 2748 O O . LEU A 1 340 ? -0.580 -14.310 24.176 1.00 94.62 340 LEU A O 1
ATOM 2752 N N . ILE A 1 341 ? -0.986 -15.831 25.790 1.00 94.56 341 ILE A N 1
ATOM 2753 C CA . ILE A 1 341 ? 0.422 -16.086 26.119 1.00 94.56 341 ILE A CA 1
ATOM 2754 C C . ILE A 1 341 ? 1.138 -16.684 24.904 1.00 94.56 341 ILE A C 1
ATOM 2756 O O . ILE A 1 341 ? 2.121 -16.103 24.451 1.00 94.56 341 ILE A O 1
ATOM 2760 N N . LEU A 1 342 ? 0.588 -17.746 24.303 1.00 95.56 342 LEU A N 1
ATOM 2761 C CA . LEU A 1 342 ? 1.161 -18.378 23.106 1.00 95.56 342 LEU A CA 1
ATOM 2762 C C . LEU A 1 342 ? 1.273 -17.403 21.927 1.00 95.56 342 LEU A C 1
ATOM 2764 O O . LEU A 1 342 ? 2.281 -17.368 21.221 1.00 95.56 342 LEU A O 1
ATOM 2768 N N . LEU A 1 343 ? 0.249 -16.573 21.708 1.00 95.19 343 LEU A N 1
ATOM 2769 C CA . LEU A 1 343 ? 0.285 -15.565 20.649 1.00 95.19 343 LEU A CA 1
ATOM 2770 C C . LEU A 1 343 ? 1.369 -14.510 20.908 1.00 95.19 343 LEU A C 1
ATOM 2772 O O . LEU A 1 343 ? 2.022 -14.053 19.967 1.00 95.19 343 LEU A O 1
ATOM 2776 N N . ASN A 1 344 ? 1.565 -14.116 22.169 1.00 92.25 344 ASN A N 1
ATOM 2777 C CA . ASN A 1 344 ? 2.619 -13.177 22.524 1.00 92.25 344 ASN A CA 1
ATOM 2778 C C . ASN A 1 344 ? 4.014 -13.797 22.363 1.00 92.25 344 ASN A C 1
ATOM 2780 O O . ASN A 1 344 ? 4.881 -13.135 21.805 1.00 92.25 344 ASN A O 1
ATOM 2784 N N . GLU A 1 345 ? 4.210 -15.059 22.747 1.00 95.75 345 GLU A N 1
ATOM 2785 C CA . GLU A 1 345 ? 5.461 -15.796 22.513 1.00 95.75 345 GLU A CA 1
ATOM 2786 C C . GLU A 1 345 ? 5.795 -15.873 21.018 1.00 95.75 345 GLU A C 1
ATOM 2788 O O . GLU A 1 345 ? 6.909 -15.546 20.613 1.00 95.75 345 GLU A O 1
ATOM 2793 N N . HIS A 1 346 ? 4.815 -16.192 20.166 1.00 94.50 346 HIS A N 1
ATOM 2794 C CA . HIS A 1 346 ? 5.002 -16.167 18.712 1.00 94.50 346 HIS A CA 1
ATOM 2795 C C . HIS A 1 346 ? 5.378 -14.780 18.181 1.00 94.50 346 HIS A C 1
ATOM 2797 O O . HIS A 1 346 ? 6.199 -14.659 17.268 1.00 94.50 346 HIS A O 1
ATOM 2803 N N . ARG A 1 347 ? 4.783 -13.719 18.736 1.00 94.00 347 ARG A N 1
ATOM 2804 C CA . ARG A 1 347 ? 5.115 -12.340 18.362 1.00 94.00 347 ARG A CA 1
ATOM 2805 C C . ARG A 1 347 ? 6.533 -11.967 18.791 1.00 94.00 347 ARG A C 1
ATOM 2807 O O . ARG A 1 347 ? 7.223 -11.282 18.037 1.00 94.00 347 ARG A O 1
ATOM 2814 N N . ASP A 1 348 ? 6.945 -12.380 19.981 1.00 94.31 348 ASP A N 1
ATOM 2815 C CA . ASP A 1 348 ? 8.277 -12.101 20.508 1.00 94.31 348 ASP A CA 1
ATOM 2816 C C . ASP A 1 348 ? 9.344 -12.884 19.722 1.00 94.31 348 ASP A C 1
ATOM 2818 O O . ASP A 1 348 ? 10.340 -12.286 19.322 1.00 94.31 348 ASP A O 1
ATOM 2822 N N . GLN A 1 349 ? 9.070 -14.134 19.327 1.00 93.88 349 GLN A N 1
ATOM 2823 C CA . GLN A 1 349 ? 9.928 -14.891 18.406 1.00 93.88 349 GLN A CA 1
ATOM 2824 C C . GLN A 1 349 ? 10.096 -14.179 17.056 1.00 93.88 349 GLN A C 1
ATOM 2826 O O . GLN A 1 349 ? 11.214 -13.968 16.594 1.00 93.88 349 GLN A O 1
ATOM 2831 N N . ALA A 1 350 ? 8.997 -13.726 16.442 1.00 91.19 350 ALA A N 1
ATOM 2832 C CA . ALA A 1 350 ? 9.067 -12.989 15.180 1.00 91.19 350 ALA A CA 1
ATOM 2833 C C . ALA A 1 350 ? 9.855 -11.670 15.313 1.00 91.19 350 ALA A C 1
ATOM 2835 O O . ALA A 1 350 ? 10.512 -11.237 14.367 1.00 91.19 350 ALA A O 1
ATOM 2836 N N . ARG A 1 351 ? 9.809 -11.017 16.484 1.00 94.00 351 ARG A N 1
ATOM 2837 C CA . ARG A 1 351 ? 10.627 -9.829 16.770 1.00 94.00 351 ARG A CA 1
ATOM 2838 C C . ARG A 1 351 ? 12.109 -10.163 16.889 1.00 94.00 351 ARG A C 1
ATOM 2840 O O . ARG A 1 351 ? 12.921 -9.393 16.385 1.00 94.00 351 ARG A O 1
ATOM 2847 N N . GLU A 1 352 ? 12.465 -11.268 17.539 1.00 92.44 352 GLU A N 1
ATOM 2848 C CA . GLU A 1 352 ? 13.858 -11.721 17.620 1.00 92.44 352 GLU A CA 1
ATOM 2849 C C . GLU A 1 352 ? 14.421 -12.065 16.236 1.00 92.44 352 GLU A C 1
ATOM 2851 O O . GLU A 1 352 ? 15.520 -11.617 15.897 1.00 92.44 352 GLU A O 1
ATOM 2856 N N . ASP A 1 353 ? 13.640 -12.747 15.395 1.00 89.12 353 ASP A N 1
ATOM 2857 C CA . ASP A 1 353 ? 14.032 -13.075 14.021 1.00 89.12 353 ASP A CA 1
ATOM 2858 C C . ASP A 1 353 ? 14.265 -11.803 13.182 1.00 89.12 353 ASP A C 1
ATOM 2860 O O . ASP A 1 353 ? 15.260 -11.684 12.457 1.00 89.12 353 ASP A O 1
ATOM 2864 N N . LEU A 1 354 ? 13.381 -10.805 13.317 1.00 92.56 354 LEU A N 1
ATOM 2865 C CA . LEU A 1 354 ? 13.532 -9.506 12.653 1.00 92.56 354 LEU A CA 1
ATOM 2866 C C . LEU A 1 354 ? 14.746 -8.727 13.165 1.00 92.56 354 LEU A C 1
ATOM 2868 O O . LEU A 1 354 ? 15.429 -8.083 12.371 1.00 92.56 354 LEU A O 1
ATOM 2872 N N . LYS A 1 355 ? 15.066 -8.819 14.458 1.00 93.88 355 LYS A N 1
ATOM 2873 C CA . LYS A 1 355 ? 16.234 -8.152 15.044 1.00 93.88 355 LYS A CA 1
ATOM 2874 C C . LYS A 1 355 ? 17.548 -8.647 14.428 1.00 93.88 355 LYS A C 1
ATOM 2876 O O . LYS A 1 355 ? 18.424 -7.838 14.132 1.00 93.88 355 LYS A O 1
ATOM 2881 N N . GLY A 1 356 ? 17.678 -9.949 14.158 1.00 89.69 356 GLY A N 1
ATOM 2882 C CA . GLY A 1 356 ? 18.853 -10.493 13.460 1.00 89.69 356 GLY A CA 1
ATOM 2883 C C . GLY A 1 356 ? 19.011 -9.939 12.036 1.00 89.69 356 GLY A C 1
ATOM 2884 O O . GLY A 1 356 ? 20.125 -9.643 11.583 1.00 89.69 356 GLY A O 1
ATOM 2885 N N . LEU A 1 357 ? 17.887 -9.730 11.342 1.00 91.69 357 LEU A N 1
ATOM 2886 C CA . LEU A 1 357 ? 17.873 -9.092 10.028 1.00 91.69 357 LEU A CA 1
ATOM 2887 C C . LEU A 1 357 ? 18.245 -7.605 10.121 1.00 91.69 357 LEU A C 1
ATOM 2889 O O . LEU A 1 357 ? 19.071 -7.142 9.336 1.00 91.69 357 LEU A O 1
ATOM 2893 N N . GLU A 1 358 ? 17.699 -6.870 11.093 1.00 92.62 358 GLU A N 1
ATOM 2894 C CA . GLU A 1 358 ? 18.042 -5.464 11.350 1.00 92.62 358 GLU A CA 1
ATOM 2895 C C . GLU A 1 358 ? 19.543 -5.281 11.616 1.00 92.62 358 GLU A C 1
ATOM 2897 O O . GLU A 1 358 ? 20.171 -4.395 11.034 1.00 92.62 358 GLU A O 1
ATOM 2902 N N . GLU A 1 359 ? 20.151 -6.149 12.430 1.00 94.12 359 GLU A N 1
ATOM 2903 C CA . GLU A 1 359 ? 21.595 -6.131 12.694 1.00 94.12 359 GLU A CA 1
ATOM 2904 C C . GLU A 1 359 ? 22.423 -6.400 11.431 1.00 94.12 359 GLU A C 1
ATOM 2906 O O . GLU A 1 359 ? 23.477 -5.790 11.230 1.00 94.12 359 GLU A O 1
ATOM 2911 N N . THR A 1 360 ? 21.950 -7.292 10.561 1.00 94.00 360 THR A N 1
ATOM 2912 C CA . THR A 1 360 ? 22.604 -7.580 9.277 1.00 94.00 360 THR A CA 1
ATOM 2913 C C . THR A 1 360 ? 22.524 -6.379 8.343 1.00 94.00 360 THR A C 1
ATOM 2915 O O . THR A 1 360 ? 23.544 -5.933 7.818 1.00 94.00 360 THR A O 1
ATOM 2918 N N . VAL A 1 361 ? 21.338 -5.786 8.203 1.00 95.75 361 VAL A N 1
ATOM 2919 C CA . VAL A 1 361 ? 21.129 -4.581 7.393 1.00 95.75 361 VAL A CA 1
ATOM 2920 C C . VAL A 1 361 ? 21.984 -3.422 7.912 1.00 95.75 361 VAL A C 1
ATOM 2922 O O . VAL A 1 361 ?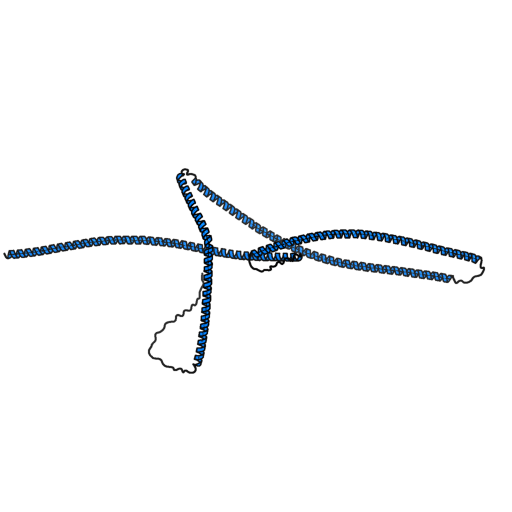 22.612 -2.722 7.119 1.00 95.75 361 VAL A O 1
ATOM 2925 N N . ALA A 1 362 ? 22.084 -3.242 9.231 1.00 95.44 362 ALA A N 1
ATOM 2926 C CA . ALA A 1 362 ? 22.934 -2.215 9.826 1.00 95.44 362 ALA A CA 1
ATOM 2927 C C . ALA A 1 362 ? 24.423 -2.418 9.489 1.00 95.44 362 ALA A C 1
ATOM 2929 O O . ALA A 1 362 ? 25.115 -1.451 9.160 1.00 95.44 362 ALA A O 1
ATOM 2930 N N . LYS A 1 363 ? 24.920 -3.664 9.511 1.00 96.62 363 LYS A N 1
ATOM 2931 C CA . LYS A 1 363 ? 26.303 -3.993 9.114 1.00 96.62 363 LYS A CA 1
ATOM 2932 C C . LYS A 1 363 ? 26.559 -3.708 7.633 1.00 96.62 363 LYS A C 1
ATOM 2934 O O . LYS A 1 363 ? 27.587 -3.116 7.304 1.00 96.62 363 LYS A O 1
ATOM 2939 N N . GLU A 1 364 ? 25.632 -4.068 6.749 1.00 95.25 364 GLU A N 1
ATOM 2940 C CA . GLU A 1 364 ? 25.742 -3.782 5.311 1.00 95.25 364 GLU A CA 1
ATOM 2941 C C . GLU A 1 364 ? 25.729 -2.273 5.029 1.00 95.25 364 GLU A C 1
ATOM 2943 O O . GLU A 1 364 ? 26.576 -1.759 4.294 1.00 95.25 364 GLU A O 1
ATOM 2948 N N . LEU A 1 365 ? 24.840 -1.522 5.688 1.00 95.25 365 LEU A N 1
ATOM 2949 C CA . LEU A 1 365 ? 24.803 -0.060 5.595 1.00 95.25 365 LEU A CA 1
ATOM 2950 C C . LEU A 1 365 ? 26.098 0.584 6.100 1.00 95.25 365 LEU A C 1
ATOM 2952 O O . LEU A 1 365 ? 26.600 1.522 5.475 1.00 95.25 365 LEU A O 1
ATOM 2956 N N . GLN A 1 366 ? 26.673 0.075 7.192 1.00 96.19 366 GLN A N 1
ATOM 2957 C CA . GLN A 1 366 ? 27.959 0.551 7.695 1.00 96.19 366 GLN A CA 1
ATOM 2958 C C . GLN A 1 366 ? 29.094 0.261 6.702 1.00 96.19 366 GLN A C 1
ATOM 2960 O O . GLN A 1 366 ? 29.948 1.121 6.473 1.00 96.19 366 GLN A O 1
ATOM 2965 N N . THR A 1 367 ? 29.094 -0.916 6.072 1.00 96.06 367 THR A N 1
ATOM 2966 C CA . THR A 1 367 ? 30.066 -1.280 5.030 1.00 96.06 367 THR A CA 1
ATOM 2967 C C . THR A 1 367 ? 29.948 -0.357 3.819 1.00 96.06 367 THR A C 1
ATOM 2969 O O . THR A 1 367 ? 30.949 0.215 3.383 1.00 96.06 367 THR A O 1
ATOM 2972 N N . LEU A 1 368 ? 28.728 -0.111 3.332 1.00 96.12 368 LEU A N 1
ATOM 2973 C CA . LEU A 1 368 ? 28.461 0.848 2.256 1.00 96.12 368 LEU A CA 1
ATOM 2974 C C . LEU A 1 368 ? 28.912 2.265 2.619 1.00 96.12 368 LEU A C 1
ATOM 2976 O O . LEU A 1 368 ? 29.509 2.961 1.795 1.00 96.12 368 LEU A O 1
ATOM 2980 N N . HIS A 1 369 ? 28.673 2.696 3.859 1.00 95.56 369 HIS A N 1
ATOM 2981 C CA . HIS A 1 369 ? 29.140 3.989 4.345 1.00 95.56 369 HIS A CA 1
ATOM 2982 C C . HIS A 1 369 ? 30.673 4.086 4.324 1.00 95.56 369 HIS A C 1
ATOM 2984 O O . HIS A 1 369 ? 31.224 5.082 3.847 1.00 95.56 369 HIS A O 1
ATOM 2990 N N . ASN A 1 370 ? 31.370 3.042 4.780 1.00 96.62 370 ASN A N 1
ATOM 2991 C CA . ASN A 1 370 ? 32.831 2.983 4.768 1.00 96.62 370 ASN A CA 1
ATOM 2992 C C . ASN A 1 370 ? 33.390 3.011 3.334 1.00 96.62 370 ASN A C 1
ATOM 2994 O O . ASN A 1 370 ? 34.312 3.780 3.058 1.00 96.62 370 ASN A O 1
ATOM 2998 N N . LEU A 1 371 ? 32.799 2.250 2.406 1.00 96.94 371 LEU A N 1
ATOM 2999 C CA . LEU A 1 371 ? 33.177 2.259 0.986 1.00 96.94 371 LEU A CA 1
ATOM 3000 C C . LEU A 1 371 ? 32.968 3.636 0.350 1.00 96.94 371 LEU A C 1
ATOM 3002 O O . LEU A 1 371 ? 33.861 4.152 -0.323 1.00 96.94 371 LEU A O 1
ATOM 3006 N N . ARG A 1 372 ? 31.827 4.283 0.620 1.00 96.06 372 ARG A N 1
ATOM 3007 C CA . ARG A 1 372 ? 31.560 5.655 0.169 1.00 96.06 372 ARG A CA 1
ATOM 3008 C C . ARG A 1 372 ? 32.611 6.629 0.696 1.00 96.06 372 ARG A C 1
ATOM 3010 O O . ARG A 1 372 ? 33.080 7.483 -0.054 1.00 96.06 372 ARG A O 1
ATOM 3017 N N . LYS A 1 373 ? 32.985 6.519 1.973 1.00 97.00 373 LYS A N 1
ATOM 3018 C CA . LYS A 1 373 ? 34.013 7.372 2.582 1.00 97.00 373 LYS A CA 1
ATOM 3019 C C . LYS A 1 373 ? 35.364 7.196 1.887 1.00 97.00 373 LYS A C 1
ATOM 3021 O O . LYS A 1 373 ? 35.981 8.201 1.542 1.00 97.00 373 LYS A O 1
ATOM 3026 N N . LEU A 1 374 ? 35.784 5.954 1.635 1.00 95.00 374 LEU A N 1
ATOM 3027 C CA . LEU A 1 374 ? 37.020 5.649 0.906 1.00 95.00 374 LEU A CA 1
ATOM 3028 C C . LEU A 1 374 ? 36.993 6.213 -0.518 1.00 95.00 374 LEU A C 1
ATOM 3030 O O . LEU A 1 374 ? 37.945 6.865 -0.934 1.00 95.00 374 LEU A O 1
ATOM 3034 N N . PHE A 1 375 ? 35.881 6.046 -1.235 1.00 95.31 375 PHE A N 1
ATOM 3035 C CA . PHE A 1 375 ? 35.715 6.593 -2.581 1.00 95.31 375 PHE A CA 1
ATOM 3036 C C . PHE A 1 375 ? 35.844 8.123 -2.610 1.00 95.31 375 PHE A C 1
ATOM 3038 O O . PHE A 1 375 ? 36.562 8.677 -3.440 1.00 95.31 375 PHE A O 1
ATOM 3045 N N . VAL A 1 376 ? 35.187 8.820 -1.678 1.00 96.00 376 VAL A N 1
ATOM 3046 C CA . VAL A 1 376 ? 35.270 10.286 -1.576 1.00 96.00 376 VAL A CA 1
ATOM 3047 C C . VAL A 1 376 ? 36.684 10.736 -1.214 1.00 96.00 376 VAL A C 1
ATOM 3049 O O . VAL A 1 376 ? 37.160 11.734 -1.754 1.00 96.00 376 VAL A O 1
ATOM 3052 N N . GLN A 1 377 ? 37.371 10.014 -0.327 1.00 93.50 377 GLN A N 1
ATOM 3053 C CA . GLN A 1 377 ? 38.765 10.296 0.017 1.00 93.50 377 GLN A CA 1
ATOM 3054 C C . GLN A 1 377 ? 39.690 10.136 -1.193 1.00 93.50 377 GLN A C 1
ATOM 3056 O O . GLN A 1 377 ? 40.472 11.043 -1.465 1.00 93.50 377 GLN A O 1
ATOM 3061 N N . ASP A 1 378 ? 39.561 9.044 -1.946 1.00 93.75 378 ASP A N 1
ATOM 3062 C CA . ASP A 1 378 ? 40.353 8.772 -3.151 1.00 93.75 378 ASP A CA 1
ATOM 3063 C C . ASP A 1 378 ? 40.094 9.819 -4.251 1.00 93.75 378 ASP A C 1
ATOM 3065 O O . ASP A 1 378 ? 41.021 10.371 -4.847 1.00 93.75 378 ASP A O 1
ATOM 3069 N N . LEU A 1 379 ? 38.827 10.197 -4.450 1.00 92.62 379 LEU A N 1
ATOM 3070 C CA . LEU A 1 379 ? 38.450 11.288 -5.348 1.00 92.62 379 LEU A CA 1
ATOM 3071 C C . LEU A 1 379 ? 39.067 12.625 -4.908 1.00 92.62 379 LEU A C 1
ATOM 3073 O O . LEU A 1 379 ? 39.656 13.331 -5.722 1.00 92.62 379 LEU A O 1
ATOM 3077 N N . THR A 1 380 ? 38.979 12.955 -3.618 1.00 90.06 380 THR A N 1
ATOM 3078 C CA . THR A 1 380 ? 39.538 14.198 -3.061 1.00 90.06 380 THR A CA 1
ATOM 3079 C C . THR A 1 380 ? 41.061 14.229 -3.185 1.00 90.06 380 THR A C 1
ATOM 3081 O O . THR A 1 380 ? 41.624 15.269 -3.516 1.00 90.06 380 THR A O 1
ATOM 3084 N N . ALA A 1 381 ? 41.740 13.103 -2.953 1.00 89.06 381 ALA A N 1
ATOM 3085 C CA . ALA A 1 381 ? 43.187 12.983 -3.102 1.00 89.06 381 ALA A CA 1
ATOM 3086 C C . ALA A 1 381 ? 43.621 13.172 -4.562 1.00 89.06 381 ALA A C 1
ATOM 3088 O O . ALA A 1 381 ? 44.569 13.913 -4.819 1.00 89.06 381 ALA A O 1
ATOM 3089 N N . ARG A 1 382 ? 42.893 12.583 -5.522 1.00 88.81 382 ARG A N 1
ATOM 3090 C CA . ARG A 1 382 ? 43.123 12.827 -6.955 1.00 88.81 382 ARG A CA 1
ATOM 3091 C C . ARG A 1 382 ? 42.947 14.298 -7.323 1.00 88.81 382 ARG A C 1
ATOM 3093 O O . ARG A 1 382 ? 43.819 14.848 -7.985 1.00 88.81 382 ARG A O 1
ATOM 3100 N N . VAL A 1 383 ? 41.877 14.938 -6.844 1.00 85.31 383 VAL A N 1
ATOM 3101 C CA . VAL A 1 383 ? 41.599 16.363 -7.102 1.00 85.31 383 VAL A CA 1
ATOM 3102 C C . VAL A 1 383 ? 42.671 17.277 -6.492 1.00 85.31 383 VAL A C 1
ATOM 3104 O O . VAL A 1 383 ? 43.099 18.238 -7.127 1.00 85.31 383 VAL A O 1
ATOM 3107 N N . LYS A 1 384 ? 43.154 16.979 -5.280 1.00 82.62 384 LYS A N 1
ATOM 3108 C CA . LYS A 1 384 ? 44.259 17.733 -4.664 1.00 82.62 384 LYS A CA 1
ATOM 3109 C C . LYS A 1 384 ? 45.575 17.548 -5.416 1.00 82.62 384 LYS A C 1
ATOM 3111 O O . LYS A 1 384 ? 46.247 18.533 -5.689 1.00 82.62 384 LYS A O 1
ATOM 3116 N N . LYS A 1 385 ? 45.900 16.317 -5.818 1.00 78.00 385 LYS A N 1
ATOM 3117 C CA . LYS A 1 385 ? 47.109 16.020 -6.596 1.00 78.00 385 LYS A CA 1
ATOM 3118 C C . LYS A 1 385 ? 47.092 16.682 -7.978 1.00 78.00 385 LYS A C 1
ATOM 3120 O O . LYS A 1 385 ? 48.142 17.084 -8.460 1.00 78.00 385 LYS A O 1
ATOM 3125 N N . SER A 1 386 ? 45.919 16.831 -8.603 1.00 63.25 386 SER A N 1
ATOM 3126 C CA . SER A 1 386 ? 45.785 17.632 -9.826 1.00 63.25 386 SER A CA 1
ATOM 3127 C C . SER A 1 386 ? 45.928 19.133 -9.569 1.00 63.25 386 SER A C 1
ATOM 3129 O O . SER A 1 386 ? 46.515 19.816 -10.392 1.00 63.25 386 SER A O 1
ATOM 3131 N N . ALA A 1 387 ? 45.450 19.642 -8.430 1.00 61.25 387 ALA A N 1
ATOM 3132 C CA . ALA A 1 387 ? 45.538 21.066 -8.099 1.00 61.25 387 ALA A CA 1
ATOM 3133 C C . ALA A 1 387 ? 46.951 21.513 -7.666 1.00 61.25 387 ALA A C 1
ATOM 3135 O O . ALA A 1 387 ? 47.316 22.663 -7.874 1.00 61.25 387 ALA A O 1
ATOM 3136 N N . GLU A 1 388 ? 47.762 20.626 -7.080 1.00 55.28 388 GLU A N 1
ATOM 3137 C CA . GLU A 1 388 ? 49.155 20.922 -6.696 1.00 55.28 388 GLU A CA 1
ATOM 3138 C C . GLU A 1 388 ? 50.107 21.024 -7.903 1.00 55.28 388 GLU A C 1
ATOM 3140 O O . GLU A 1 388 ? 51.110 21.728 -7.822 1.00 55.28 388 GLU A O 1
ATOM 3145 N N . LEU A 1 389 ? 49.776 20.397 -9.041 1.00 53.81 389 LEU A N 1
ATOM 3146 C CA . LEU A 1 389 ? 50.542 20.520 -10.292 1.00 53.81 389 LEU A CA 1
ATOM 3147 C C . LEU A 1 389 ? 50.347 21.876 -10.998 1.00 53.81 389 LEU A C 1
ATOM 3149 O O . LEU A 1 389 ? 51.172 22.241 -11.829 1.00 53.81 389 LEU A O 1
ATOM 3153 N N . ASP A 1 390 ? 49.314 22.640 -10.634 1.00 47.28 390 ASP A N 1
ATOM 3154 C CA . ASP A 1 390 ? 49.012 23.953 -11.222 1.00 47.28 390 ASP A CA 1
ATOM 3155 C C . ASP A 1 390 ? 49.667 25.131 -10.457 1.00 47.28 390 ASP A C 1
ATOM 3157 O O . ASP A 1 390 ? 49.541 26.285 -10.871 1.00 47.28 390 ASP A O 1
ATOM 3161 N N . CYS A 1 391 ? 50.371 24.875 -9.344 1.00 44.00 391 CYS A N 1
ATOM 3162 C CA . CYS A 1 391 ? 50.884 25.918 -8.438 1.00 44.00 391 CYS A CA 1
ATOM 3163 C C . CYS A 1 391 ? 52.375 26.288 -8.611 1.00 44.00 391 CYS A C 1
ATOM 3165 O O . CYS A 1 391 ? 52.826 27.226 -7.958 1.00 44.00 391 CYS A O 1
ATOM 3167 N N . GLU A 1 392 ? 53.137 25.614 -9.480 1.00 45.22 392 GLU A N 1
ATOM 3168 C CA . GLU A 1 392 ? 54.589 25.850 -9.672 1.00 45.22 392 GLU A CA 1
ATOM 3169 C C . GLU A 1 392 ? 54.951 26.707 -10.907 1.00 45.22 392 GLU A C 1
ATOM 3171 O O . GLU A 1 392 ? 56.120 26.820 -11.260 1.00 45.22 392 GLU A O 1
ATOM 3176 N N . GLU A 1 393 ? 53.997 27.376 -11.568 1.00 41.66 393 GLU A N 1
ATOM 3177 C CA . GLU A 1 393 ? 54.305 28.181 -12.768 1.00 41.66 393 GLU A CA 1
ATOM 3178 C C . GLU A 1 393 ? 53.903 29.659 -12.626 1.00 41.66 393 GLU A C 1
ATOM 3180 O O . GLU A 1 393 ? 52.969 30.183 -13.235 1.00 41.66 393 GLU A O 1
ATOM 3185 N N . GLY A 1 394 ? 54.669 30.371 -11.797 1.00 51.41 394 GLY A N 1
ATOM 3186 C CA . GLY A 1 394 ? 54.539 31.803 -11.507 1.00 51.41 394 GLY A CA 1
ATOM 3187 C C . GLY A 1 394 ? 54.934 32.775 -12.634 1.00 51.41 394 GLY A C 1
ATOM 3188 O O . GLY A 1 394 ? 55.429 33.858 -12.331 1.00 51.41 394 GLY A O 1
ATOM 3189 N N . LEU A 1 395 ? 54.728 32.451 -13.920 1.00 47.94 395 LEU A N 1
ATOM 3190 C CA . LEU A 1 395 ? 55.115 33.322 -15.054 1.00 47.94 395 LEU A CA 1
ATOM 3191 C C . LEU A 1 395 ? 54.046 33.498 -16.164 1.00 47.94 395 LEU A C 1
ATOM 3193 O O . LEU A 1 395 ? 54.336 34.056 -17.220 1.00 47.94 395 LEU A O 1
ATOM 3197 N N . GLY A 1 396 ? 52.785 33.105 -15.947 1.00 51.06 396 GLY A N 1
ATOM 3198 C CA . GLY A 1 396 ? 51.754 33.047 -17.005 1.00 51.06 396 GLY A CA 1
ATOM 3199 C C . GLY A 1 396 ? 50.846 34.275 -17.221 1.00 51.06 396 GLY A C 1
ATOM 3200 O O . GLY A 1 396 ? 49.845 34.169 -17.925 1.00 51.06 396 GLY A O 1
ATOM 3201 N N . ASN A 1 397 ? 51.125 35.443 -16.635 1.00 63.75 397 ASN A N 1
ATOM 3202 C CA . ASN A 1 397 ? 50.096 36.469 -16.359 1.00 63.75 397 ASN A CA 1
ATOM 3203 C C . ASN A 1 397 ? 49.420 37.134 -17.596 1.00 63.75 397 ASN A C 1
ATOM 3205 O O . ASN A 1 397 ? 48.339 37.712 -17.478 1.00 63.75 397 ASN A O 1
ATOM 3209 N N . ALA A 1 398 ? 50.005 37.052 -18.797 1.00 58.09 398 ALA A N 1
ATOM 3210 C CA . ALA A 1 398 ? 49.397 37.579 -20.032 1.00 58.09 398 ALA A CA 1
ATOM 3211 C C . ALA A 1 398 ? 48.576 36.522 -20.793 1.00 58.09 398 ALA A C 1
ATOM 3213 O O . ALA A 1 398 ? 47.431 36.776 -21.175 1.00 58.09 398 ALA A O 1
ATOM 3214 N N . ALA A 1 399 ? 49.125 35.314 -20.949 1.00 66.31 399 ALA A N 1
ATOM 3215 C CA . ALA A 1 399 ? 48.424 34.184 -21.559 1.00 66.31 399 ALA A CA 1
ATOM 3216 C C . ALA A 1 399 ? 47.233 33.743 -20.697 1.00 66.31 399 ALA A C 1
ATOM 3218 O O . ALA A 1 399 ? 46.164 33.430 -21.214 1.00 66.31 399 ALA A O 1
ATOM 3219 N N . GLN A 1 400 ? 47.379 33.808 -19.373 1.00 69.69 400 GLN A N 1
ATOM 3220 C CA . GLN A 1 400 ? 46.315 33.505 -18.426 1.00 69.69 400 GLN A CA 1
ATOM 3221 C C . GLN A 1 400 ? 45.198 34.555 -18.478 1.00 69.69 400 GLN A C 1
ATOM 3223 O O . GLN A 1 400 ? 44.034 34.178 -18.454 1.00 69.69 400 GLN A O 1
ATOM 3228 N N . LYS A 1 401 ? 45.506 35.847 -18.675 1.00 72.69 401 LYS A N 1
ATOM 3229 C CA . LYS A 1 401 ? 44.487 36.885 -18.932 1.00 72.69 401 LYS A CA 1
ATOM 3230 C C . LYS A 1 401 ? 43.746 36.688 -20.255 1.00 72.69 401 LYS A C 1
ATOM 3232 O O . LYS A 1 401 ? 42.529 36.832 -20.279 1.00 72.69 401 LYS A O 1
ATOM 3237 N N . GLN A 1 402 ? 44.438 36.328 -21.339 1.00 77.75 402 GLN A N 1
ATOM 3238 C CA . GLN A 1 402 ? 43.771 35.964 -22.598 1.00 77.75 402 GLN A CA 1
ATOM 3239 C C . GLN A 1 402 ? 42.908 34.711 -22.439 1.00 77.75 402 GLN A C 1
ATOM 3241 O O . GLN A 1 402 ? 41.799 34.666 -22.962 1.00 77.75 402 GLN A O 1
ATOM 3246 N N . LYS A 1 403 ? 43.376 33.720 -21.675 1.00 80.81 403 LYS A N 1
ATOM 3247 C CA . LYS A 1 403 ? 42.618 32.502 -21.383 1.00 80.81 403 LYS A CA 1
ATOM 3248 C C . LYS A 1 403 ? 41.396 32.790 -20.514 1.00 80.81 403 LYS A C 1
ATOM 3250 O O . LYS A 1 403 ? 40.330 32.272 -20.812 1.00 80.81 403 LYS A O 1
ATOM 3255 N N . ILE A 1 404 ? 41.511 33.663 -19.513 1.00 78.88 404 ILE A N 1
ATOM 3256 C CA . ILE A 1 404 ? 40.377 34.146 -18.713 1.00 78.88 404 ILE A CA 1
ATOM 3257 C C . ILE A 1 404 ? 39.387 34.893 -19.608 1.00 78.88 404 ILE A C 1
ATOM 3259 O O . ILE A 1 404 ? 38.220 34.536 -19.613 1.00 78.88 404 ILE A O 1
ATOM 3263 N N . SER A 1 405 ? 39.841 35.826 -20.447 1.00 82.06 405 SER A N 1
ATOM 3264 C CA . SER A 1 405 ? 38.965 36.554 -21.378 1.00 82.06 405 SER A CA 1
ATOM 3265 C C . SER A 1 405 ? 38.273 35.625 -22.389 1.00 82.06 405 SER A C 1
ATOM 3267 O O . SER A 1 405 ? 37.092 35.791 -22.697 1.00 82.06 405 SER A O 1
ATOM 3269 N N . PHE A 1 406 ? 38.973 34.595 -22.870 1.00 85.06 406 PHE A N 1
ATOM 3270 C CA . PHE A 1 406 ? 38.394 33.562 -23.725 1.00 85.06 406 PHE A CA 1
ATOM 3271 C C . PHE A 1 406 ? 37.345 32.727 -22.982 1.00 85.06 406 PHE A C 1
ATOM 3273 O O . PHE A 1 406 ? 36.280 32.456 -23.536 1.00 85.06 406 PHE A O 1
ATOM 3280 N N . LEU A 1 407 ? 37.615 32.346 -21.730 1.00 89.19 407 LEU A N 1
ATOM 3281 C CA . LEU A 1 407 ? 36.680 31.610 -20.878 1.00 89.19 407 LEU A CA 1
ATOM 3282 C C . LEU A 1 407 ? 35.464 32.459 -20.494 1.00 89.19 407 LEU A C 1
ATOM 3284 O O . LEU A 1 407 ? 34.357 31.938 -20.491 1.00 89.19 407 LEU A O 1
ATOM 3288 N N . GLU A 1 408 ? 35.637 33.755 -20.242 1.00 84.25 408 GLU A N 1
ATOM 3289 C CA . GLU A 1 408 ? 34.551 34.708 -19.994 1.00 84.25 408 GLU A CA 1
ATOM 3290 C C . GLU A 1 408 ? 33.644 34.843 -21.220 1.00 84.25 408 GLU A C 1
ATOM 3292 O O . GLU A 1 408 ? 32.425 34.758 -21.092 1.00 84.25 408 GLU A O 1
ATOM 3297 N N . ASN A 1 409 ? 34.220 34.959 -22.422 1.00 92.56 409 ASN A N 1
ATOM 3298 C CA . ASN A 1 409 ? 33.451 34.999 -23.667 1.00 92.56 409 ASN A CA 1
ATOM 3299 C C . ASN A 1 409 ? 32.729 33.664 -23.921 1.00 92.56 409 ASN A C 1
ATOM 3301 O O . ASN A 1 409 ? 31.551 33.649 -24.279 1.00 92.56 409 ASN A O 1
ATOM 3305 N N . ASN A 1 410 ? 33.389 32.531 -23.661 1.00 93.25 410 ASN A N 1
ATOM 3306 C CA . ASN A 1 410 ? 32.750 31.216 -23.743 1.00 93.25 410 ASN A CA 1
ATOM 3307 C C . ASN A 1 410 ? 31.592 31.084 -22.746 1.00 93.25 410 ASN A C 1
ATOM 3309 O O . ASN A 1 410 ? 30.516 30.607 -23.101 1.00 93.25 410 ASN A O 1
ATOM 3313 N N . LEU A 1 411 ? 31.775 31.559 -21.514 1.00 92.25 411 LEU A N 1
ATOM 3314 C CA . LEU A 1 411 ? 30.742 31.557 -20.485 1.00 92.25 411 LEU A CA 1
ATOM 3315 C C . LEU A 1 411 ? 29.567 32.467 -20.871 1.00 92.25 411 LEU A C 1
ATOM 3317 O O . LEU A 1 411 ? 28.406 32.111 -20.657 1.00 92.25 411 LEU A O 1
ATOM 3321 N N . GLU A 1 412 ? 29.841 33.614 -21.491 1.00 92.50 412 GLU A N 1
ATOM 3322 C CA . GLU A 1 412 ? 28.814 34.521 -22.000 1.00 92.50 412 GLU A CA 1
ATOM 3323 C C . GLU A 1 412 ? 28.036 33.896 -23.170 1.00 92.50 412 GLU A C 1
ATOM 3325 O O . GLU A 1 412 ? 26.803 33.969 -23.206 1.00 92.50 412 GLU A O 1
ATOM 3330 N N . GLN A 1 413 ? 28.724 33.226 -24.097 1.00 93.12 413 GLN A N 1
ATOM 3331 C CA . GLN A 1 413 ? 28.096 32.476 -25.188 1.00 93.12 413 GLN A CA 1
ATOM 3332 C C . GLN A 1 413 ? 27.242 31.326 -24.656 1.00 93.12 413 GLN A C 1
ATOM 3334 O O . GLN A 1 413 ? 26.078 31.207 -25.040 1.00 93.12 413 GLN A O 1
ATOM 3339 N N . LEU A 1 414 ? 27.759 30.540 -23.711 1.00 93.25 414 LEU A N 1
ATOM 3340 C CA . LEU A 1 414 ? 27.016 29.456 -23.076 1.00 93.25 414 LEU A CA 1
ATOM 3341 C C . LEU A 1 414 ? 25.778 29.987 -22.345 1.00 93.25 414 LEU A C 1
ATOM 3343 O O . LEU A 1 414 ? 24.703 29.400 -22.431 1.00 93.25 414 LEU A O 1
ATOM 3347 N N . THR A 1 415 ? 25.887 31.152 -21.705 1.00 93.06 415 THR A N 1
ATOM 3348 C CA . THR A 1 415 ? 24.750 31.832 -21.071 1.00 93.06 415 THR A CA 1
ATOM 3349 C C . THR A 1 415 ? 23.715 32.292 -22.101 1.00 93.06 415 THR A C 1
ATOM 3351 O O . THR A 1 415 ? 22.513 32.187 -21.850 1.00 93.06 415 THR A O 1
ATOM 3354 N N . LYS A 1 416 ? 24.139 32.787 -23.272 1.00 95.88 416 LYS A N 1
ATOM 3355 C CA . LYS A 1 416 ? 23.233 33.164 -24.373 1.00 95.88 416 LYS A CA 1
ATOM 3356 C C . LYS A 1 416 ? 22.510 31.944 -24.939 1.00 95.88 416 LYS A C 1
ATOM 3358 O O . LYS A 1 416 ? 21.288 31.993 -25.068 1.00 95.88 416 LYS A O 1
ATOM 3363 N N . VAL A 1 417 ? 23.232 30.852 -25.194 1.00 96.19 417 VAL A N 1
ATOM 3364 C CA . VAL A 1 417 ? 22.656 29.577 -25.648 1.00 96.19 417 VAL A CA 1
ATOM 3365 C C . VAL A 1 417 ? 21.695 29.023 -24.603 1.00 96.19 417 VAL A C 1
ATOM 3367 O O . VAL A 1 417 ? 20.576 28.663 -24.944 1.00 96.19 417 VAL A O 1
ATOM 3370 N N . HIS A 1 418 ? 22.062 29.033 -23.321 1.00 93.38 418 HIS A N 1
ATOM 3371 C CA . HIS A 1 418 ? 21.182 28.587 -22.245 1.00 93.38 418 HIS A CA 1
ATOM 3372 C C . HIS A 1 418 ? 19.899 29.424 -22.174 1.00 93.38 418 HIS A C 1
ATOM 3374 O O . HIS A 1 418 ? 18.802 28.872 -22.140 1.00 93.38 418 HIS A O 1
ATOM 3380 N N . LYS A 1 419 ? 20.008 30.759 -22.226 1.00 95.38 419 LYS A N 1
ATOM 3381 C CA . LYS A 1 419 ? 18.837 31.649 -22.284 1.00 95.38 419 LYS A CA 1
ATOM 3382 C C . LYS A 1 419 ? 17.969 31.368 -23.510 1.00 95.38 419 LYS A C 1
ATOM 3384 O O . LYS A 1 419 ? 16.750 31.410 -23.385 1.00 95.38 419 LYS A O 1
ATOM 3389 N N . GLN A 1 420 ? 18.570 31.086 -24.667 1.00 95.50 420 GLN A N 1
ATOM 3390 C CA . GLN A 1 420 ? 17.830 30.729 -25.875 1.00 95.50 420 GLN A CA 1
ATOM 3391 C C . GLN A 1 420 ? 17.111 29.388 -25.713 1.00 95.50 420 GLN A C 1
ATOM 3393 O O . GLN A 1 420 ? 15.904 29.337 -25.898 1.00 95.50 420 GLN A O 1
ATOM 3398 N N . LEU A 1 421 ? 17.804 28.348 -25.247 1.00 95.06 421 LEU A N 1
ATOM 3399 C CA . LEU A 1 421 ? 17.218 27.032 -24.996 1.00 95.06 421 LEU A CA 1
ATOM 3400 C C . LEU A 1 421 ? 16.075 27.084 -23.984 1.00 95.06 421 LEU A C 1
ATOM 3402 O O . LEU A 1 421 ? 15.109 26.346 -24.135 1.00 95.06 421 LEU A O 1
ATOM 3406 N N . VAL A 1 422 ? 16.157 27.945 -22.965 1.00 95.50 422 VAL A N 1
ATOM 3407 C CA . VAL A 1 422 ? 15.066 28.154 -22.001 1.00 95.50 422 VAL A CA 1
ATOM 3408 C C . VAL A 1 422 ? 13.846 28.797 -22.669 1.00 95.50 422 VAL A C 1
ATOM 3410 O O . VAL A 1 422 ? 12.726 28.372 -22.386 1.00 95.50 422 VAL A O 1
ATOM 3413 N N . ARG A 1 423 ? 14.042 29.779 -23.564 1.00 94.88 423 ARG A N 1
ATOM 3414 C CA . ARG A 1 423 ? 12.946 30.369 -24.357 1.00 94.88 423 ARG A CA 1
ATOM 3415 C C . ARG A 1 423 ? 12.341 29.341 -25.305 1.00 94.88 423 ARG A C 1
ATOM 3417 O O . ARG A 1 423 ? 11.138 29.132 -25.251 1.00 94.88 423 ARG A O 1
ATOM 3424 N N . ASP A 1 424 ? 13.171 28.624 -26.056 1.00 94.50 424 ASP A N 1
ATOM 3425 C CA . ASP A 1 424 ? 12.719 27.576 -26.972 1.00 94.50 424 ASP A CA 1
ATOM 3426 C C . ASP A 1 424 ? 11.975 26.469 -26.209 1.00 94.50 424 ASP A C 1
ATOM 3428 O O . ASP A 1 424 ? 10.946 25.985 -26.663 1.00 94.50 424 ASP A O 1
ATOM 3432 N N . ASN A 1 425 ? 12.421 26.102 -24.999 1.00 93.25 425 ASN A N 1
ATOM 3433 C CA . ASN A 1 425 ? 11.687 25.164 -24.142 1.00 93.25 425 ASN A CA 1
ATOM 3434 C C . ASN A 1 425 ? 10.327 25.715 -23.702 1.00 93.25 425 ASN A C 1
ATOM 3436 O O . ASN A 1 425 ? 9.364 24.957 -23.610 1.00 93.25 425 ASN A O 1
ATOM 3440 N N . ALA A 1 426 ? 10.236 27.009 -23.390 1.00 93.62 426 ALA A N 1
ATOM 3441 C CA . ALA A 1 426 ? 8.971 27.645 -23.039 1.00 93.62 426 ALA A CA 1
ATOM 3442 C C . ALA A 1 426 ? 8.010 27.681 -24.240 1.00 93.62 426 ALA A C 1
ATOM 3444 O O . ALA A 1 426 ? 6.832 27.354 -24.085 1.00 93.62 426 ALA A O 1
ATOM 3445 N N . ASP A 1 427 ? 8.520 27.982 -25.435 1.00 94.00 427 ASP A N 1
ATOM 3446 C CA . ASP A 1 427 ? 7.749 27.973 -26.679 1.00 94.00 427 ASP A CA 1
ATOM 3447 C C . ASP A 1 427 ? 7.289 26.553 -27.034 1.00 94.00 427 ASP A C 1
ATOM 3449 O O . ASP A 1 427 ? 6.107 26.329 -27.298 1.00 94.00 427 ASP A O 1
ATOM 3453 N N . LEU A 1 428 ? 8.173 25.556 -26.922 1.00 93.12 428 LEU A N 1
ATOM 3454 C CA . LEU A 1 428 ? 7.836 24.143 -27.113 1.00 93.12 428 LEU A CA 1
ATOM 3455 C C . LEU A 1 428 ? 6.797 23.655 -26.098 1.00 93.12 428 LEU A C 1
ATOM 3457 O O . LEU A 1 428 ? 5.880 22.928 -26.474 1.00 93.12 428 LEU A O 1
ATOM 3461 N N . ARG A 1 429 ? 6.874 24.083 -24.832 1.00 92.31 429 ARG A N 1
ATOM 3462 C CA . ARG A 1 429 ? 5.843 23.786 -23.819 1.00 92.31 429 ARG A CA 1
ATOM 3463 C C . ARG A 1 429 ? 4.485 24.393 -24.172 1.00 92.31 429 ARG A C 1
ATOM 3465 O O . ARG A 1 429 ? 3.465 23.805 -23.823 1.00 92.31 429 ARG A O 1
ATOM 3472 N N . CYS A 1 430 ? 4.453 25.530 -24.864 1.00 93.88 430 CYS A N 1
ATOM 3473 C CA . CYS A 1 430 ? 3.218 26.142 -25.358 1.00 93.88 430 CYS A CA 1
ATOM 3474 C C . CYS A 1 430 ? 2.693 25.480 -26.647 1.00 93.88 430 CYS A C 1
ATOM 3476 O O . CYS A 1 430 ? 1.477 25.395 -26.843 1.00 93.88 430 CYS A O 1
ATOM 3478 N N . GLU A 1 431 ? 3.580 25.013 -27.527 1.00 93.88 431 GLU A N 1
ATOM 3479 C CA . GLU A 1 431 ? 3.227 24.366 -28.799 1.00 93.88 431 GLU A CA 1
ATOM 3480 C C . GLU A 1 431 ? 2.834 22.891 -28.638 1.00 93.88 431 GLU A C 1
ATOM 3482 O O . GLU A 1 431 ? 1.922 22.420 -29.324 1.00 93.88 431 GLU A O 1
ATOM 3487 N N . LEU A 1 432 ? 3.440 22.165 -27.693 1.00 90.44 432 LEU A N 1
ATOM 3488 C CA . LEU A 1 432 ? 3.173 20.744 -27.461 1.00 90.44 432 LEU A CA 1
ATOM 3489 C C . LEU A 1 432 ? 1.673 20.455 -27.226 1.00 90.44 432 LEU A C 1
ATOM 3491 O O . LEU A 1 432 ? 1.124 19.623 -27.952 1.00 90.44 432 LEU A O 1
ATOM 3495 N N . PRO A 1 433 ? 0.935 21.193 -26.366 1.00 90.94 433 PRO A N 1
ATOM 3496 C CA . PRO A 1 433 ? -0.506 20.993 -26.203 1.00 90.94 433 PRO A CA 1
ATOM 3497 C C . PRO A 1 433 ? -1.318 21.251 -27.481 1.00 90.94 433 PRO A C 1
ATOM 3499 O O . PRO A 1 433 ? -2.383 20.657 -27.671 1.00 90.94 433 PRO A O 1
ATOM 3502 N N . LYS A 1 434 ? -0.858 22.144 -28.372 1.00 93.81 434 LYS A N 1
ATOM 3503 C CA . LYS A 1 434 ? -1.533 22.426 -29.652 1.00 93.81 434 LYS A CA 1
ATOM 3504 C C . LYS A 1 434 ? -1.332 21.272 -30.628 1.00 93.81 434 LYS A C 1
ATOM 3506 O O . LYS A 1 434 ? -2.295 20.839 -31.264 1.00 93.81 434 LYS A O 1
ATOM 3511 N N . LEU A 1 435 ? -0.108 20.753 -30.718 1.00 94.81 435 LEU A N 1
ATOM 3512 C CA . LEU A 1 435 ? 0.213 19.580 -31.529 1.00 94.81 435 LEU A CA 1
ATOM 3513 C C . LEU A 1 435 ? -0.508 18.331 -31.011 1.00 94.81 435 LEU A C 1
ATOM 3515 O O . LEU A 1 435 ? -1.106 17.614 -31.808 1.00 94.81 435 LEU A O 1
ATOM 3519 N N . GLU A 1 436 ? -0.573 18.123 -29.697 1.00 92.81 436 GLU A N 1
ATOM 3520 C CA . GLU A 1 436 ? -1.338 17.030 -29.084 1.00 92.81 436 GLU A CA 1
ATOM 3521 C C . GLU A 1 436 ? -2.842 17.124 -29.366 1.00 92.81 436 GLU A C 1
ATOM 3523 O O . GLU A 1 436 ? -3.492 16.108 -29.621 1.00 92.81 436 GLU A O 1
ATOM 3528 N N . LYS A 1 437 ? -3.424 18.333 -29.331 1.00 95.06 437 LYS A N 1
ATOM 3529 C CA . LYS A 1 437 ? -4.831 18.547 -29.712 1.00 95.06 437 LYS A CA 1
ATOM 3530 C C . LYS A 1 437 ? -5.061 18.238 -31.190 1.00 95.06 437 LYS A C 1
ATOM 3532 O O . LYS A 1 437 ? -6.030 17.558 -31.518 1.00 95.06 437 LYS A O 1
ATOM 3537 N N . ARG A 1 438 ? -4.164 18.690 -32.076 1.00 96.06 438 ARG A N 1
ATOM 3538 C CA . ARG A 1 438 ? -4.220 18.370 -33.513 1.00 96.06 438 ARG A CA 1
ATOM 3539 C C . ARG A 1 438 ? -4.110 16.867 -33.748 1.00 96.06 438 ARG A C 1
ATOM 3541 O O . ARG A 1 438 ? -4.913 16.328 -34.502 1.00 96.06 438 ARG A O 1
ATOM 3548 N N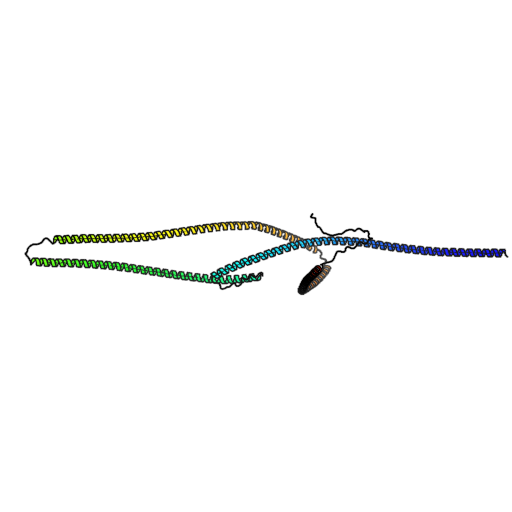 . LEU A 1 439 ? -3.179 16.197 -33.069 1.00 95.06 439 LEU A N 1
ATOM 3549 C CA . LEU A 1 439 ? -2.977 14.755 -33.179 1.00 95.06 439 LEU A CA 1
ATOM 3550 C C . LEU A 1 439 ? -4.225 13.984 -32.737 1.00 95.06 439 LEU A C 1
ATOM 3552 O O . LEU A 1 439 ? -4.696 13.116 -33.470 1.00 95.06 439 LEU A O 1
ATOM 3556 N N . ARG A 1 440 ? -4.814 14.349 -31.590 1.00 94.50 440 ARG A N 1
ATOM 3557 C CA . ARG A 1 440 ? -6.071 13.753 -31.110 1.00 94.50 440 ARG A CA 1
ATOM 3558 C C . ARG A 1 440 ? -7.213 13.937 -32.103 1.00 94.50 440 ARG A C 1
ATOM 3560 O O . ARG A 1 440 ? -7.841 12.952 -32.470 1.00 94.50 440 ARG A O 1
ATOM 3567 N N . ALA A 1 441 ? -7.413 15.148 -32.621 1.00 94.94 441 ALA A N 1
ATOM 3568 C CA . ALA A 1 441 ? -8.441 15.403 -33.629 1.00 94.94 441 ALA A CA 1
ATOM 3569 C C . ALA A 1 441 ? -8.208 14.587 -34.916 1.00 94.94 441 ALA A C 1
ATOM 3571 O O . ALA A 1 441 ? -9.149 14.046 -35.498 1.00 94.94 441 ALA A O 1
ATOM 3572 N N . THR A 1 442 ? -6.953 14.443 -35.361 1.00 95.00 442 THR A N 1
ATOM 3573 C CA . THR A 1 442 ? -6.641 13.588 -36.514 1.00 95.00 442 THR A CA 1
ATOM 3574 C C . THR A 1 442 ? -6.885 12.110 -36.228 1.00 95.00 442 THR A C 1
ATOM 3576 O O . THR A 1 442 ? -7.435 11.433 -37.091 1.00 95.00 442 THR A O 1
ATOM 3579 N N . ALA A 1 443 ? -6.548 11.622 -35.032 1.00 94.19 443 ALA A N 1
ATOM 3580 C CA . ALA A 1 443 ? -6.786 10.241 -34.626 1.00 94.19 443 ALA A CA 1
ATOM 3581 C C . ALA A 1 443 ? -8.288 9.929 -34.529 1.00 94.19 443 ALA A C 1
ATOM 3583 O O . ALA A 1 443 ? -8.737 8.897 -35.021 1.00 94.19 443 ALA A O 1
ATOM 3584 N N . GLU A 1 444 ? -9.087 10.845 -33.977 1.00 95.81 444 GLU A N 1
ATOM 3585 C CA . GLU A 1 444 ? -10.549 10.729 -33.934 1.00 95.81 444 GLU A CA 1
ATOM 3586 C C . GLU A 1 444 ? -11.156 10.702 -35.340 1.00 95.81 444 GLU A C 1
ATOM 3588 O O . GLU A 1 444 ? -12.008 9.861 -35.632 1.00 95.81 444 GLU A O 1
ATOM 3593 N N . ARG A 1 445 ? -10.669 11.559 -36.246 1.00 96.88 445 ARG A N 1
ATOM 3594 C CA . ARG A 1 445 ? -11.089 11.553 -37.652 1.00 96.88 445 ARG A CA 1
ATOM 3595 C C . ARG A 1 445 ? -10.731 10.239 -38.349 1.00 96.88 445 ARG A C 1
ATOM 3597 O O . ARG A 1 445 ? -11.555 9.717 -39.095 1.00 96.88 445 ARG A O 1
ATOM 3604 N N . VAL A 1 446 ? -9.533 9.699 -38.115 1.00 96.56 446 VAL A N 1
ATOM 3605 C CA . VAL A 1 446 ? -9.118 8.395 -38.661 1.00 96.56 446 VAL A CA 1
ATOM 3606 C C . VAL A 1 446 ? -10.033 7.291 -38.141 1.00 96.56 446 VAL A C 1
ATOM 3608 O O . VAL A 1 446 ? -10.595 6.557 -38.944 1.00 96.56 446 VAL A O 1
ATOM 3611 N N . LYS A 1 447 ? -10.291 7.245 -36.832 1.00 95.88 447 LYS A N 1
ATOM 3612 C CA . LYS A 1 447 ? -11.203 6.266 -36.226 1.00 95.88 447 LYS A CA 1
ATOM 3613 C C . LYS A 1 447 ? -12.622 6.352 -36.802 1.00 95.88 447 LYS A C 1
ATOM 3615 O O . LYS A 1 447 ? -13.256 5.329 -37.050 1.00 95.88 447 LYS A O 1
ATOM 3620 N N . ALA A 1 448 ? -13.126 7.562 -37.045 1.00 95.44 448 ALA A N 1
ATOM 3621 C CA . ALA A 1 448 ? -14.422 7.760 -37.691 1.00 95.44 448 ALA A CA 1
ATOM 3622 C C . ALA A 1 448 ? -14.434 7.229 -39.136 1.00 95.44 448 ALA A C 1
ATOM 3624 O O . ALA A 1 448 ? -15.388 6.561 -39.535 1.00 95.44 448 ALA A O 1
ATOM 3625 N N . LEU A 1 449 ? -13.366 7.471 -39.904 1.00 96.50 449 LEU A N 1
ATOM 3626 C CA . LEU A 1 449 ? -13.220 6.951 -41.267 1.00 96.50 449 LEU A CA 1
ATOM 3627 C C . LEU A 1 449 ? -13.084 5.423 -41.298 1.00 96.50 449 LEU A C 1
ATOM 3629 O O . LEU A 1 449 ? -13.688 4.781 -42.153 1.00 96.50 449 LEU A O 1
ATOM 3633 N N . GLU A 1 450 ? -12.346 4.828 -40.361 1.00 96.31 450 GLU A N 1
ATOM 3634 C CA . GLU A 1 450 ? -12.227 3.372 -40.219 1.00 96.31 450 GLU A CA 1
ATOM 3635 C C . GLU A 1 450 ? -13.580 2.722 -39.909 1.00 96.31 450 GLU A C 1
ATOM 3637 O O . GLU A 1 450 ? -13.941 1.717 -40.527 1.00 96.31 450 GLU A O 1
ATOM 3642 N N . ASN A 1 451 ? -14.362 3.322 -39.007 1.00 94.88 451 ASN A N 1
ATOM 3643 C CA . ASN A 1 451 ? -15.715 2.863 -38.702 1.00 94.88 451 ASN A CA 1
ATOM 3644 C C . ASN A 1 451 ? -16.633 2.972 -39.926 1.00 94.88 451 ASN A C 1
ATOM 3646 O O . ASN A 1 451 ? -17.296 1.996 -40.272 1.00 94.88 451 ASN A O 1
ATOM 3650 N N . ALA A 1 452 ? -16.616 4.108 -40.629 1.00 96.19 452 ALA A N 1
ATOM 3651 C CA . ALA A 1 452 ? -17.403 4.295 -41.846 1.00 96.19 452 ALA A CA 1
ATOM 3652 C C . ALA A 1 452 ? -17.016 3.287 -42.944 1.00 96.19 452 ALA A C 1
ATOM 3654 O O . ALA A 1 452 ? -17.883 2.728 -43.616 1.00 96.19 452 ALA A O 1
ATOM 3655 N N . LEU A 1 453 ? -15.721 2.995 -43.101 1.00 96.31 453 LEU A N 1
ATOM 3656 C CA . LEU A 1 453 ? -15.231 1.989 -44.044 1.00 96.31 453 LEU A CA 1
ATOM 3657 C C . LEU A 1 453 ? -15.699 0.580 -43.660 1.00 96.31 453 LEU A C 1
ATOM 3659 O O . LEU A 1 453 ? -16.106 -0.201 -44.526 1.00 96.31 453 LEU A O 1
ATOM 3663 N N . LYS A 1 454 ? -15.664 0.250 -42.366 1.00 96.00 454 LYS A N 1
ATOM 3664 C CA . LYS A 1 454 ? -16.158 -1.028 -41.850 1.00 96.00 454 LYS A CA 1
ATOM 3665 C C . LYS A 1 454 ? -17.658 -1.183 -42.108 1.00 96.00 454 LYS A C 1
ATOM 3667 O O . LYS A 1 454 ? -18.067 -2.207 -42.653 1.00 96.00 454 LYS A O 1
ATOM 3672 N N . GLU A 1 455 ? -18.456 -0.165 -41.801 1.00 95.75 455 GLU A N 1
ATOM 3673 C CA . GLU A 1 455 ? -19.899 -0.154 -42.065 1.00 95.75 455 GLU A CA 1
ATOM 3674 C C . GLU A 1 455 ? -20.208 -0.274 -43.560 1.00 95.75 455 GLU A C 1
ATOM 3676 O O . GLU A 1 455 ? -21.047 -1.087 -43.949 1.00 95.75 455 GLU A O 1
ATOM 3681 N N . ALA A 1 456 ? -19.487 0.456 -44.417 1.00 95.75 456 ALA A N 1
ATOM 3682 C CA . ALA A 1 456 ? -19.631 0.355 -45.866 1.00 95.75 456 ALA A CA 1
ATOM 3683 C C . ALA A 1 456 ? -19.334 -1.067 -46.374 1.00 95.75 456 ALA A C 1
ATOM 3685 O O . ALA A 1 456 ? -20.081 -1.604 -47.196 1.00 95.75 456 ALA A O 1
ATOM 3686 N N . LYS A 1 457 ? -18.288 -1.719 -45.848 1.00 96.44 457 LYS A N 1
ATOM 3687 C CA . LYS A 1 457 ? -17.943 -3.108 -46.190 1.00 96.44 457 LYS A CA 1
ATOM 3688 C C . LYS A 1 457 ? -19.017 -4.094 -45.733 1.00 96.44 457 LYS A C 1
ATOM 3690 O O . LYS A 1 457 ? -19.360 -5.014 -46.477 1.00 96.44 457 LYS A O 1
ATOM 3695 N N . GLU A 1 458 ? -19.559 -3.920 -44.531 1.00 95.50 458 GLU A N 1
ATOM 3696 C CA . GLU A 1 458 ? -20.649 -4.761 -44.035 1.00 95.50 458 GLU A CA 1
ATOM 3697 C C . GLU A 1 458 ? -21.943 -4.558 -44.834 1.00 95.50 458 GLU A C 1
ATOM 3699 O O . GLU A 1 458 ? -22.598 -5.541 -45.182 1.00 95.50 458 GLU A O 1
ATOM 3704 N N . ASN A 1 459 ? -22.288 -3.313 -45.178 1.00 94.38 459 ASN A N 1
ATOM 3705 C CA . ASN A 1 459 ? -23.424 -2.987 -46.043 1.00 94.38 459 ASN A CA 1
ATOM 3706 C C . ASN A 1 459 ? -23.275 -3.674 -47.410 1.00 94.38 459 ASN A C 1
ATOM 3708 O O . ASN A 1 459 ? -24.160 -4.429 -47.809 1.00 94.38 459 ASN A O 1
ATOM 3712 N N . ALA A 1 460 ? -22.115 -3.534 -48.061 1.00 95.25 460 ALA A N 1
ATOM 3713 C CA . ALA A 1 460 ? -21.831 -4.183 -49.341 1.00 95.25 460 ALA A CA 1
ATOM 3714 C C . ALA A 1 460 ? -21.901 -5.721 -49.258 1.00 95.25 460 ALA A C 1
ATOM 3716 O O . ALA A 1 460 ? -22.422 -6.379 -50.160 1.00 95.25 460 ALA A O 1
ATOM 3717 N N . MET A 1 461 ? -21.420 -6.319 -48.162 1.00 94.56 461 MET A N 1
ATOM 3718 C CA . MET A 1 461 ? -21.546 -7.763 -47.926 1.00 94.56 461 MET A CA 1
ATOM 3719 C C . MET A 1 461 ? -23.006 -8.198 -47.740 1.00 94.56 461 MET A C 1
ATOM 3721 O O . MET A 1 461 ? -23.402 -9.245 -48.262 1.00 94.56 461 MET A O 1
ATOM 3725 N N . ARG A 1 462 ? -23.821 -7.410 -47.026 1.00 95.19 462 ARG A N 1
ATOM 3726 C CA . ARG A 1 462 ? -25.259 -7.677 -46.859 1.00 95.19 462 ARG A CA 1
ATOM 3727 C C . ARG A 1 462 ? -26.001 -7.566 -48.192 1.00 95.19 462 ARG A C 1
ATOM 3729 O O . ARG A 1 462 ? -26.806 -8.449 -48.488 1.00 95.19 462 ARG A O 1
ATOM 3736 N N . ASP A 1 463 ? -25.680 -6.578 -49.019 1.00 94.81 463 ASP A N 1
ATOM 3737 C CA . ASP A 1 463 ? -26.270 -6.417 -50.352 1.00 94.81 463 ASP A CA 1
ATOM 3738 C C . ASP A 1 463 ? -25.874 -7.552 -51.294 1.00 94.81 463 ASP A C 1
ATOM 3740 O O . ASP A 1 463 ? -26.736 -8.147 -51.940 1.00 94.81 463 ASP A O 1
ATOM 3744 N N . ARG A 1 464 ? -24.597 -7.957 -51.293 1.00 95.44 464 ARG A N 1
ATOM 3745 C CA . ARG A 1 464 ? -24.140 -9.139 -52.037 1.00 95.44 464 ARG A CA 1
ATOM 3746 C C . ARG A 1 464 ? -24.896 -10.399 -51.611 1.00 95.44 464 ARG A C 1
ATOM 3748 O O . ARG A 1 464 ? -25.269 -11.198 -52.466 1.00 95.44 464 ARG A O 1
ATOM 3755 N N . LYS A 1 465 ? -25.152 -10.579 -50.310 1.00 95.12 465 LYS A N 1
ATOM 3756 C CA . LYS A 1 465 ? -25.930 -11.716 -49.793 1.00 95.12 465 LYS A CA 1
ATOM 3757 C C . LYS A 1 465 ? -27.391 -11.666 -50.254 1.00 95.12 465 LYS A C 1
ATOM 3759 O O . LYS A 1 465 ? -27.914 -12.698 -50.665 1.00 95.12 465 LYS A O 1
ATOM 3764 N N . ARG A 1 466 ? -28.031 -10.490 -50.235 1.00 93.56 466 ARG A N 1
ATOM 3765 C CA . ARG A 1 466 ? -29.397 -10.295 -50.762 1.00 93.56 466 ARG A CA 1
ATOM 3766 C C . ARG A 1 466 ? -29.467 -10.593 -52.258 1.00 93.56 466 ARG A C 1
ATOM 3768 O O . ARG A 1 466 ? -30.346 -11.331 -52.688 1.00 93.56 466 ARG A O 1
ATOM 3775 N N . TYR A 1 467 ? -28.515 -10.078 -53.032 1.00 95.81 467 TYR A N 1
ATOM 3776 C CA . TYR A 1 467 ? -28.428 -10.341 -54.466 1.00 95.81 467 TYR A CA 1
ATOM 3777 C C . TYR A 1 467 ? -28.228 -11.833 -54.752 1.00 95.81 467 TYR A C 1
ATOM 3779 O O . TYR A 1 467 ? -28.914 -12.394 -55.598 1.00 95.81 467 TYR A O 1
ATOM 3787 N N . GLN A 1 468 ? -27.347 -12.505 -54.004 1.00 93.69 468 GLN A N 1
ATOM 3788 C CA . GLN A 1 468 ? -27.131 -13.945 -54.137 1.00 93.69 468 GLN A CA 1
ATOM 3789 C C . GLN A 1 468 ? -28.413 -14.745 -53.859 1.00 93.69 468 GLN A C 1
ATOM 3791 O O . GLN A 1 468 ? -28.763 -15.622 -54.643 1.00 93.69 468 GLN A O 1
ATOM 3796 N N . GLN A 1 469 ? -29.144 -14.404 -52.792 1.00 93.56 469 GLN A N 1
ATOM 3797 C CA . GLN A 1 469 ? -30.439 -15.019 -52.484 1.00 93.56 469 GLN A CA 1
ATOM 3798 C C . GLN A 1 469 ? -31.462 -14.805 -53.607 1.00 93.56 469 GLN A C 1
ATOM 3800 O O . GLN A 1 469 ? -32.197 -15.730 -53.943 1.00 93.56 469 GLN A O 1
ATOM 3805 N N . GLU A 1 470 ? -31.502 -13.618 -54.214 1.00 93.19 470 GLU A N 1
ATOM 3806 C CA . GLU A 1 470 ? -32.391 -13.338 -55.345 1.00 93.19 470 GLU A CA 1
ATOM 3807 C C . GLU A 1 470 ? -32.015 -14.147 -56.589 1.00 93.19 470 GLU A C 1
ATOM 3809 O O . GLU A 1 470 ? -32.870 -14.773 -57.212 1.00 93.19 470 GLU A O 1
ATOM 3814 N N . VAL A 1 471 ? -30.722 -14.213 -56.909 1.00 94.69 471 VAL A N 1
ATOM 3815 C CA . VAL A 1 471 ? -30.206 -15.041 -58.004 1.00 94.69 471 VAL A CA 1
ATOM 3816 C C . VAL A 1 471 ? -30.558 -16.512 -57.788 1.00 94.69 471 VAL A C 1
ATOM 3818 O O . VAL A 1 471 ? -30.970 -17.182 -58.735 1.00 94.69 471 VAL A O 1
ATOM 3821 N N . ASP A 1 472 ? -30.422 -17.029 -56.568 1.00 92.00 472 ASP A N 1
ATOM 3822 C CA . ASP A 1 472 ? -30.737 -18.426 -56.267 1.00 92.00 472 ASP A CA 1
ATOM 3823 C C . ASP A 1 472 ? -32.249 -18.698 -56.319 1.00 92.00 472 ASP A C 1
ATOM 3825 O O . ASP A 1 472 ? -32.649 -19.704 -56.912 1.00 92.00 472 ASP A O 1
ATOM 3829 N N . ARG A 1 473 ? -33.095 -17.761 -55.862 1.00 92.94 473 ARG A N 1
ATOM 3830 C CA . ARG A 1 473 ? -34.555 -17.810 -56.082 1.00 92.94 473 ARG A CA 1
ATOM 3831 C C . ARG A 1 473 ? -34.908 -17.870 -57.567 1.00 92.94 473 ARG A C 1
ATOM 3833 O O . ARG A 1 473 ? -35.709 -18.710 -57.978 1.00 92.94 473 ARG A O 1
ATOM 3840 N N . ILE A 1 474 ? -34.283 -17.031 -58.394 1.00 90.81 474 ILE A N 1
ATOM 3841 C CA . ILE A 1 474 ? -34.494 -17.039 -59.848 1.00 90.81 474 ILE A CA 1
ATOM 3842 C C . ILE A 1 474 ? -34.023 -18.368 -60.453 1.00 90.81 474 ILE A C 1
ATOM 3844 O O . ILE A 1 474 ? -34.741 -18.963 -61.255 1.00 90.81 474 ILE A O 1
ATOM 3848 N N . LYS A 1 475 ? -32.850 -18.883 -60.062 1.00 90.94 475 LYS A N 1
ATOM 3849 C CA . LYS A 1 475 ? -32.352 -20.191 -60.523 1.00 90.94 475 LYS A CA 1
ATOM 3850 C C . LYS A 1 475 ? -33.285 -21.334 -60.135 1.00 90.94 475 LYS A C 1
ATOM 3852 O O . LYS A 1 475 ? -33.447 -22.264 -60.921 1.00 90.94 475 LYS A O 1
ATOM 3857 N N . GLU A 1 476 ? -33.876 -21.308 -58.944 1.00 87.88 476 GLU A N 1
ATOM 3858 C CA . GLU A 1 476 ? -34.875 -22.289 -58.511 1.00 87.88 476 GLU A CA 1
ATOM 3859 C C . GLU A 1 476 ? -36.162 -22.185 -59.324 1.00 87.88 476 GLU A C 1
ATOM 3861 O O . GLU A 1 476 ? -36.629 -23.203 -59.829 1.00 87.88 476 GLU A O 1
ATOM 3866 N N . ALA A 1 477 ? -36.666 -20.974 -59.568 1.00 86.69 477 ALA A N 1
ATOM 3867 C CA . ALA A 1 477 ? -37.818 -20.754 -60.439 1.00 86.69 477 ALA A CA 1
ATOM 3868 C C . ALA A 1 477 ? -37.556 -21.234 -61.881 1.00 86.69 477 ALA A C 1
ATOM 3870 O O . ALA A 1 477 ? -38.397 -21.902 -62.486 1.00 86.69 477 ALA A O 1
ATOM 3871 N N . VAL A 1 478 ? -36.366 -20.962 -62.429 1.00 86.38 478 VAL A N 1
ATOM 3872 C CA . VAL A 1 478 ? -35.942 -21.446 -63.753 1.00 86.38 478 VAL A CA 1
ATOM 3873 C C . VAL A 1 478 ? -35.782 -22.966 -63.760 1.00 86.38 478 VAL A C 1
ATOM 3875 O O . VAL A 1 478 ? -36.228 -23.606 -64.709 1.00 86.38 478 VAL A O 1
ATOM 3878 N N . ARG A 1 479 ? -35.198 -23.575 -62.718 1.00 84.62 479 ARG A N 1
ATOM 3879 C CA . ARG A 1 479 ? -35.108 -25.040 -62.587 1.00 84.62 479 ARG A CA 1
ATOM 3880 C C . ARG A 1 479 ? -36.489 -25.677 -62.513 1.00 84.62 479 ARG A C 1
ATOM 3882 O O . ARG A 1 479 ? -36.728 -26.617 -63.260 1.00 84.62 479 ARG A O 1
ATOM 3889 N N . ALA A 1 480 ? -37.403 -25.145 -61.706 1.00 78.94 480 ALA A N 1
ATOM 3890 C CA . ALA A 1 480 ? -38.782 -25.619 -61.628 1.00 78.94 480 ALA A CA 1
ATOM 3891 C C . ALA A 1 480 ? -39.482 -25.525 -62.997 1.00 78.94 480 ALA A C 1
ATOM 3893 O O . ALA A 1 480 ? -40.084 -26.495 -63.457 1.00 78.94 480 ALA A O 1
ATOM 3894 N N . LYS A 1 481 ? -39.311 -24.405 -63.715 1.00 78.75 481 LYS A N 1
ATOM 3895 C CA . LYS A 1 481 ? -39.848 -24.206 -65.072 1.00 78.75 481 LYS A CA 1
ATOM 3896 C C . LYS A 1 481 ? -39.211 -25.134 -66.117 1.00 78.75 481 LYS A C 1
ATOM 3898 O O . LYS A 1 481 ? -39.900 -25.614 -67.014 1.00 78.75 481 LYS A O 1
ATOM 3903 N N . ASN A 1 482 ? -37.914 -25.420 -66.002 1.00 70.56 482 ASN A N 1
ATOM 3904 C CA . ASN A 1 482 ? -37.201 -26.344 -66.888 1.00 70.56 482 ASN A CA 1
ATOM 3905 C C . ASN A 1 482 ? -37.532 -27.810 -66.588 1.00 70.56 482 ASN A C 1
ATOM 3907 O O . ASN A 1 482 ? -37.638 -28.597 -67.523 1.00 70.56 482 ASN A O 1
ATOM 3911 N N . MET A 1 483 ? -37.750 -28.184 -65.325 1.00 67.12 483 MET A N 1
ATOM 3912 C CA . MET A 1 483 ? -38.253 -29.512 -64.958 1.00 67.12 483 MET A CA 1
ATOM 3913 C C . MET A 1 483 ? -39.687 -29.716 -65.452 1.00 67.12 483 MET A C 1
ATOM 3915 O O . MET A 1 483 ? -39.982 -30.778 -65.988 1.00 67.12 483 MET A O 1
ATOM 3919 N N . ALA A 1 484 ? -40.529 -28.677 -65.412 1.00 60.12 484 ALA A N 1
ATOM 3920 C CA . ALA A 1 484 ? -41.855 -28.699 -66.034 1.00 60.12 484 ALA A CA 1
ATOM 3921 C C . ALA A 1 484 ? -41.810 -28.817 -67.576 1.00 60.12 484 ALA A C 1
ATOM 3923 O O . ALA A 1 484 ? -42.757 -29.309 -68.179 1.00 60.12 484 ALA A O 1
ATOM 3924 N N . ARG A 1 485 ? -40.706 -28.410 -68.226 1.00 58.03 485 ARG A N 1
ATOM 3925 C CA . ARG A 1 485 ? -40.466 -28.595 -69.674 1.00 58.03 485 ARG A CA 1
ATOM 3926 C C . ARG A 1 485 ? -39.748 -29.897 -70.040 1.00 58.03 485 ARG A C 1
ATOM 3928 O O . ARG A 1 485 ? -39.727 -30.245 -71.214 1.00 58.03 485 ARG A O 1
ATOM 3935 N N . ARG A 1 486 ? -39.173 -30.629 -69.080 1.00 52.03 486 ARG A N 1
ATOM 3936 C CA . ARG A 1 486 ? -38.447 -31.892 -69.316 1.00 52.03 486 ARG A CA 1
ATOM 3937 C C . ARG A 1 486 ? -39.377 -33.111 -69.250 1.00 52.03 486 ARG A C 1
ATOM 3939 O O . ARG A 1 486 ? -38.986 -34.170 -68.774 1.00 52.03 486 ARG A O 1
ATOM 3946 N N . GLY A 1 487 ? -40.604 -32.964 -69.740 1.00 54.44 487 GLY A N 1
ATOM 3947 C CA . GLY A 1 487 ? -41.393 -34.086 -70.229 1.00 54.44 487 GLY A CA 1
ATOM 3948 C C . GLY A 1 487 ? -41.123 -34.219 -71.723 1.00 54.44 487 GLY A C 1
ATOM 3949 O O . GLY A 1 487 ? -41.485 -33.323 -72.475 1.00 54.44 487 GLY A O 1
ATOM 3950 N N . PHE A 1 488 ? -40.510 -35.331 -72.133 1.00 57.34 488 PHE A N 1
ATOM 3951 C CA . PHE A 1 488 ? -40.326 -35.766 -73.526 1.00 57.34 488 PHE A CA 1
ATOM 3952 C C . PHE A 1 488 ? -39.219 -35.068 -74.343 1.00 57.34 488 PHE A C 1
ATOM 3954 O O . PHE A 1 488 ? -39.465 -34.152 -75.121 1.00 57.34 488 PHE A O 1
ATOM 3961 N N . SER A 1 489 ? -37.994 -35.603 -74.293 1.00 49.81 489 SER A N 1
ATOM 3962 C CA . SER A 1 489 ? -37.117 -35.579 -75.474 1.00 49.81 489 SER A CA 1
ATOM 3963 C C . SER A 1 489 ? -36.234 -36.829 -75.543 1.00 49.81 489 SER A C 1
ATOM 3965 O O . SER A 1 489 ? -35.546 -37.197 -74.591 1.00 49.81 489 SER A O 1
ATOM 3967 N N . ALA A 1 490 ? -36.334 -37.523 -76.677 1.00 53.31 490 ALA A N 1
ATOM 3968 C CA . ALA A 1 490 ? -35.675 -38.785 -76.982 1.00 53.31 490 ALA A CA 1
ATOM 3969 C C . ALA A 1 490 ? -34.160 -38.611 -77.200 1.00 53.31 490 ALA A C 1
ATOM 3971 O O . ALA A 1 490 ? -33.720 -37.661 -77.849 1.00 53.31 490 ALA A O 1
ATOM 3972 N N . GLN A 1 491 ? -33.360 -39.556 -76.694 1.00 48.25 491 GLN A N 1
ATOM 3973 C CA . GLN A 1 491 ? -31.918 -39.632 -76.940 1.00 48.25 491 GLN A CA 1
ATOM 3974 C C . GLN A 1 491 ? -31.649 -40.159 -78.355 1.00 48.25 491 GLN A C 1
ATOM 3976 O O . GLN A 1 491 ? -31.645 -41.362 -78.603 1.00 48.25 491 GLN A O 1
ATOM 3981 N N . ILE A 1 492 ? -31.410 -39.239 -79.290 1.00 48.69 492 ILE A N 1
ATOM 3982 C CA . ILE A 1 492 ? -30.889 -39.549 -80.623 1.00 48.69 492 ILE A CA 1
ATOM 3983 C C . ILE A 1 492 ? -29.359 -39.592 -80.529 1.00 48.69 492 ILE A C 1
ATOM 3985 O O . ILE A 1 492 ? -28.707 -38.555 -80.428 1.00 48.69 492 ILE A O 1
ATOM 3989 N N . ALA A 1 493 ? -28.785 -40.795 -80.569 1.00 51.91 493 ALA A N 1
ATOM 3990 C CA . ALA A 1 493 ? -27.352 -40.995 -80.759 1.00 51.91 493 ALA A CA 1
ATOM 3991 C C . ALA A 1 493 ? -26.989 -40.769 -82.236 1.00 51.91 493 ALA A C 1
ATOM 3993 O O . ALA A 1 493 ? -27.584 -41.385 -83.122 1.00 51.91 493 ALA A O 1
ATOM 3994 N N . LYS A 1 494 ? -26.021 -39.885 -82.507 1.00 47.66 494 LYS A N 1
ATOM 3995 C CA . LYS A 1 494 ? -25.465 -39.614 -83.844 1.00 47.66 494 LYS A CA 1
ATOM 3996 C C . LYS A 1 494 ? -23.974 -39.218 -83.743 1.00 47.66 494 LYS A C 1
ATOM 3998 O O . LYS A 1 494 ? -23.539 -38.810 -82.672 1.00 47.66 494 LYS A O 1
ATOM 4003 N N . PRO A 1 495 ? -23.177 -39.408 -84.813 1.00 50.22 495 PRO A N 1
ATOM 4004 C CA . PRO A 1 495 ? -22.082 -40.384 -84.843 1.00 50.22 495 PRO A CA 1
ATOM 4005 C C . PRO A 1 495 ? -20.681 -39.757 -84.950 1.00 50.22 495 PRO A C 1
ATOM 4007 O O . PRO A 1 495 ? -20.514 -38.599 -85.327 1.00 50.22 495 PRO A O 1
ATOM 4010 N N . ILE A 1 496 ? -19.672 -40.580 -84.659 1.00 47.00 496 ILE A N 1
ATOM 4011 C CA . ILE A 1 496 ? -18.234 -40.283 -84.703 1.00 47.00 496 ILE A CA 1
ATOM 4012 C C . ILE A 1 496 ? -17.790 -39.967 -86.144 1.00 47.00 496 ILE A C 1
ATOM 4014 O O . ILE A 1 496 ? -18.006 -40.770 -87.051 1.00 47.00 496 ILE A O 1
ATOM 4018 N N . ARG A 1 497 ? -17.130 -38.817 -86.349 1.00 46.88 497 ARG A N 1
ATOM 4019 C CA . ARG A 1 497 ? -16.373 -38.508 -87.576 1.00 46.88 497 ARG A CA 1
ATOM 4020 C C . ARG A 1 497 ? -14.956 -39.107 -87.471 1.00 46.88 497 ARG A C 1
ATOM 4022 O O . ARG A 1 497 ? -14.282 -38.825 -86.481 1.00 46.88 497 ARG A O 1
ATOM 4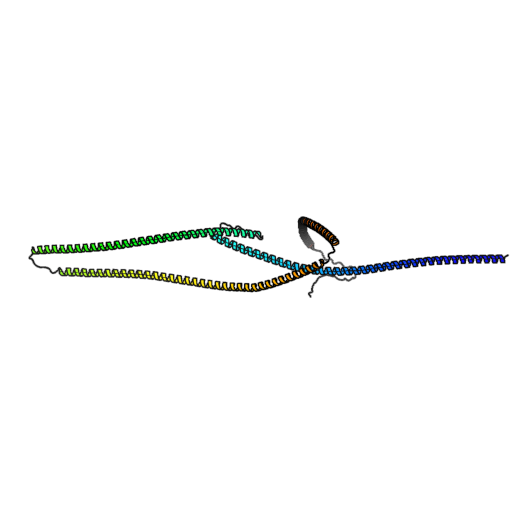029 N N . PRO A 1 498 ? -14.493 -39.898 -88.457 1.00 44.91 498 PRO A N 1
ATOM 4030 C CA . PRO A 1 498 ? -13.129 -40.429 -88.513 1.00 44.91 498 PRO A CA 1
ATOM 4031 C C . PRO A 1 498 ? -12.093 -39.343 -88.820 1.00 44.91 498 PRO A C 1
ATOM 4033 O O . PRO A 1 498 ? -12.337 -38.474 -89.655 1.00 44.91 498 PRO A O 1
ATOM 4036 N N . GLY A 1 499 ? -10.920 -39.446 -88.194 1.00 48.22 499 GLY A N 1
ATOM 4037 C CA . GLY A 1 499 ? -9.742 -38.647 -88.533 1.00 48.22 499 GLY A CA 1
ATOM 4038 C C . GLY A 1 499 ? -9.368 -37.597 -87.492 1.00 48.22 499 GLY A C 1
ATOM 4039 O O . GLY A 1 499 ? -9.379 -36.414 -87.802 1.00 48.22 499 GLY A O 1
ATOM 4040 N N . HIS A 1 500 ? -9.015 -38.031 -86.280 1.00 38.94 500 HIS A N 1
ATOM 4041 C CA . HIS A 1 500 ? -7.929 -37.440 -85.489 1.00 38.94 500 HIS A CA 1
ATOM 4042 C C . HIS A 1 500 ? -7.406 -38.515 -84.527 1.00 38.94 500 HIS A C 1
ATOM 4044 O O . HIS A 1 500 ? -8.141 -39.038 -83.691 1.00 38.94 500 HIS A O 1
ATOM 4050 N N . HIS A 1 501 ? -6.144 -38.889 -84.717 1.00 38.28 501 HIS A N 1
ATOM 4051 C CA . HIS A 1 501 ? -5.379 -39.775 -83.842 1.00 38.28 501 HIS A CA 1
ATOM 4052 C C . HIS A 1 501 ? -4.675 -38.934 -82.761 1.00 38.28 501 HIS A C 1
ATOM 4054 O O . HIS A 1 501 ? -4.573 -37.715 -82.906 1.00 38.28 501 HIS A O 1
ATOM 4060 N N . PRO A 1 502 ? -4.254 -39.563 -81.655 1.00 45.53 502 PRO A N 1
ATOM 4061 C CA . PRO A 1 502 ? -4.161 -38.937 -80.348 1.00 45.53 502 PRO A CA 1
ATOM 4062 C C . PRO A 1 502 ? -2.825 -38.224 -80.149 1.00 45.53 502 PRO A C 1
ATOM 4064 O O . PRO A 1 502 ? -1.776 -38.736 -80.534 1.00 45.53 502 PRO A O 1
ATOM 4067 N N . LEU A 1 503 ? -2.853 -37.097 -79.440 1.00 39.16 503 LEU A N 1
ATOM 4068 C CA . LEU A 1 503 ? -1.699 -36.656 -78.668 1.00 39.16 503 LEU A CA 1
ATOM 4069 C C . LEU A 1 503 ? -2.063 -36.715 -77.190 1.00 39.16 503 LEU A C 1
ATOM 4071 O O . LEU A 1 503 ? -3.009 -36.080 -76.722 1.00 39.16 503 LEU A O 1
ATOM 4075 N N . SER A 1 504 ? -1.315 -37.577 -76.508 1.00 41.34 504 SER A N 1
ATOM 4076 C CA . SER A 1 504 ? -1.287 -37.780 -75.071 1.00 41.34 504 SER A CA 1
ATOM 4077 C C . SER A 1 504 ? -1.171 -36.474 -74.293 1.00 41.34 504 SER A C 1
ATOM 4079 O O . SER A 1 504 ? -0.459 -35.548 -74.674 1.00 41.34 504 SER A O 1
ATOM 4081 N N . SER A 1 505 ? -1.840 -36.469 -73.143 1.00 45.69 505 SER A N 1
ATOM 4082 C CA . SER A 1 505 ? -1.651 -35.532 -72.039 1.00 45.69 505 SER A CA 1
ATOM 4083 C C . SER A 1 505 ? -0.190 -35.459 -71.572 1.00 45.69 505 SER A C 1
ATOM 4085 O O . SER A 1 505 ? 0.573 -36.410 -71.755 1.00 45.69 505 SER A O 1
ATOM 4087 N N . PRO A 1 506 ? 0.151 -34.406 -70.811 1.00 50.16 506 PRO A N 1
ATOM 4088 C CA . PRO A 1 506 ? 0.385 -34.692 -69.399 1.00 50.16 506 PRO A CA 1
ATOM 4089 C C . PRO A 1 506 ? -0.283 -33.707 -68.423 1.00 50.16 506 PRO A C 1
ATOM 4091 O O . PRO A 1 506 ? -0.180 -32.494 -68.539 1.00 50.16 506 PRO A O 1
ATOM 4094 N N . ILE A 1 507 ? -0.912 -34.326 -67.420 1.00 40.31 507 ILE A N 1
ATOM 4095 C CA . ILE A 1 507 ? -0.705 -34.108 -65.980 1.00 40.31 507 ILE A CA 1
ATOM 4096 C C . ILE A 1 507 ? -1.170 -32.773 -65.369 1.00 40.31 507 ILE A C 1
ATOM 4098 O O . ILE A 1 507 ? -0.531 -31.729 -65.428 1.00 40.31 507 ILE A O 1
ATOM 4102 N N . LEU A 1 508 ? -2.277 -32.928 -64.638 1.00 37.72 508 LEU A N 1
ATOM 4103 C CA . LEU A 1 508 ? -2.709 -32.168 -63.470 1.00 37.72 508 LEU A CA 1
ATOM 4104 C C . LEU A 1 508 ? -1.579 -31.962 -62.445 1.00 37.72 508 LEU A C 1
ATOM 4106 O O . LEU A 1 508 ? -1.043 -32.932 -61.915 1.00 37.72 508 LEU A O 1
ATOM 4110 N N . SER A 1 509 ? -1.351 -30.719 -62.032 1.00 37.44 509 SER A N 1
ATOM 4111 C CA . SER A 1 509 ? -0.791 -30.390 -60.717 1.00 37.44 509 SER A CA 1
ATOM 4112 C C . SER A 1 509 ? -1.882 -29.746 -59.857 1.00 37.44 509 SER A C 1
ATOM 4114 O O . SER A 1 509 ? -2.121 -28.542 -59.863 1.00 37.44 509 SER A O 1
ATOM 4116 N N . SER A 1 510 ? -2.588 -30.603 -59.116 1.00 37.53 510 SER A N 1
ATOM 4117 C CA . SER A 1 510 ? -3.408 -30.210 -57.973 1.00 37.53 510 SER A CA 1
ATOM 4118 C C . SER A 1 510 ? -2.480 -30.014 -56.775 1.00 37.53 510 SER A C 1
ATOM 4120 O O . SER A 1 510 ? -1.900 -30.973 -56.271 1.00 37.53 510 SER A O 1
ATOM 4122 N N . VAL A 1 511 ? -2.324 -28.770 -56.329 1.00 38.62 511 VAL A N 1
ATOM 4123 C CA . VAL A 1 511 ? -1.643 -28.445 -55.072 1.00 38.62 511 VAL A CA 1
ATOM 4124 C C . VAL A 1 511 ? -2.633 -28.656 -53.923 1.00 38.62 511 VAL A C 1
ATOM 4126 O O . VAL A 1 511 ? -3.581 -27.891 -53.756 1.00 38.62 511 VAL A O 1
ATOM 4129 N N . ARG A 1 512 ? -2.407 -29.700 -53.119 1.00 42.91 512 ARG A N 1
ATOM 4130 C CA . ARG A 1 512 ? -2.838 -29.767 -51.713 1.00 42.91 512 ARG A CA 1
ATOM 4131 C C . ARG A 1 512 ? -1.617 -29.473 -50.836 1.00 42.91 512 ARG A C 1
ATOM 4133 O O . ARG A 1 512 ? -0.590 -30.108 -51.064 1.00 42.91 512 ARG A O 1
ATOM 4140 N N . PRO A 1 513 ? -1.711 -28.619 -49.805 1.00 46.50 513 PRO A N 1
ATOM 4141 C CA . PRO A 1 513 ? -0.724 -28.603 -48.743 1.00 46.50 513 PRO A CA 1
ATOM 4142 C C . PRO A 1 513 ? -1.130 -29.641 -47.689 1.00 46.50 513 PRO A C 1
ATOM 4144 O O . PRO A 1 513 ? -2.190 -29.539 -47.073 1.00 46.50 513 PRO A O 1
ATOM 4147 N N . ALA A 1 514 ? -0.290 -30.652 -47.492 1.00 42.19 514 ALA A N 1
ATOM 4148 C CA . ALA A 1 514 ? -0.261 -31.441 -46.270 1.00 42.19 514 ALA A CA 1
ATOM 4149 C C . ALA A 1 514 ? 1.039 -31.070 -45.557 1.00 42.19 514 ALA A C 1
ATOM 4151 O O . ALA A 1 514 ? 2.124 -31.382 -46.040 1.00 42.19 514 ALA A O 1
ATOM 4152 N N . GLY A 1 515 ? 0.915 -30.341 -44.452 1.00 45.28 515 GLY A N 1
ATOM 4153 C CA . GLY A 1 515 ? 2.008 -30.171 -43.509 1.00 45.28 515 GLY A CA 1
ATOM 4154 C C . GLY A 1 515 ? 2.084 -31.385 -42.600 1.00 45.28 515 GLY A C 1
ATOM 4155 O O . GLY A 1 515 ? 1.042 -31.828 -42.136 1.00 45.28 515 GLY A O 1
ATOM 4156 N N . VAL A 1 516 ? 3.296 -31.873 -42.339 1.00 45.22 516 VAL A N 1
ATOM 4157 C CA . VAL A 1 516 ? 3.705 -32.536 -41.092 1.00 45.22 516 VAL A CA 1
ATOM 4158 C C . VAL A 1 516 ? 5.230 -32.397 -40.971 1.00 45.22 516 VAL A C 1
ATOM 4160 O O . VAL A 1 516 ? 5.927 -32.398 -41.984 1.00 45.22 516 VAL A O 1
ATOM 4163 N N . TYR A 1 517 ? 5.683 -32.369 -39.713 1.00 39.03 517 TYR A N 1
ATOM 4164 C CA . TYR A 1 517 ? 7.045 -32.468 -39.170 1.00 39.03 517 TYR A CA 1
ATOM 4165 C C . TYR A 1 517 ? 7.803 -31.146 -39.066 1.00 39.03 517 TYR A C 1
ATOM 4167 O O . TYR A 1 517 ? 7.794 -30.344 -39.986 1.00 39.03 517 TYR A O 1
ATOM 4175 N N . ALA A 1 518 ? 8.547 -30.847 -38.010 1.00 37.66 518 ALA A N 1
ATOM 4176 C CA . ALA A 1 518 ? 8.754 -31.362 -36.650 1.00 37.66 518 ALA A CA 1
ATOM 4177 C C . ALA A 1 518 ? 9.851 -30.421 -36.100 1.00 37.66 518 ALA A C 1
ATOM 4179 O O . ALA A 1 518 ? 10.718 -29.990 -36.852 1.00 37.66 518 ALA A O 1
ATOM 4180 N N . HIS A 1 519 ? 9.758 -29.913 -34.873 1.00 42.44 519 HIS A N 1
ATOM 4181 C CA . HIS A 1 519 ? 10.619 -30.393 -33.784 1.00 42.44 519 HIS A CA 1
ATOM 4182 C C . HIS A 1 519 ? 12.017 -30.844 -34.241 1.00 42.44 519 HIS A C 1
ATOM 4184 O O . HIS A 1 519 ? 12.181 -31.969 -34.706 1.00 42.44 519 HIS A O 1
ATOM 4190 N N . ASN A 1 520 ? 13.022 -29.989 -34.041 1.00 45.88 520 ASN A N 1
ATOM 4191 C CA . ASN A 1 520 ? 14.052 -30.251 -33.034 1.00 45.88 520 ASN A CA 1
ATOM 4192 C C . ASN A 1 520 ? 15.015 -29.068 -32.863 1.00 45.88 520 ASN A C 1
ATOM 4194 O O . ASN A 1 520 ? 15.404 -28.454 -33.851 1.00 45.88 520 ASN A O 1
ATOM 4198 N N . ASN A 1 521 ? 15.395 -28.895 -31.592 1.00 44.53 521 ASN A N 1
ATOM 4199 C CA . ASN A 1 521 ? 16.541 -28.189 -31.003 1.00 44.53 521 ASN A CA 1
ATOM 4200 C C . ASN A 1 521 ? 16.729 -26.698 -31.269 1.00 44.53 521 ASN A C 1
ATOM 4202 O O . ASN A 1 521 ? 17.221 -26.329 -32.355 1.00 44.53 521 ASN A O 1
#